Protein 2NTX (pdb70)

Solvent-accessible surface area: 30410 Å² total

Secondary structure (DSSP, 8-state):
-HHHHH---HHHHHHHTTT---S--S--HHHHHHHHHHHHHHHHHTT------HHHHHHHHHHHHHHHGGGGG-EEE------EEE-TTT--HHHHHHHH--HHHHHGGGS----EE--PPEE--TT---HHHH--HHHHHHHHHHHHH--HHHHHHH----HHHHHHS-S-HHHHH-HHHHHHHT-SS--HHHHH-----HHHHHHHHHHHHHHHHHHHH--HHHHHHHHHHHHHHHHHHHHH-TTPPPPHHHHHHHHH---HHHHHHHHHHHHHHHHHHH--HHHHHHHHHHHHHHH-/-HHHHHH---HHHHHHTTTT---S--S--HHHHHHHHHHHHHHHHHTT------HHHHHHHHHHHHHHHHGGGG-EEE-----EEE-TTT--HHHHHHHH--HHHHHT---S---HHHHHHHHHHHHH--HHHHHHH----HHHHHH--SSHHHHH-HHHHHHHT-SS--HHHHH-----HHHHHHHHHHHHHHHHHHHH--HHHHHHHHHHHHHHHHHHHHH-TTPPPPHHHHHHHHH---HHHHHHHHHHHHHHHHHHH--HHHHHHHHH-

Nearest PDB structures (foldseek):
  2ntx-assembly1_A  TM=1.000E+00  e=1.555E-39  Arabidopsis thaliana
  2nty-assembly1_B  TM=8.949E-01  e=1.667E-33  Arabidopsis thaliana
  2wbl-assembly1_B  TM=9.123E-01  e=8.519E-32  Arabidopsis thaliana
  2wbl-assembly1_A  TM=8.938E-01  e=5.883E-32  Arabidopsis thaliana
  2ntx-assembly1_B  TM=9.344E-01  e=1.434E-30  Arabidopsis thaliana

Sequence (573 aa):
SERQQADEKDRFAKLLLGEDSGGGKGVSSALALSNAITNLAASIFGEQKLQPPQDRQARWKKEIDWLLSVTDHIVEFVPSEIVTRQRGDLLNIPALRKLDALIDTLDNFRGHNEFWYVLPPVKVPPGGLSEPSRRLYFQKDSVTQVQKAAAINAQVLSEEIPESYIDSLPKNGRASLGDSIYKSITEEWFDPEQFLALDSTEHKVLDLKNRIEASVVIWKRKSLEKRELFEERAETILVLLKQKFPGLPQSSLDISKIQFNKDVGQAVLESYSRILESLAYTVSRIEDVLYTDTLALKQTRSERQQADEKDRFAKLLLGEDSGGGKGVSSALALSNAITNLAASIFGEQKLQPPQDRQARWKKEIDWLLSVTDHIVEFVPSIVTRQRGDLLNIPALRKLDALIDTLDNFEPSRRLYFQKDSVTQVQKAAAINAQVLSEEIPESYIDSLPKNGRASLGDSIYKSITEEWFDPEQFLALDSTEHKVLDLKNRIEASVVIWKRKSLEKRELFEERAETILVLLKQKFPGLPQSSLDISKIQFNKDVGQAVLESYSRILESLAYTVSRIEDVLYTDT

Structure (mmCIF, N/CA/C/O backbone):
data_2NTX
#
_entry.id   2NTX
#
_cell.length_a   114.339
_cell.length_b   114.339
_cell.length_c   318.964
_cell.angle_alpha   90.00
_cell.angle_beta   90.00
_cell.angle_gamma   120.00
#
_symmetry.space_group_name_H-M   'P 65 2 2'
#
loop_
_entity.id
_entity.type
_entity.pdbx_description
1 polymer Emb|CAB41934.1
2 water water
#
loop_
_atom_site.group_PDB
_atom_site.id
_atom_site.type_symbol
_atom_site.label_atom_id
_atom_site.label_alt_id
_atom_site.label_comp_id
_atom_site.label_asym_id
_atom_site.label_entity_id
_atom_site.label_seq_id
_atom_site.pdbx_PDB_ins_code
_atom_site.Cartn_x
_atom_site.Cartn_y
_atom_site.Cartn_z
_atom_site.occupancy
_atom_site.B_iso_or_equiv
_atom_site.auth_seq_id
_atom_site.auth_comp_id
_atom_site.auth_asym_id
_atom_site.auth_atom_id
_atom_site.pdbx_PDB_model_num
ATOM 1 N N . SER A 1 4 ? -16.058 -72.557 -21.963 1.00 20.00 4 SER A N 1
ATOM 2 C CA . SER A 1 4 ? -16.606 -71.232 -21.596 1.00 20.00 4 SER A CA 1
ATOM 3 C C . SER A 1 4 ? -15.516 -70.373 -20.975 1.00 20.00 4 SER A C 1
ATOM 4 O O . SER A 1 4 ? -15.363 -69.195 -21.350 1.00 20.00 4 SER A O 1
ATOM 6 N N . GLU A 1 5 ? -14.799 -70.918 -19.993 1.00 20.00 5 GLU A N 1
ATOM 7 C CA . GLU A 1 5 ? -13.714 -70.169 -19.319 1.00 20.00 5 GLU A CA 1
ATOM 8 C C . GLU A 1 5 ? -12.652 -69.772 -20.332 1.00 20.00 5 GLU A C 1
ATOM 9 O O . GLU A 1 5 ? -12.213 -68.606 -20.348 1.00 20.00 5 GLU A O 1
ATOM 11 N N . ARG A 1 6 ? -12.188 -70.730 -21.133 1.00 20.00 6 ARG A N 1
ATOM 12 C CA . ARG A 1 6 ? -11.153 -70.451 -22.153 1.00 20.00 6 ARG A CA 1
ATOM 13 C C . ARG A 1 6 ? -11.659 -69.406 -23.135 1.00 20.00 6 ARG A C 1
ATOM 14 O O . ARG A 1 6 ? -10.934 -68.443 -23.447 1.00 20.00 6 ARG A O 1
ATOM 16 N N . GLN A 1 7 ? -13.106 -69.336 -23.296 1.00 20.00 7 GLN A N 1
ATOM 17 C CA . GLN A 1 7 ? -14.068 -68.644 -24.145 1.00 20.00 7 GLN A CA 1
ATOM 18 C C . GLN A 1 7 ? -14.339 -67.233 -23.633 1.00 20.00 7 GLN A C 1
ATOM 19 O O . GLN A 1 7 ? -14.263 -66.268 -24.398 1.00 38.42 7 GLN A O 1
ATOM 21 N N . GLN A 1 8 ? -14.689 -67.115 -22.368 1.00 38.68 8 GLN A N 1
ATOM 22 C CA . GLN A 1 8 ? -14.726 -65.831 -21.654 1.00 39.37 8 GLN A CA 1
ATOM 23 C C . GLN A 1 8 ? -13.363 -65.120 -21.731 1.00 39.02 8 GLN A C 1
ATOM 24 O O . GLN A 1 8 ? -13.295 -63.932 -22.046 1.00 39.49 8 GLN A O 1
ATOM 30 N N . ALA A 1 9 ? -12.292 -65.862 -21.458 1.00 38.79 9 ALA A N 1
ATOM 31 C CA . ALA A 1 9 ? -10.912 -65.378 -21.594 1.00 39.11 9 ALA A CA 1
ATOM 32 C C . ALA A 1 9 ? -10.584 -64.758 -22.960 1.00 39.24 9 ALA A C 1
ATOM 33 O O . ALA A 1 9 ? -9.871 -63.747 -23.026 1.00 40.11 9 ALA A O 1
ATOM 35 N N . ASP A 1 10 ? -11.064 -65.395 -24.035 1.00 39.03 10 ASP A N 1
ATOM 36 C CA . ASP A 1 10 ? -10.931 -64.915 -25.417 1.00 38.83 10 ASP A CA 1
ATOM 37 C C . ASP A 1 10 ? -11.680 -63.593 -25.639 1.00 38.58 10 ASP A C 1
ATOM 38 O O . ASP A 1 10 ? -11.118 -62.617 -26.171 1.00 37.90 10 ASP A O 1
ATOM 51 N N . GLU A 1 12 ? -12.669 -61.509 -23.264 1.00 37.71 12 GLU A N 1
ATOM 52 C CA . GLU A 1 12 ? -11.989 -60.542 -22.390 1.00 37.34 12 GLU A CA 1
ATOM 53 C C . GLU A 1 12 ? -10.708 -59.977 -22.992 1.00 36.51 12 GLU A C 1
ATOM 54 O O . GLU A 1 12 ? -10.414 -58.801 -22.809 1.00 36.38 12 GLU A O 1
ATOM 76 N N . LYS A 1 15 ? -11.857 -57.489 -25.551 1.00 31.82 15 LYS A N 1
ATOM 77 C CA . LYS A 1 15 ? -12.350 -56.366 -24.778 1.00 31.55 15 LYS A CA 1
ATOM 78 C C . LYS A 1 15 ? -11.184 -55.552 -24.234 1.00 31.98 15 LYS A C 1
ATOM 79 O O . LYS A 1 15 ? -11.228 -54.323 -24.226 1.00 31.40 15 LYS A O 1
ATOM 85 N N . ASP A 1 16 ? -10.150 -56.255 -23.772 1.00 31.70 16 ASP A N 1
ATOM 86 C CA . ASP A 1 16 ? -8.962 -55.630 -23.235 1.00 32.09 16 ASP A CA 1
ATOM 87 C C . ASP A 1 16 ? -8.317 -54.730 -24.294 1.00 31.85 16 ASP A C 1
ATOM 88 O O . ASP A 1 16 ? -8.069 -53.543 -24.039 1.00 31.73 16 ASP A O 1
ATOM 93 N N . ARG A 1 17 ? -8.086 -55.299 -25.479 1.00 31.16 17 ARG A N 1
ATOM 94 C CA . ARG A 1 17 ? -7.450 -54.599 -26.588 1.00 30.95 17 ARG A CA 1
ATOM 95 C C . ARG A 1 17 ? -8.245 -53.372 -27.076 1.00 30.60 17 ARG A C 1
ATOM 96 O O . ARG A 1 17 ? -7.689 -52.290 -27.220 1.00 30.84 17 ARG A O 1
ATOM 104 N N . PHE A 1 18 ? -9.532 -53.547 -27.334 1.00 30.27 18 PHE A N 1
ATOM 105 C CA . PHE A 1 18 ? -10.371 -52.435 -27.760 1.00 31.05 18 PHE A CA 1
ATOM 106 C C . PHE A 1 18 ? -10.627 -51.350 -26.700 1.00 30.70 18 PHE A C 1
ATOM 107 O O . PHE A 1 18 ? -10.777 -50.195 -27.061 1.00 30.78 18 PHE A O 1
ATOM 115 N N . ALA A 1 19 ? -10.639 -51.720 -25.412 1.00 30.35 19 ALA A N 1
ATOM 116 C CA . ALA A 1 19 ? -10.720 -50.752 -24.305 1.00 30.09 19 ALA A CA 1
ATOM 117 C C . ALA A 1 19 ? -9.502 -49.819 -24.244 1.00 30.24 19 ALA A C 1
ATOM 118 O O . ALA A 1 19 ? -9.656 -48.605 -24.175 1.00 29.34 19 ALA A O 1
ATOM 120 N N . LYS A 1 20 ? -8.300 -50.389 -24.259 1.00 29.49 20 LYS A N 1
ATOM 121 C CA . LYS A 1 20 ? -7.068 -49.590 -24.286 1.00 30.11 20 LYS A CA 1
ATOM 122 C C . LYS A 1 20 ? -7.051 -48.594 -25.452 1.00 29.57 20 LYS A C 1
ATOM 123 O O . LYS A 1 20 ? -6.533 -47.487 -25.323 1.00 29.72 20 LYS A O 1
ATOM 129 N N . LEU A 1 21 ? -7.611 -49.012 -26.584 1.00 29.02 21 LEU A N 1
ATOM 130 C CA . LEU A 1 21 ? -7.711 -48.186 -27.773 1.00 28.82 21 LEU A CA 1
ATOM 131 C C . LEU A 1 21 ? -8.731 -47.059 -27.598 1.00 28.67 21 LEU A C 1
ATOM 132 O O . LEU A 1 21 ? -8.446 -45.913 -27.930 1.00 28.63 21 LEU A O 1
ATOM 137 N N . LEU A 1 22 ? -9.923 -47.403 -27.108 1.00 28.82 22 LEU A N 1
ATOM 138 C CA . LEU A 1 22 ? -10.985 -46.426 -26.871 1.00 28.89 22 LEU A CA 1
ATOM 139 C C . LEU A 1 22 ? -10.620 -45.437 -25.774 1.00 28.57 22 LEU A C 1
ATOM 140 O O . LEU A 1 22 ? -11.062 -44.296 -25.801 1.00 28.42 22 LEU A O 1
ATOM 145 N N . LEU A 1 23 ? -9.816 -45.884 -24.816 1.00 28.14 23 LEU A N 1
ATOM 146 C CA . LEU A 1 23 ? -9.274 -45.036 -23.769 1.00 28.36 23 LEU A CA 1
ATOM 147 C C . LEU A 1 23 ? -8.143 -44.111 -24.224 1.00 28.53 23 LEU A C 1
ATOM 148 O O . LEU A 1 23 ? -7.707 -43.248 -23.484 1.00 29.01 23 LEU A O 1
ATOM 153 N N . GLY A 1 24 ? -7.662 -44.309 -25.442 1.00 29.01 24 GLY A N 1
ATOM 154 C CA . GLY A 1 24 ? -6.499 -43.607 -25.932 1.00 28.89 24 GLY A CA 1
ATOM 155 C C . GLY A 1 24 ? -5.249 -43.879 -25.132 1.00 29.93 24 GLY A C 1
ATOM 156 O O . GLY A 1 24 ? -4.391 -43.031 -25.017 1.00 29.90 24 GLY A O 1
ATOM 157 N N . GLU A 1 25 ? -5.161 -45.079 -24.578 1.00 20.00 25 GLU A N 1
ATOM 158 C CA . GLU A 1 25 ? -4.056 -45.481 -23.724 1.00 20.00 25 GLU A CA 1
ATOM 159 C C . GLU A 1 25 ? -4.089 -44.894 -22.324 1.00 20.00 25 GLU A C 1
ATOM 160 O O . GLU A 1 25 ? -3.263 -45.237 -21.507 1.00 31.58 25 GLU A O 1
ATOM 166 N N . ASP A 1 26 ? -5.032 -44.002 -22.059 1.00 20.00 26 ASP A N 1
ATOM 167 C CA . ASP A 1 26 ? -5.193 -43.433 -20.733 1.00 20.00 26 ASP A CA 1
ATOM 168 C C . ASP A 1 26 ? -6.118 -44.245 -19.844 1.00 20.00 26 ASP A C 1
ATOM 169 O O . ASP A 1 26 ? -7.332 -44.135 -19.927 1.00 28.15 26 ASP A O 1
ATOM 182 N N . SER A 1 28 ? -6.546 -44.051 -16.658 1.00 20.00 28 SER A N 1
ATOM 183 C CA . SER A 1 28 ? -7.222 -43.253 -15.649 1.00 20.00 28 SER A CA 1
ATOM 184 C C . SER A 1 28 ? -8.635 -42.866 -16.035 1.00 20.00 28 SER A C 1
ATOM 185 O O . SER A 1 28 ? -9.431 -42.505 -15.194 1.00 28.70 28 SER A O 1
ATOM 188 N N . GLY A 1 29 ? -8.940 -42.952 -17.317 1.00 20.00 29 GLY A N 1
ATOM 189 C CA . GLY A 1 29 ? -10.306 -42.946 -17.780 1.00 20.00 29 GLY A CA 1
ATOM 190 C C . GLY A 1 29 ? -10.669 -41.649 -18.456 1.00 20.00 29 GLY A C 1
ATOM 191 O O . GLY A 1 29 ? -11.423 -41.639 -19.406 1.00 34.77 29 GLY A O 1
ATOM 192 N N . GLY A 1 30 ? -10.114 -40.554 -17.954 1.00 20.00 30 GLY A N 1
ATOM 193 C CA . GLY A 1 30 ? -10.544 -39.219 -18.317 1.00 20.00 30 GLY A CA 1
ATOM 194 C C . GLY A 1 30 ? -9.985 -38.686 -19.621 1.00 20.00 30 GLY A C 1
ATOM 195 O O . GLY A 1 30 ? -9.852 -37.489 -19.789 1.00 38.65 30 GLY A O 1
ATOM 196 N N . GLY A 1 31 ? -9.655 -39.566 -20.553 1.00 20.00 31 GLY A N 1
ATOM 197 C CA . GLY A 1 31 ? -9.082 -39.131 -21.806 1.00 20.00 31 GLY A CA 1
ATOM 198 C C . GLY A 1 31 ? -8.179 -37.920 -21.665 1.00 20.00 31 GLY A C 1
ATOM 199 O O . GLY A 1 31 ? -8.406 -36.891 -22.278 1.00 40.48 31 GLY A O 1
ATOM 200 N N . LYS A 1 32 ? -7.131 -38.054 -20.870 1.00 20.00 32 LYS A N 1
ATOM 201 C CA . LYS A 1 32 ? -5.856 -37.440 -21.180 1.00 20.00 32 LYS A CA 1
ATOM 202 C C . LYS A 1 32 ? -5.041 -38.264 -22.171 1.00 20.00 32 LYS A C 1
ATOM 203 O O . LYS A 1 32 ? -3.823 -38.256 -22.137 1.00 39.38 32 LYS A O 1
ATOM 205 N N . GLY A 1 33 ? -5.732 -38.977 -23.047 1.00 20.00 33 GLY A N 1
ATOM 206 C CA . GLY A 1 33 ? -5.103 -39.972 -23.881 1.00 20.00 33 GLY A CA 1
ATOM 207 C C . GLY A 1 33 ? -4.625 -39.457 -25.221 1.00 20.00 33 GLY A C 1
ATOM 208 O O . GLY A 1 33 ? -4.580 -38.260 -25.458 1.00 34.87 33 GLY A O 1
ATOM 209 N N . VAL A 1 34 ? -4.270 -40.382 -26.098 1.00 20.00 34 VAL A N 1
ATOM 210 C CA . VAL A 1 34 ? -4.074 -40.083 -27.500 1.00 20.00 34 VAL A CA 1
ATOM 211 C C . VAL A 1 34 ? -5.313 -40.317 -28.352 1.00 20.00 34 VAL A C 1
ATOM 212 O O . VAL A 1 34 ? -6.240 -40.983 -27.945 1.00 30.92 34 VAL A O 1
ATOM 216 N N . SER A 1 35 ? -5.306 -39.735 -29.539 1.00 30.62 35 SER A N 1
ATOM 217 C CA . SER A 1 35 ? -6.307 -40.004 -30.560 1.00 30.15 35 SER A CA 1
ATOM 218 C C . SER A 1 35 ? -6.415 -41.487 -30.904 1.00 30.28 35 SER A C 1
ATOM 219 O O . SER A 1 35 ? -5.471 -42.235 -30.689 1.00 30.12 35 SER A O 1
ATOM 222 N N . SER A 1 36 ? -7.560 -41.904 -31.436 1.00 28.98 36 SER A N 1
ATOM 223 C CA . SER A 1 36 ? -7.712 -43.281 -31.905 1.00 28.84 36 SER A CA 1
ATOM 224 C C . SER A 1 36 ? -6.636 -43.681 -32.936 1.00 28.64 36 SER A C 1
ATOM 225 O O . SER A 1 36 ? -6.139 -44.789 -32.896 1.00 28.69 36 SER A O 1
ATOM 228 N N . ALA A 1 37 ? -6.318 -42.772 -33.850 1.00 28.17 37 ALA A N 1
ATOM 229 C CA . ALA A 1 37 ? -5.340 -42.993 -34.889 1.00 28.51 37 ALA A CA 1
ATOM 230 C C . ALA A 1 37 ? -3.975 -43.317 -34.282 1.00 28.58 37 ALA A C 1
ATOM 231 O O . ALA A 1 37 ? -3.384 -44.305 -34.667 1.00 29.28 37 ALA A O 1
ATOM 233 N N . LEU A 1 38 ? -3.522 -42.523 -33.306 1.00 28.31 38 LEU A N 1
ATOM 234 C CA . LEU A 1 38 ? -2.239 -42.748 -32.627 1.00 28.24 38 LEU A CA 1
ATOM 235 C C . LEU A 1 38 ? -2.254 -44.018 -31.759 1.00 28.62 38 LEU A C 1
ATOM 236 O O . LEU A 1 38 ? -1.270 -44.762 -31.719 1.00 27.56 38 LEU A O 1
ATOM 241 N N . ALA A 1 39 ? -3.365 -44.247 -31.060 1.00 28.64 39 ALA A N 1
ATOM 242 C CA . ALA A 1 39 ? -3.545 -45.481 -30.291 1.00 29.41 39 ALA A CA 1
ATOM 243 C C . ALA A 1 39 ? -3.361 -46.737 -31.155 1.00 29.81 39 ALA A C 1
ATOM 244 O O . ALA A 1 39 ? -2.613 -47.640 -30.779 1.00 29.81 39 ALA A O 1
ATOM 246 N N . LEU A 1 40 ? -4.040 -46.778 -32.304 1.00 30.33 40 LEU A N 1
ATOM 247 C CA . LEU A 1 40 ? -3.877 -47.842 -33.297 1.00 30.95 40 LEU A CA 1
ATOM 248 C C . LEU A 1 40 ? -2.451 -47.925 -33.838 1.00 31.17 40 LEU A C 1
ATOM 249 O O . LEU A 1 40 ? -1.892 -48.996 -33.928 1.00 31.46 40 LEU A O 1
ATOM 254 N N . SER A 1 41 ? -1.859 -46.793 -34.190 1.00 31.85 41 SER A N 1
ATOM 255 C CA . SER A 1 41 ? -0.448 -46.790 -34.621 1.00 32.15 41 SER A CA 1
ATOM 256 C C . SER A 1 41 ? 0.451 -47.446 -33.567 1.00 31.93 41 SER A C 1
ATOM 257 O O . SER A 1 41 ? 1.245 -48.346 -33.896 1.00 32.36 41 SER A O 1
ATOM 260 N N . ASN A 1 42 ? 0.299 -47.015 -32.313 1.00 30.88 42 ASN A N 1
ATOM 261 C CA . ASN A 1 42 ? 1.052 -47.558 -31.183 1.00 31.47 42 ASN A CA 1
ATOM 262 C C . ASN A 1 42 ? 0.809 -49.037 -30.931 1.00 31.07 42 ASN A C 1
ATOM 263 O O . ASN A 1 42 ? 1.755 -49.781 -30.675 1.00 31.17 42 ASN A O 1
ATOM 268 N N . ALA A 1 43 ? -0.452 -49.451 -30.996 1.00 30.98 43 ALA A N 1
ATOM 269 C CA . ALA A 1 43 ? -0.845 -50.833 -30.738 1.00 31.00 43 ALA A CA 1
ATOM 270 C C . ALA A 1 43 ? -0.217 -51.796 -31.746 1.00 31.35 43 ALA A C 1
ATOM 271 O O . ALA A 1 43 ? 0.191 -52.882 -31.386 1.00 31.85 43 ALA A O 1
ATOM 273 N N . ILE A 1 44 ? -0.154 -51.390 -33.003 1.00 31.30 44 ILE A N 1
ATOM 274 C CA . ILE A 1 44 ? 0.440 -52.211 -34.044 1.00 31.77 44 ILE A CA 1
ATOM 275 C C . ILE A 1 44 ? 1.931 -52.392 -33.742 1.00 32.56 44 ILE A C 1
ATOM 276 O O . ILE A 1 44 ? 2.418 -53.535 -33.676 1.00 32.32 44 ILE A O 1
ATOM 281 N N . THR A 1 45 ? 2.642 -51.290 -33.506 1.00 32.80 45 THR A N 1
ATOM 282 C CA . THR A 1 45 ? 4.058 -51.390 -33.186 1.00 33.46 45 THR A CA 1
ATOM 283 C C . THR A 1 45 ? 4.338 -52.107 -31.865 1.00 33.25 45 THR A C 1
ATOM 284 O O . THR A 1 45 ? 5.343 -52.784 -31.752 1.00 32.51 45 THR A O 1
ATOM 288 N N . ASN A 1 46 ? 3.444 -52.018 -30.908 1.00 33.35 46 ASN A N 1
ATOM 289 C CA . ASN A 1 46 ? 3.591 -52.701 -29.618 1.00 33.45 46 ASN A CA 1
ATOM 290 C C . ASN A 1 46 ? 3.428 -54.214 -29.738 1.00 32.80 46 ASN A C 1
ATOM 291 O O . ASN A 1 46 ? 4.103 -54.980 -29.053 1.00 32.78 46 ASN A O 1
ATOM 296 N N . LEU A 1 47 ? 2.453 -54.598 -30.553 1.00 32.74 47 LEU A N 1
ATOM 297 C CA . LEU A 1 47 ? 2.190 -56.006 -30.832 1.00 32.89 47 LEU A CA 1
ATOM 298 C C . LEU A 1 47 ? 3.370 -56.686 -31.528 1.00 32.96 47 LEU A C 1
ATOM 299 O O . LEU A 1 47 ? 3.742 -57.805 -31.158 1.00 33.54 47 LEU A O 1
ATOM 304 N N . ALA A 1 48 ? 3.962 -56.023 -32.521 1.00 32.35 48 ALA A N 1
ATOM 305 C CA . ALA A 1 48 ? 5.157 -56.562 -33.174 1.00 32.49 48 ALA A CA 1
ATOM 306 C C . ALA A 1 48 ? 6.312 -56.773 -32.200 1.00 32.20 48 ALA A C 1
ATOM 307 O O . ALA A 1 48 ? 6.982 -57.794 -32.261 1.00 32.32 48 ALA A O 1
ATOM 309 N N . ALA A 1 49 ? 6.550 -55.797 -31.324 1.00 32.45 49 ALA A N 1
ATOM 310 C CA . ALA A 1 49 ? 7.589 -55.887 -30.305 1.00 32.79 49 ALA A CA 1
ATOM 311 C C . ALA A 1 49 ? 7.305 -57.027 -29.343 1.00 33.03 49 ALA A C 1
ATOM 312 O O . ALA A 1 49 ? 8.221 -57.675 -28.865 1.00 33.18 49 ALA A O 1
ATOM 314 N N . SER A 1 50 ? 6.028 -57.255 -29.052 1.00 33.34 50 SER A N 1
ATOM 315 C CA . SER A 1 50 ? 5.622 -58.342 -28.168 1.00 33.93 50 SER A CA 1
ATOM 316 C C . SER A 1 50 ? 5.737 -59.725 -28.831 1.00 34.06 50 SER A C 1
ATOM 317 O O . SER A 1 50 ? 6.206 -60.675 -28.215 1.00 34.07 50 SER A O 1
ATOM 320 N N . ILE A 1 51 ? 5.294 -59.846 -30.080 1.00 34.35 51 ILE A N 1
ATOM 321 C CA . ILE A 1 51 ? 5.377 -61.117 -30.806 1.00 34.71 51 ILE A CA 1
ATOM 322 C C . ILE A 1 51 ? 6.815 -61.491 -31.214 1.00 35.13 51 ILE A C 1
ATOM 323 O O . ILE A 1 51 ? 7.291 -62.591 -30.916 1.00 35.49 51 ILE A O 1
ATOM 328 N N . PHE A 1 52 ? 7.518 -60.567 -31.854 1.00 35.31 52 PHE A N 1
ATOM 329 C CA . PHE A 1 52 ? 8.824 -60.873 -32.426 1.00 35.59 52 PHE A CA 1
ATOM 330 C C . PHE A 1 52 ? 10.011 -60.461 -31.589 1.00 36.66 52 PHE A C 1
ATOM 331 O O . PHE A 1 52 ? 11.133 -60.911 -31.850 1.00 37.08 52 PHE A O 1
ATOM 339 N N . GLY A 1 53 ? 9.776 -59.625 -30.585 1.00 37.84 53 GLY A N 1
ATOM 340 C CA . GLY A 1 53 ? 10.840 -59.144 -29.715 1.00 39.62 53 GLY A CA 1
ATOM 341 C C . GLY A 1 53 ? 11.888 -58.335 -30.456 1.00 40.73 53 GLY A C 1
ATOM 342 O O . GLY A 1 53 ? 11.563 -57.657 -31.436 1.00 41.42 53 GLY A O 1
ATOM 343 N N . GLU A 1 54 ? 13.140 -58.395 -29.981 1.00 41.45 54 GLU A N 1
ATOM 344 C CA . GLU A 1 54 ? 14.274 -57.713 -30.646 1.00 41.92 54 GLU A CA 1
ATOM 345 C C . GLU A 1 54 ? 14.858 -58.490 -31.833 1.00 42.08 54 GLU A C 1
ATOM 346 O O . GLU A 1 54 ? 15.585 -57.921 -32.654 1.00 42.15 54 GLU A O 1
ATOM 348 N N . GLN A 1 55 ? 14.554 -59.783 -31.932 1.00 42.16 55 GLN A N 1
ATOM 349 C CA . GLN A 1 55 ? 15.106 -60.599 -33.017 1.00 42.05 55 GLN A CA 1
ATOM 350 C C . GLN A 1 55 ? 16.620 -60.374 -33.166 1.00 41.82 55 GLN A C 1
ATOM 351 O O . GLN A 1 55 ? 17.139 -60.146 -34.264 1.00 42.26 55 GLN A O 1
ATOM 353 N N . LYS A 1 57 ? 18.219 -62.841 -32.544 1.00 39.19 57 LYS A N 1
ATOM 354 C CA . LYS A 1 57 ? 18.463 -64.243 -32.846 1.00 38.15 57 LYS A CA 1
ATOM 355 C C . LYS A 1 57 ? 17.376 -64.782 -33.772 1.00 37.08 57 LYS A C 1
ATOM 356 O O . LYS A 1 57 ? 16.212 -64.441 -33.620 1.00 36.94 57 LYS A O 1
ATOM 362 N N . LEU A 1 58 ? 17.763 -65.620 -34.715 1.00 35.82 58 LEU A N 1
ATOM 363 C CA . LEU A 1 58 ? 16.807 -66.353 -35.507 1.00 34.02 58 LEU A CA 1
ATOM 364 C C . LEU A 1 58 ? 16.307 -67.558 -34.740 1.00 33.43 58 LEU A C 1
ATOM 365 O O . LEU A 1 58 ? 17.085 -68.373 -34.279 1.00 32.05 58 LEU A O 1
ATOM 370 N N . GLN A 1 59 ? 14.986 -67.661 -34.644 1.00 20.00 59 GLN A N 1
ATOM 371 C CA . GLN A 1 59 ? 14.335 -68.577 -33.730 1.00 20.00 59 GLN A CA 1
ATOM 372 C C . GLN A 1 59 ? 13.084 -69.130 -34.375 1.00 20.00 59 GLN A C 1
ATOM 373 O O . GLN A 1 59 ? 12.506 -68.516 -35.253 1.00 32.23 59 GLN A O 1
ATOM 379 N N . PRO A 1 60 ? 12.681 -70.285 -33.886 1.00 32.08 60 PRO A N 1
ATOM 380 C CA . PRO A 1 60 ? 11.421 -70.895 -34.288 1.00 32.25 60 PRO A CA 1
ATOM 381 C C . PRO A 1 60 ? 10.211 -70.064 -33.905 1.00 32.38 60 PRO A C 1
ATOM 382 O O . PRO A 1 60 ? 10.179 -69.482 -32.842 1.00 32.93 60 PRO A O 1
ATOM 394 N N . PRO A 1 62 ? 6.519 -70.888 -33.249 1.00 31.28 62 PRO A N 1
ATOM 395 C CA . PRO A 1 62 ? 5.564 -71.996 -33.163 1.00 30.94 62 PRO A CA 1
ATOM 396 C C . PRO A 1 62 ? 4.196 -71.552 -33.693 1.00 31.44 62 PRO A C 1
ATOM 397 O O . PRO A 1 62 ? 3.919 -70.348 -33.740 1.00 30.63 62 PRO A O 1
ATOM 401 N N . GLN A 1 63 ? 3.365 -72.517 -34.077 1.00 31.86 63 GLN A N 1
ATOM 402 C CA . GLN A 1 63 ? 2.057 -72.254 -34.687 1.00 33.13 63 GLN A CA 1
ATOM 403 C C . GLN A 1 63 ? 1.148 -71.388 -33.831 1.00 32.66 63 GLN A C 1
ATOM 404 O O . GLN A 1 63 ? 0.476 -70.503 -34.349 1.00 33.47 63 GLN A O 1
ATOM 410 N N . ASP A 1 64 ? 1.148 -71.619 -32.520 1.00 32.43 64 ASP A N 1
ATOM 411 C CA . ASP A 1 64 ? 0.336 -70.819 -31.590 1.00 32.14 64 ASP A CA 1
ATOM 412 C C . ASP A 1 64 ? 0.738 -69.347 -31.542 1.00 32.03 64 ASP A C 1
ATOM 413 O O . ASP A 1 64 ? -0.104 -68.480 -31.272 1.00 32.23 64 ASP A O 1
ATOM 418 N N . ARG A 1 65 ? 2.004 -69.071 -31.787 1.00 31.40 65 ARG A N 1
ATOM 419 C CA . ARG A 1 65 ? 2.453 -67.707 -31.850 1.00 32.04 65 ARG A CA 1
ATOM 420 C C . ARG A 1 65 ? 2.019 -67.029 -33.145 1.00 31.97 65 ARG A C 1
ATOM 421 O O . ARG A 1 65 ? 1.590 -65.887 -33.131 1.00 31.38 65 ARG A O 1
ATOM 429 N N . GLN A 1 66 ? 2.105 -67.749 -34.253 1.00 31.73 66 GLN A N 1
ATOM 430 C CA . GLN A 1 66 ? 1.516 -67.300 -35.528 1.00 32.33 66 GLN A CA 1
ATOM 431 C C . GLN A 1 66 ? 0.028 -67.011 -35.397 1.00 32.87 66 GLN A C 1
ATOM 432 O O . GLN A 1 66 ? -0.463 -66.031 -35.944 1.00 33.54 66 GLN A O 1
ATOM 438 N N . ALA A 1 67 ? -0.685 -67.848 -34.652 1.00 33.28 67 ALA A N 1
ATOM 439 C CA . ALA A 1 67 ? -2.108 -67.621 -34.410 1.00 33.27 67 ALA A CA 1
ATOM 440 C C . ALA A 1 67 ? -2.418 -66.343 -33.624 1.00 33.91 67 ALA A C 1
ATOM 441 O O . ALA A 1 67 ? -3.353 -65.648 -33.976 1.00 34.06 67 ALA A O 1
ATOM 443 N N . ARG A 1 68 ? -1.661 -66.034 -32.565 1.00 34.00 68 ARG A N 1
ATOM 444 C CA . ARG A 1 68 ? -1.879 -64.782 -31.811 1.00 34.10 68 ARG A CA 1
ATOM 445 C C . ARG A 1 68 ? -1.625 -63.558 -32.707 1.00 33.33 68 ARG A C 1
ATOM 446 O O . ARG A 1 68 ? -2.357 -62.565 -32.659 1.00 32.88 68 ARG A O 1
ATOM 454 N N . TRP A 1 69 ? -0.564 -63.651 -33.510 1.00 32.85 69 TRP A N 1
ATOM 455 C CA . TRP A 1 69 ? -0.159 -62.613 -34.441 1.00 32.04 69 TRP A CA 1
ATOM 456 C C . TRP A 1 69 ? -1.268 -62.356 -35.455 1.00 32.67 69 TRP A C 1
ATOM 457 O O . TRP A 1 69 ? -1.649 -61.201 -35.701 1.00 32.04 69 TRP A O 1
ATOM 468 N N . LYS A 1 70 ? -1.796 -63.436 -36.025 1.00 32.27 70 LYS A N 1
ATOM 469 C CA . LYS A 1 70 ? -2.809 -63.300 -37.037 1.00 33.20 70 LYS A CA 1
ATOM 470 C C . LYS A 1 70 ? -4.071 -62.643 -36.473 1.00 33.07 70 LYS A C 1
ATOM 471 O O . LYS A 1 70 ? -4.563 -61.679 -37.053 1.00 32.64 70 LYS A O 1
ATOM 477 N N . LYS A 1 71 ? -4.576 -63.146 -35.344 1.00 33.10 71 LYS A N 1
ATOM 478 C CA . LYS A 1 71 ? -5.830 -62.613 -34.795 1.00 33.52 71 LYS A CA 1
ATOM 479 C C . LYS A 1 71 ? -5.700 -61.196 -34.251 1.00 32.91 71 LYS A C 1
ATOM 480 O O . LYS A 1 71 ? -6.571 -60.372 -34.489 1.00 32.96 71 LYS A O 1
ATOM 486 N N . GLU A 1 72 ? -4.615 -60.918 -33.534 1.00 32.90 72 GLU A N 1
ATOM 487 C CA . GLU A 1 72 ? -4.386 -59.590 -32.987 1.00 33.10 72 GLU A CA 1
ATOM 488 C C . GLU A 1 72 ? -4.191 -58.538 -34.078 1.00 33.07 72 GLU A C 1
ATOM 489 O O . GLU A 1 72 ? -4.659 -57.413 -33.934 1.00 32.86 72 GLU A O 1
ATOM 495 N N . ILE A 1 73 ? -3.502 -58.893 -35.165 1.00 32.87 73 ILE A N 1
ATOM 496 C CA . ILE A 1 73 ? -3.424 -57.997 -36.338 1.00 33.04 73 ILE A CA 1
ATOM 497 C C . ILE A 1 73 ? -4.800 -57.822 -36.991 1.00 32.45 73 ILE A C 1
ATOM 498 O O . ILE A 1 73 ? -5.176 -56.708 -37.330 1.00 32.18 73 ILE A O 1
ATOM 503 N N . ASP A 1 74 ? -5.549 -58.914 -37.138 1.00 32.25 74 ASP A N 1
ATOM 504 C CA . ASP A 1 74 ? -6.941 -58.846 -37.630 1.00 32.85 74 ASP A CA 1
ATOM 505 C C . ASP A 1 74 ? -7.756 -57.789 -36.887 1.00 32.40 74 ASP A C 1
ATOM 506 O O . ASP A 1 74 ? -8.399 -56.930 -37.509 1.00 32.57 74 ASP A O 1
ATOM 511 N N . TRP A 1 75 ? -7.701 -57.840 -35.558 1.00 31.84 75 TRP A N 1
ATOM 512 C CA . TRP A 1 75 ? -8.447 -56.920 -34.707 1.00 31.73 75 TRP A CA 1
ATOM 513 C C . TRP A 1 75 ? -8.076 -55.481 -34.982 1.00 31.88 75 TRP A C 1
ATOM 514 O O . TRP A 1 75 ? -8.951 -54.636 -35.135 1.00 32.44 75 TRP A O 1
ATOM 525 N N . LEU A 1 76 ? -6.772 -55.225 -35.064 1.00 31.32 76 LEU A N 1
ATOM 526 C CA . LEU A 1 76 ? -6.233 -53.887 -35.252 1.00 31.20 76 LEU A CA 1
ATOM 527 C C . LEU A 1 76 ? -6.494 -53.308 -36.645 1.00 31.10 76 LEU A C 1
ATOM 528 O O . LEU A 1 76 ? -6.629 -52.094 -36.810 1.00 31.52 76 LEU A O 1
ATOM 533 N N . LEU A 1 77 ? -6.541 -54.170 -37.650 1.00 31.18 77 LEU A N 1
ATOM 534 C CA . LEU A 1 77 ? -6.798 -53.725 -39.021 1.00 31.39 77 LEU A CA 1
ATOM 535 C C . LEU A 1 77 ? -8.271 -53.640 -39.339 1.00 31.15 77 LEU A C 1
ATOM 536 O O . LEU A 1 77 ? -8.633 -53.026 -40.330 1.00 31.47 77 LEU A O 1
ATOM 541 N N . SER A 1 78 ? -9.123 -54.261 -38.521 1.00 31.29 78 SER A N 1
ATOM 542 C CA . SER A 1 78 ? -10.551 -54.382 -38.868 1.00 31.19 78 SER A CA 1
ATOM 543 C C . SER A 1 78 ? -11.277 -53.029 -38.964 1.00 31.16 78 SER A C 1
ATOM 544 O O . SER A 1 78 ? -12.259 -52.903 -39.699 1.00 31.91 78 SER A O 1
ATOM 547 N N . VAL A 1 79 ? -10.795 -52.021 -38.241 1.00 30.98 79 VAL A N 1
ATOM 548 C CA . VAL A 1 79 ? -11.329 -50.660 -38.384 1.00 30.99 79 VAL A CA 1
ATOM 549 C C . VAL A 1 79 ? -11.350 -50.225 -39.868 1.00 31.09 79 VAL A C 1
ATOM 550 O O . VAL A 1 79 ? -12.251 -49.511 -40.290 1.00 30.46 79 VAL A O 1
ATOM 554 N N . THR A 1 80 ? -10.384 -50.709 -40.654 1.00 31.38 80 THR A N 1
ATOM 555 C CA . THR A 1 80 ? -10.203 -50.231 -42.027 1.00 31.78 80 THR A CA 1
ATOM 556 C C . THR A 1 80 ? -11.326 -50.697 -42.951 1.00 32.60 80 THR A C 1
ATOM 557 O O . THR A 1 80 ? -11.596 -50.050 -43.962 1.00 33.08 80 THR A O 1
ATOM 561 N N . ASP A 1 81 ? -11.991 -51.800 -42.581 1.00 33.25 81 ASP A N 1
ATOM 562 C CA . ASP A 1 81 ? -13.197 -52.299 -43.268 1.00 33.51 81 ASP A CA 1
ATOM 563 C C . ASP A 1 81 ? -14.341 -51.296 -43.254 1.00 33.34 81 ASP A C 1
ATOM 564 O O . ASP A 1 81 ? -15.257 -51.398 -44.069 1.00 33.80 81 ASP A O 1
ATOM 569 N N . HIS A 1 82 ? -14.289 -50.343 -42.320 1.00 32.62 82 HIS A N 1
ATOM 570 C CA . HIS A 1 82 ? -15.388 -49.398 -42.080 1.00 31.85 82 HIS A CA 1
ATOM 571 C C . HIS A 1 82 ? -15.079 -47.997 -42.609 1.00 31.37 82 HIS A C 1
ATOM 572 O O . HIS A 1 82 ? -15.936 -47.094 -42.554 1.00 31.16 82 HIS A O 1
ATOM 579 N N . ILE A 1 83 ? -13.850 -47.822 -43.093 1.00 30.29 83 ILE A N 1
ATOM 580 C CA . ILE A 1 83 ? -13.399 -46.582 -43.702 1.00 30.58 83 ILE A CA 1
ATOM 581 C C . ILE A 1 83 ? -13.754 -46.545 -45.196 1.00 31.02 83 ILE A C 1
ATOM 582 O O . ILE A 1 83 ? -13.224 -47.299 -46.013 1.00 30.55 83 ILE A O 1
ATOM 587 N N . VAL A 1 84 ? -14.645 -45.622 -45.534 1.00 31.62 84 VAL A N 1
ATOM 588 C CA . VAL A 1 84 ? -15.448 -45.735 -46.727 1.00 32.01 84 VAL A CA 1
ATOM 589 C C . VAL A 1 84 ? -15.583 -44.398 -47.451 1.00 32.02 84 VAL A C 1
ATOM 590 O O . VAL A 1 84 ? -15.532 -43.334 -46.841 1.00 31.94 84 VAL A O 1
ATOM 594 N N . GLU A 1 85 ? -15.676 -44.461 -48.773 1.00 32.56 85 GLU A N 1
ATOM 595 C CA . GLU A 1 85 ? -16.100 -43.311 -49.562 1.00 33.49 85 GLU A CA 1
ATOM 596 C C . GLU A 1 85 ? -17.181 -43.776 -50.528 1.00 32.97 85 GLU A C 1
ATOM 597 O O . GLU A 1 85 ? -17.313 -44.977 -50.758 1.00 32.30 85 GLU A O 1
ATOM 603 N N . PHE A 1 86 ? -17.959 -42.824 -51.048 1.00 32.82 86 PHE A N 1
ATOM 604 C CA . PHE A 1 86 ? -18.997 -43.081 -52.051 1.00 33.53 86 PHE A CA 1
ATOM 605 C C . PHE A 1 86 ? -18.521 -42.807 -53.480 1.00 33.88 86 PHE A C 1
ATOM 606 O O . PHE A 1 86 ? -17.999 -41.727 -53.787 1.00 33.66 86 PHE A O 1
ATOM 614 N N . VAL A 1 87 ? -18.722 -43.784 -54.357 1.00 34.56 87 VAL A N 1
ATOM 615 C CA . VAL A 1 87 ? -18.173 -43.719 -55.706 1.00 35.36 87 VAL A CA 1
ATOM 616 C C . VAL A 1 87 ? -19.270 -43.987 -56.742 1.00 37.00 87 VAL A C 1
ATOM 617 O O . VAL A 1 87 ? -20.127 -44.850 -56.528 1.00 36.99 87 VAL A O 1
ATOM 621 N N . PRO A 1 88 ? -19.270 -43.223 -57.853 1.00 38.20 88 PRO A N 1
ATOM 622 C CA . PRO A 1 88 ? -20.311 -43.446 -58.850 1.00 39.21 88 PRO A CA 1
ATOM 623 C C . PRO A 1 88 ? -20.145 -44.790 -59.566 1.00 40.29 88 PRO A C 1
ATOM 624 O O . PRO A 1 88 ? -19.016 -45.285 -59.715 1.00 40.78 88 PRO A O 1
ATOM 628 N N . SER A 1 89 ? -21.274 -45.381 -59.949 1.00 41.30 89 SER A N 1
ATOM 629 C CA . SER A 1 89 ? -21.321 -46.558 -60.826 1.00 42.40 89 SER A CA 1
ATOM 630 C C . SER A 1 89 ? -22.735 -46.744 -61.367 1.00 42.39 89 SER A C 1
ATOM 631 O O . SER A 1 89 ? -22.951 -47.459 -62.348 1.00 43.55 89 SER A O 1
ATOM 634 N N . GLU A 1 100 ? -27.511 -45.368 -62.847 1.00 40.05 100 GLU A N 1
ATOM 635 C CA . GLU A 1 100 ? -26.502 -44.506 -62.245 1.00 39.83 100 GLU A CA 1
ATOM 636 C C . GLU A 1 100 ? -26.709 -44.319 -60.757 1.00 39.64 100 GLU A C 1
ATOM 637 O O . GLU A 1 100 ? -27.722 -43.781 -60.327 1.00 39.10 100 GLU A O 1
ATOM 639 N N . ILE A 1 101 ? -25.729 -44.757 -59.978 1.00 39.42 101 ILE A N 1
ATOM 640 C CA . ILE A 1 101 ? -25.874 -44.871 -58.534 1.00 39.43 101 ILE A CA 1
ATOM 641 C C . ILE A 1 101 ? -24.642 -44.360 -57.800 1.00 39.44 101 ILE A C 1
ATOM 642 O O . ILE A 1 101 ? -23.597 -44.140 -58.403 1.00 39.47 101 ILE A O 1
ATOM 655 N N . VAL A 1 103 ? -22.364 -45.807 -54.840 1.00 38.91 103 VAL A N 1
ATOM 656 C CA . VAL A 1 103 ? -22.075 -46.969 -53.998 1.00 38.28 103 VAL A CA 1
ATOM 657 C C . VAL A 1 103 ? -20.943 -46.715 -52.995 1.00 37.52 103 VAL A C 1
ATOM 658 O O . VAL A 1 103 ? -19.959 -46.030 -53.297 1.00 37.32 103 VAL A O 1
ATOM 662 N N . THR A 1 104 ? -21.083 -47.281 -51.805 1.00 36.28 104 THR A N 1
ATOM 663 C CA . THR A 1 104 ? -20.017 -47.219 -50.836 1.00 35.44 104 THR A CA 1
ATOM 664 C C . THR A 1 104 ? -18.954 -48.234 -51.228 1.00 34.63 104 THR A C 1
ATOM 665 O O . THR A 1 104 ? -19.252 -49.329 -51.720 1.00 34.10 104 THR A O 1
ATOM 669 N N . ARG A 1 105 ? -17.713 -47.844 -50.993 1.00 33.47 105 ARG A N 1
ATOM 670 C CA . ARG A 1 105 ? -16.558 -48.585 -51.427 1.00 33.27 105 ARG A CA 1
ATOM 671 C C . ARG A 1 105 ? -15.512 -48.274 -50.379 1.00 32.19 105 ARG A C 1
ATOM 672 O O . ARG A 1 105 ? -15.464 -47.143 -49.883 1.00 31.43 105 ARG A O 1
ATOM 680 N N . GLN A 1 106 ? -14.675 -49.252 -50.036 1.00 31.22 106 GLN A N 1
ATOM 681 C CA . GLN A 1 106 ? -13.519 -48.969 -49.182 1.00 30.78 106 GLN A CA 1
ATOM 682 C C . GLN A 1 106 ? -12.698 -47.830 -49.784 1.00 30.37 106 GLN A C 1
ATOM 683 O O . GLN A 1 106 ? -12.580 -47.730 -51.008 1.00 30.22 106 GLN A O 1
ATOM 689 N N . ARG A 1 107 ? -12.157 -46.967 -48.922 1.00 30.10 107 ARG A N 1
ATOM 690 C CA . ARG A 1 107 ? -11.377 -45.803 -49.338 1.00 29.86 107 ARG A CA 1
ATOM 691 C C . ARG A 1 107 ? -10.182 -46.204 -50.219 1.00 30.53 107 ARG A C 1
ATOM 692 O O . ARG A 1 107 ? -9.484 -47.166 -49.912 1.00 30.91 107 ARG A O 1
ATOM 700 N N . GLY A 1 108 ? -9.945 -45.432 -51.284 1.00 30.95 108 GLY A N 1
ATOM 701 C CA . GLY A 1 108 ? -9.000 -45.778 -52.351 1.00 30.81 108 GLY A CA 1
ATOM 702 C C . GLY A 1 108 ? -7.559 -46.058 -51.954 1.00 31.25 108 GLY A C 1
ATOM 703 O O . GLY A 1 108 ? -6.843 -46.777 -52.658 1.00 31.15 108 GLY A O 1
ATOM 704 N N . ASP A 1 109 ? -7.126 -45.475 -50.844 1.00 30.89 109 ASP A N 1
ATOM 705 C CA . ASP A 1 109 ? -5.764 -45.674 -50.359 1.00 31.47 109 ASP A CA 1
ATOM 706 C C . ASP A 1 109 ? -5.597 -46.944 -49.502 1.00 31.57 109 ASP A C 1
ATOM 707 O O . ASP A 1 109 ? -4.482 -47.282 -49.120 1.00 32.59 109 ASP A O 1
ATOM 712 N N . LEU A 1 110 ? -6.714 -47.624 -49.216 1.00 31.75 110 LEU A N 1
ATOM 713 C CA . LEU A 1 110 ? -6.763 -48.868 -48.435 1.00 31.61 110 LEU A CA 1
ATOM 714 C C . LEU A 1 110 ? -7.265 -50.052 -49.265 1.00 31.89 110 LEU A C 1
ATOM 715 O O . LEU A 1 110 ? -6.902 -51.206 -49.009 1.00 31.92 110 LEU A O 1
ATOM 720 N N . LEU A 1 111 ? -8.109 -49.752 -50.248 1.00 31.90 111 LEU A N 1
ATOM 721 C CA . LEU A 1 111 ? -8.728 -50.763 -51.118 1.00 33.02 111 LEU A CA 1
ATOM 722 C C . LEU A 1 111 ? -7.731 -51.845 -51.575 1.00 33.19 111 LEU A C 1
ATOM 723 O O . LEU A 1 111 ? -8.008 -53.035 -51.440 1.00 33.63 111 LEU A O 1
ATOM 736 N N . ASN A 1 113 ? -4.109 -51.452 -50.852 1.00 20.00 113 ASN A N 1
ATOM 737 C CA . ASN A 1 113 ? -2.962 -51.421 -49.971 1.00 20.00 113 ASN A CA 1
ATOM 738 C C . ASN A 1 113 ? -3.076 -52.407 -48.816 1.00 20.00 113 ASN A C 1
ATOM 739 O O . ASN A 1 113 ? -2.130 -53.102 -48.496 1.00 33.57 113 ASN A O 1
ATOM 744 N N . ILE A 1 114 ? -4.244 -52.463 -48.200 1.00 32.91 114 ILE A N 1
ATOM 745 C CA . ILE A 1 114 ? -4.463 -53.415 -47.085 1.00 32.75 114 ILE A CA 1
ATOM 746 C C . ILE A 1 114 ? -4.267 -54.882 -47.507 1.00 32.74 114 ILE A C 1
ATOM 747 O O . ILE A 1 114 ? -3.463 -55.587 -46.886 1.00 32.83 114 ILE A O 1
ATOM 752 N N . PRO A 1 115 ? -4.968 -55.345 -48.570 1.00 32.33 115 PRO A N 1
ATOM 753 C CA . PRO A 1 115 ? -4.626 -56.702 -49.014 1.00 32.43 115 PRO A CA 1
ATOM 754 C C . PRO A 1 115 ? -3.169 -56.891 -49.458 1.00 32.28 115 PRO A C 1
ATOM 755 O O . PRO A 1 115 ? -2.625 -57.963 -49.240 1.00 32.99 115 PRO A O 1
ATOM 759 N N . ALA A 1 116 ? -2.548 -55.877 -50.062 1.00 32.50 116 ALA A N 1
ATOM 760 C CA . ALA A 1 116 ? -1.142 -55.964 -50.439 1.00 32.37 116 ALA A CA 1
ATOM 761 C C . ALA A 1 116 ? -0.278 -56.174 -49.202 1.00 32.54 116 ALA A C 1
ATOM 762 O O . ALA A 1 116 ? 0.591 -57.026 -49.220 1.00 32.78 116 ALA A O 1
ATOM 764 N N . LEU A 1 117 ? -0.542 -55.421 -48.131 1.00 32.03 117 LEU A N 1
ATOM 765 C CA . LEU A 1 117 ? 0.182 -55.562 -46.855 1.00 31.36 117 LEU A CA 1
ATOM 766 C C . LEU A 1 117 ? -0.041 -56.916 -46.174 1.00 31.61 117 LEU A C 1
ATOM 767 O O . LEU A 1 117 ? 0.910 -57.561 -45.730 1.00 30.22 117 LEU A O 1
ATOM 772 N N . ARG A 1 118 ? -1.297 -57.352 -46.104 1.00 32.02 118 ARG A N 1
ATOM 773 C CA . ARG A 1 118 ? -1.602 -58.668 -45.545 1.00 33.14 118 ARG A CA 1
ATOM 774 C C . ARG A 1 118 ? -0.893 -59.813 -46.262 1.00 33.70 118 ARG A C 1
ATOM 775 O O . ARG A 1 118 ? -0.480 -60.781 -45.612 1.00 34.43 118 ARG A O 1
ATOM 783 N N . LYS A 1 119 ? -0.767 -59.709 -47.588 1.00 34.43 119 LYS A N 1
ATOM 784 C CA . LYS A 1 119 ? 0.014 -60.667 -48.406 1.00 34.90 119 LYS A CA 1
ATOM 785 C C . LYS A 1 119 ? 1.525 -60.672 -48.097 1.00 34.14 119 LYS A C 1
ATOM 786 O O . LYS A 1 119 ? 2.135 -61.731 -48.043 1.00 33.38 119 LYS A O 1
ATOM 792 N N . LEU A 1 120 ? 2.125 -59.497 -47.901 1.00 33.52 120 LEU A N 1
ATOM 793 C CA . LEU A 1 120 ? 3.507 -59.402 -47.430 1.00 33.07 120 LEU A CA 1
ATOM 794 C C . LEU A 1 120 ? 3.675 -60.000 -46.020 1.00 33.24 120 LEU A C 1
ATOM 795 O O . LEU A 1 120 ? 4.718 -60.586 -45.682 1.00 33.83 120 LEU A O 1
ATOM 800 N N . ASP A 1 121 ? 2.658 -59.820 -45.196 1.00 32.44 121 ASP A N 1
ATOM 801 C CA . ASP A 1 121 ? 2.646 -60.349 -43.847 1.00 32.56 121 ASP A CA 1
ATOM 802 C C . ASP A 1 121 ? 2.702 -61.869 -43.917 1.00 32.37 121 ASP A C 1
ATOM 803 O O . ASP A 1 121 ? 3.574 -62.476 -43.297 1.00 32.10 121 ASP A O 1
ATOM 808 N N . ALA A 1 122 ? 1.809 -62.464 -44.708 1.00 32.68 122 ALA A N 1
ATOM 809 C CA . ALA A 1 122 ? 1.773 -63.922 -44.900 1.00 33.44 122 ALA A CA 1
ATOM 810 C C . ALA A 1 122 ? 3.084 -64.484 -45.474 1.00 33.81 122 ALA A C 1
ATOM 811 O O . ALA A 1 122 ? 3.555 -65.534 -45.029 1.00 34.00 122 ALA A O 1
ATOM 826 N N . LEU A 1 124 ? 6.023 -63.220 -45.014 1.00 33.81 124 LEU A N 1
ATOM 827 C CA . LEU A 1 124 ? 6.961 -63.140 -43.893 1.00 33.69 124 LEU A CA 1
ATOM 828 C C . LEU A 1 124 ? 6.785 -64.291 -42.913 1.00 33.23 124 LEU A C 1
ATOM 829 O O . LEU A 1 124 ? 7.762 -64.908 -42.511 1.00 33.54 124 LEU A O 1
ATOM 834 N N . ILE A 1 125 ? 5.547 -64.553 -42.511 1.00 32.89 125 ILE A N 1
ATOM 835 C CA . ILE A 1 125 ? 5.263 -65.631 -41.590 1.00 33.49 125 ILE A CA 1
ATOM 836 C C . ILE A 1 125 ? 5.620 -66.991 -42.214 1.00 33.59 125 ILE A C 1
ATOM 837 O O . ILE A 1 125 ? 6.221 -67.822 -41.557 1.00 33.60 125 ILE A O 1
ATOM 842 N N . ASP A 1 126 ? 5.257 -67.200 -43.481 1.00 34.12 126 ASP A N 1
ATOM 843 C CA . ASP A 1 126 ? 5.591 -68.432 -44.194 1.00 34.12 126 ASP A CA 1
ATOM 844 C C . ASP A 1 126 ? 7.100 -68.688 -44.197 1.00 33.56 126 ASP A C 1
ATOM 845 O O . ASP A 1 126 ? 7.518 -69.823 -44.038 1.00 33.57 126 ASP A O 1
ATOM 850 N N . THR A 1 127 ? 7.890 -67.623 -44.327 1.00 33.01 127 THR A N 1
ATOM 851 C CA . THR A 1 127 ? 9.352 -67.654 -44.238 1.00 33.01 127 THR A CA 1
ATOM 852 C C . THR A 1 127 ? 9.886 -68.055 -42.860 1.00 32.95 127 THR A C 1
ATOM 853 O O . THR A 1 127 ? 10.799 -68.894 -42.743 1.00 32.94 127 THR A O 1
ATOM 857 N N . LEU A 1 128 ? 9.327 -67.427 -41.827 1.00 32.96 128 LEU A N 1
ATOM 858 C CA . LEU A 1 128 ? 9.692 -67.678 -40.429 1.00 32.64 128 LEU A CA 1
ATOM 859 C C . LEU A 1 128 ? 9.249 -69.059 -39.956 1.00 32.43 128 LEU A C 1
ATOM 860 O O . LEU A 1 128 ? 9.863 -69.643 -39.052 1.00 31.66 128 LEU A O 1
ATOM 865 N N . ASP A 1 129 ? 8.175 -69.562 -40.564 1.00 31.86 129 ASP A N 1
ATOM 866 C CA . ASP A 1 129 ? 7.711 -70.934 -40.335 1.00 31.94 129 ASP A CA 1
ATOM 867 C C . ASP A 1 129 ? 8.768 -71.988 -40.682 1.00 31.82 129 ASP A C 1
ATOM 868 O O . ASP A 1 129 ? 8.787 -73.069 -40.098 1.00 32.09 129 ASP A O 1
ATOM 873 N N . ASN A 1 130 ? 9.648 -71.681 -41.626 1.00 31.19 130 ASN A N 1
ATOM 874 C CA . ASN A 1 130 ? 10.710 -72.607 -41.984 1.00 31.05 130 ASN A CA 1
ATOM 875 C C . ASN A 1 130 ? 11.867 -72.677 -40.984 1.00 31.22 130 ASN A C 1
ATOM 876 O O . ASN A 1 130 ? 12.832 -73.416 -41.190 1.00 31.66 130 ASN A O 1
ATOM 881 N N . PHE A 1 131 ? 11.754 -71.931 -39.891 1.00 30.90 131 PHE A N 1
ATOM 882 C CA . PHE A 1 131 ? 12.692 -72.064 -38.787 1.00 31.02 131 PHE A CA 1
ATOM 883 C C . PHE A 1 131 ? 12.330 -73.192 -37.806 1.00 30.55 131 PHE A C 1
ATOM 884 O O . PHE A 1 131 ? 13.065 -73.436 -36.864 1.00 30.55 131 PHE A O 1
ATOM 892 N N . ARG A 1 132 ? 11.203 -73.867 -38.043 1.00 30.60 132 ARG A N 1
ATOM 893 C CA . ARG A 1 132 ? 10.750 -75.033 -37.239 1.00 30.73 132 ARG A CA 1
ATOM 894 C C . ARG A 1 132 ? 11.581 -76.301 -37.453 1.00 30.63 132 ARG A C 1
ATOM 895 O O . ARG A 1 132 ? 11.416 -77.304 -36.734 1.00 30.46 132 ARG A O 1
ATOM 903 N N . GLY A 1 133 ? 12.472 -76.269 -38.435 1.00 30.73 133 GLY A N 1
ATOM 904 C CA . GLY A 1 133 ? 13.276 -77.427 -38.775 1.00 31.07 133 GLY A CA 1
ATOM 905 C C . GLY A 1 133 ? 14.537 -77.520 -37.950 1.00 31.64 133 GLY A C 1
ATOM 906 O O . GLY A 1 133 ? 14.638 -76.941 -36.880 1.00 31.71 133 GLY A O 1
ATOM 907 N N . HIS A 1 134 ? 15.522 -78.235 -38.456 1.00 31.69 134 HIS A N 1
ATOM 908 C CA . HIS A 1 134 ? 16.805 -78.256 -37.789 1.00 31.84 134 HIS A CA 1
ATOM 909 C C . HIS A 1 134 ? 17.700 -77.100 -38.220 1.00 31.98 134 HIS A C 1
ATOM 910 O O . HIS A 1 134 ? 18.331 -77.148 -39.267 1.00 31.90 134 HIS A O 1
ATOM 917 N N . ASN A 1 135 ? 17.752 -76.057 -37.407 1.00 31.63 135 ASN A N 1
ATOM 918 C CA . ASN A 1 135 ? 18.706 -74.999 -37.641 1.00 31.33 135 ASN A CA 1
ATOM 919 C C . ASN A 1 135 ? 20.102 -75.348 -37.145 1.00 32.00 135 ASN A C 1
ATOM 920 O O . ASN A 1 135 ? 20.298 -75.634 -35.973 1.00 32.41 135 ASN A O 1
ATOM 925 N N . GLU A 1 136 ? 21.064 -75.334 -38.059 1.00 32.18 136 GLU A N 1
ATOM 926 C CA . GLU A 1 136 ? 22.402 -75.835 -37.785 1.00 32.50 136 GLU A CA 1
ATOM 927 C C . GLU A 1 136 ? 23.265 -74.734 -37.196 1.00 32.54 136 GLU A C 1
ATOM 928 O O . GLU A 1 136 ? 24.320 -74.999 -36.632 1.00 32.12 136 GLU A O 1
ATOM 934 N N . PHE A 1 137 ? 22.801 -73.497 -37.322 1.00 32.30 137 PHE A N 1
ATOM 935 C CA . PHE A 1 137 ? 23.449 -72.375 -36.667 1.00 32.47 137 PHE A CA 1
ATOM 936 C C . PHE A 1 137 ? 23.016 -72.256 -35.199 1.00 33.32 137 PHE A C 1
ATOM 937 O O . PHE A 1 137 ? 21.970 -72.791 -34.787 1.00 33.46 137 PHE A O 1
ATOM 945 N N . TRP A 1 138 ? 23.839 -71.573 -34.410 1.00 33.90 138 TRP A N 1
ATOM 946 C CA . TRP A 1 138 ? 23.519 -71.296 -33.014 1.00 34.85 138 TRP A CA 1
ATOM 947 C C . TRP A 1 138 ? 24.165 -69.988 -32.558 1.00 35.39 138 TRP A C 1
ATOM 948 O O . TRP A 1 138 ? 24.984 -69.421 -33.271 1.00 35.07 138 TRP A O 1
ATOM 959 N N . TYR A 1 139 ? 23.776 -69.505 -31.383 1.00 36.47 139 TYR A N 1
ATOM 960 C CA . TYR A 1 139 ? 24.300 -68.248 -30.848 1.00 37.34 139 TYR A CA 1
ATOM 961 C C . TYR A 1 139 ? 25.049 -68.504 -29.534 1.00 38.30 139 TYR A C 1
ATOM 962 O O . TYR A 1 139 ? 24.728 -69.449 -28.797 1.00 38.95 139 TYR A O 1
ATOM 971 N N . VAL A 1 140 ? 26.063 -67.680 -29.255 1.00 38.95 140 VAL A N 1
ATOM 972 C CA . VAL A 1 140 ? 26.885 -67.833 -28.042 1.00 39.37 140 VAL A CA 1
ATOM 973 C C . VAL A 1 140 ? 26.905 -66.600 -27.130 1.00 39.62 140 VAL A C 1
ATOM 974 O O . VAL A 1 140 ? 26.410 -65.532 -27.494 1.00 40.14 140 VAL A O 1
ATOM 978 N N . LEU A 1 161 ? 25.146 -57.643 -30.595 1.00 40.47 161 LEU A N 1
ATOM 979 C CA . LEU A 1 161 ? 24.528 -58.837 -31.180 1.00 40.60 161 LEU A CA 1
ATOM 980 C C . LEU A 1 161 ? 25.341 -60.075 -30.816 1.00 40.44 161 LEU A C 1
ATOM 981 O O . LEU A 1 161 ? 26.573 -60.069 -30.971 1.00 40.32 161 LEU A O 1
ATOM 986 N N . PRO A 1 162 ? 24.659 -61.128 -30.314 1.00 40.00 162 PRO A N 1
ATOM 987 C CA . PRO A 1 162 ? 25.326 -62.400 -29.995 1.00 39.68 162 PRO A CA 1
ATOM 988 C C . PRO A 1 162 ? 25.945 -62.996 -31.262 1.00 39.34 162 PRO A C 1
ATOM 989 O O . PRO A 1 162 ? 25.297 -63.006 -32.318 1.00 39.70 162 PRO A O 1
ATOM 993 N N . PRO A 1 163 ? 27.203 -63.454 -31.182 1.00 38.94 163 PRO A N 1
ATOM 994 C CA . PRO A 1 163 ? 27.810 -63.984 -32.399 1.00 38.65 163 PRO A CA 1
ATOM 995 C C . PRO A 1 163 ? 27.097 -65.262 -32.834 1.00 38.08 163 PRO A C 1
ATOM 996 O O . PRO A 1 163 ? 26.721 -66.072 -31.985 1.00 38.33 163 PRO A O 1
ATOM 1000 N N . VAL A 1 164 ? 26.888 -65.414 -34.141 1.00 37.31 164 VAL A N 1
ATOM 1001 C CA . VAL A 1 164 ? 26.315 -66.640 -34.689 1.00 36.14 164 VAL A CA 1
ATOM 1002 C C . VAL A 1 164 ? 27.455 -67.560 -35.105 1.00 35.72 164 VAL A C 1
ATOM 1003 O O . VAL A 1 164 ? 28.523 -67.092 -35.521 1.00 35.93 164 VAL A O 1
ATOM 1007 N N . LYS A 1 165 ? 27.247 -68.860 -34.940 1.00 34.92 165 LYS A N 1
ATOM 1008 C CA . LYS A 1 165 ? 28.227 -69.848 -35.386 1.00 34.45 165 LYS A CA 1
ATOM 1009 C C . LYS A 1 165 ? 27.531 -70.900 -36.252 1.00 33.99 165 LYS A C 1
ATOM 1010 O O . LYS A 1 165 ? 26.316 -71.076 -36.164 1.00 33.80 165 LYS A O 1
ATOM 1012 N N . VAL A 1 166 ? 28.302 -71.554 -37.113 1.00 33.75 166 VAL A N 1
ATOM 1013 C CA . VAL A 1 166 ? 27.837 -72.678 -37.933 1.00 33.49 166 VAL A CA 1
ATOM 1014 C C . VAL A 1 166 ? 28.786 -73.881 -37.696 1.00 34.03 166 VAL A C 1
ATOM 1015 O O . VAL A 1 166 ? 29.875 -73.695 -37.143 1.00 34.10 166 VAL A O 1
ATOM 1019 N N . PRO A 1 167 ? 28.385 -75.115 -38.097 1.00 34.29 167 PRO A N 1
ATOM 1020 C CA . PRO A 1 167 ? 29.305 -76.261 -37.921 1.00 34.48 167 PRO A CA 1
ATOM 1021 C C . PRO A 1 167 ? 30.667 -76.028 -38.579 1.00 34.83 167 PRO A C 1
ATOM 1022 O O . PRO A 1 167 ? 30.737 -75.269 -39.544 1.00 35.12 167 PRO A O 1
ATOM 1026 N N . PRO A 1 168 ? 31.747 -76.668 -38.058 1.00 34.98 168 PRO A N 1
ATOM 1027 C CA . PRO A 1 168 ? 33.102 -76.452 -38.587 1.00 35.04 168 PRO A CA 1
ATOM 1028 C C . PRO A 1 168 ? 33.226 -76.623 -40.106 1.00 35.02 168 PRO A C 1
ATOM 1029 O O . PRO A 1 168 ? 34.008 -75.905 -40.742 1.00 35.22 168 PRO A O 1
ATOM 1033 N N . GLY A 1 169 ? 32.467 -77.556 -40.682 1.00 34.73 169 GLY A N 1
ATOM 1034 C CA . GLY A 1 169 ? 32.498 -77.765 -42.133 1.00 34.45 169 GLY A CA 1
ATOM 1035 C C . GLY A 1 169 ? 31.670 -76.746 -42.891 1.00 34.12 169 GLY A C 1
ATOM 1036 O O . GLY A 1 169 ? 31.718 -76.679 -44.121 1.00 34.47 169 GLY A O 1
ATOM 1037 N N . GLY A 1 170 ? 30.923 -75.937 -42.144 1.00 33.60 170 GLY A N 1
ATOM 1038 C CA . GLY A 1 170 ? 29.931 -75.040 -42.709 1.00 32.65 170 GLY A CA 1
ATOM 1039 C C . GLY A 1 170 ? 28.586 -75.734 -42.660 1.00 32.06 170 GLY A C 1
ATOM 1040 O O . GLY A 1 170 ? 28.489 -76.864 -42.163 1.00 32.29 170 GLY A O 1
ATOM 1041 N N . LEU A 1 171 ? 27.557 -75.058 -43.175 1.00 30.93 171 LEU A N 1
ATOM 1042 C CA . LEU A 1 171 ? 26.193 -75.596 -43.239 1.00 29.69 171 LEU A CA 1
ATOM 1043 C C . LEU A 1 171 ? 26.093 -76.717 -44.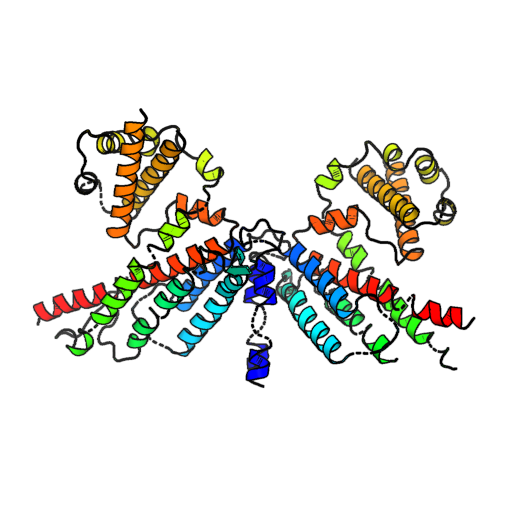260 1.00 29.51 171 LEU A C 1
ATOM 1044 O O . LEU A 1 171 ? 26.892 -76.780 -45.205 1.00 28.96 171 LEU A O 1
ATOM 1049 N N . SER A 1 172 ? 25.093 -77.583 -44.082 1.00 29.04 172 SER A N 1
ATOM 1050 C CA . SER A 1 172 ? 24.771 -78.584 -45.088 1.00 28.86 172 SER A CA 1
ATOM 1051 C C . SER A 1 172 ? 24.149 -77.830 -46.250 1.00 28.94 172 SER A C 1
ATOM 1052 O O . SER A 1 172 ? 23.633 -76.729 -46.062 1.00 28.89 172 SER A O 1
ATOM 1055 N N . GLU A 1 173 ? 24.194 -78.414 -47.440 1.00 28.98 173 GLU A N 1
ATOM 1056 C CA . GLU A 1 173 ? 23.663 -77.758 -48.634 1.00 29.73 173 GLU A CA 1
ATOM 1057 C C . GLU A 1 173 ? 22.133 -77.464 -48.550 1.00 29.20 173 GLU A C 1
ATOM 1058 O O . GLU A 1 173 ? 21.711 -76.336 -48.842 1.00 29.12 173 GLU A O 1
ATOM 1064 N N . PRO A 1 174 ? 21.310 -78.443 -48.099 1.00 28.83 174 PRO A N 1
ATOM 1065 C CA . PRO A 1 174 ? 19.876 -78.149 -47.902 1.00 28.78 174 PRO A CA 1
ATOM 1066 C C . PRO A 1 174 ? 19.563 -76.962 -46.955 1.00 28.99 174 PRO A C 1
ATOM 1067 O O . PRO A 1 174 ? 18.604 -76.228 -47.200 1.00 28.99 174 PRO A O 1
ATOM 1071 N N . SER A 1 175 ? 20.357 -76.783 -45.897 1.00 28.56 175 SER A N 1
ATOM 1072 C CA . SER A 1 175 ? 20.216 -75.642 -44.997 1.00 28.95 175 SER A CA 1
ATOM 1073 C C . SER A 1 175 ? 20.623 -74.340 -45.671 1.00 28.67 175 SER A C 1
ATOM 1074 O O . SER A 1 175 ? 19.959 -73.327 -45.520 1.00 28.41 175 SER A O 1
ATOM 1077 N N . ARG A 1 176 ? 21.751 -74.375 -46.373 1.00 28.97 176 ARG A N 1
ATOM 1078 C CA . ARG A 1 176 ? 22.256 -73.225 -47.102 1.00 28.60 176 ARG A CA 1
ATOM 1079 C C . ARG A 1 176 ? 21.218 -72.744 -48.124 1.00 28.68 176 ARG A C 1
ATOM 1080 O O . ARG A 1 176 ? 20.976 -71.544 -48.239 1.00 29.20 176 ARG A O 1
ATOM 1088 N N . ARG A 1 177 ? 20.587 -73.681 -48.831 1.00 28.82 177 ARG A N 1
ATOM 1089 C CA . ARG A 1 177 ? 19.578 -73.367 -49.848 1.00 28.68 177 ARG A CA 1
ATOM 1090 C C . ARG A 1 177 ? 18.260 -72.865 -49.251 1.00 28.85 177 ARG A C 1
ATOM 1091 O O . ARG A 1 177 ? 17.610 -71.972 -49.809 1.00 29.00 177 ARG A O 1
ATOM 1107 N N . LEU A 1 179 ? 18.148 -71.172 -46.376 1.00 29.04 179 LEU A N 1
ATOM 1108 C CA . LEU A 1 179 ? 18.433 -69.819 -45.889 1.00 29.41 179 LEU A CA 1
ATOM 1109 C C . LEU A 1 179 ? 18.496 -68.776 -47.005 1.00 29.99 179 LEU A C 1
ATOM 1110 O O . LEU A 1 179 ? 18.042 -67.646 -46.821 1.00 30.23 179 LEU A O 1
ATOM 1115 N N . TYR A 1 180 ? 19.039 -69.159 -48.160 1.00 30.66 180 TYR A N 1
ATOM 1116 C CA . TYR A 1 180 ? 19.069 -68.277 -49.325 1.00 31.47 180 TYR A CA 1
ATOM 1117 C C . TYR A 1 180 ? 17.660 -67.945 -49.807 1.00 31.71 180 TYR A C 1
ATOM 1118 O O . TYR A 1 180 ? 17.353 -66.791 -50.109 1.00 31.37 180 TYR A O 1
ATOM 1127 N N . PHE A 1 181 ? 16.803 -68.959 -49.869 1.00 32.26 181 PHE A N 1
ATOM 1128 C CA . PHE A 1 181 ? 15.411 -68.756 -50.273 1.00 32.34 181 PHE A CA 1
ATOM 1129 C C . PHE A 1 181 ? 14.657 -67.877 -49.282 1.00 32.27 181 PHE A C 1
ATOM 1130 O O . PHE A 1 181 ? 13.846 -67.015 -49.666 1.00 32.39 181 PHE A O 1
ATOM 1138 N N . GLN A 1 182 ? 14.917 -68.112 -48.000 1.00 31.86 182 GLN A N 1
ATOM 1139 C CA . GLN A 1 182 ? 14.299 -67.350 -46.936 1.00 30.99 182 GLN A CA 1
ATOM 1140 C C . GLN A 1 182 ? 14.725 -65.892 -47.044 1.00 31.18 182 GLN A C 1
ATOM 1141 O O . GLN A 1 182 ? 13.907 -64.998 -46.894 1.00 30.62 182 GLN A O 1
ATOM 1147 N N . LYS A 1 183 ? 16.013 -65.677 -47.314 1.00 31.52 183 LYS A N 1
ATOM 1148 C CA . LYS A 1 183 ? 16.582 -64.343 -47.479 1.00 31.90 183 LYS A CA 1
ATOM 1149 C C . LYS A 1 183 ? 15.982 -63.621 -48.685 1.00 32.38 183 LYS A C 1
ATOM 1150 O O . LYS A 1 183 ? 15.691 -62.423 -48.598 1.00 32.38 183 LYS A O 1
ATOM 1156 N N . ASP A 1 184 ? 15.781 -64.349 -49.783 1.00 32.24 184 ASP A N 1
ATOM 1157 C CA . ASP A 1 184 ? 15.163 -63.791 -50.988 1.00 33.39 184 ASP A CA 1
ATOM 1158 C C . ASP A 1 184 ? 13.731 -63.328 -50.666 1.00 33.37 184 ASP A C 1
ATOM 1159 O O . ASP A 1 184 ? 13.337 -62.191 -51.003 1.00 33.47 184 ASP A O 1
ATOM 1164 N N . SER A 1 185 ? 12.985 -64.179 -49.960 1.00 32.47 185 SER A N 1
ATOM 1165 C CA . SER A 1 185 ? 11.616 -63.872 -49.551 1.00 32.77 185 SER A CA 1
ATOM 1166 C C . SER A 1 185 ? 11.491 -62.625 -48.685 1.00 32.73 185 SER A C 1
ATOM 1167 O O . SER A 1 185 ? 10.682 -61.763 -48.997 1.00 33.20 185 SER A O 1
ATOM 1170 N N . VAL A 1 186 ? 12.274 -62.522 -47.606 1.00 32.38 186 VAL A N 1
ATOM 1171 C CA . VAL A 1 186 ? 12.240 -61.313 -46.766 1.00 32.11 186 VAL A CA 1
ATOM 1172 C C . VAL A 1 186 ? 12.840 -60.063 -47.454 1.00 32.18 186 VAL A C 1
ATOM 1173 O O . VAL A 1 186 ? 12.427 -58.933 -47.159 1.00 32.10 186 VAL A O 1
ATOM 1177 N N . THR A 1 187 ? 13.807 -60.255 -48.353 1.00 31.76 187 THR A N 1
ATOM 1178 C CA . THR A 1 187 ? 14.294 -59.146 -49.190 1.00 32.21 187 THR A CA 1
ATOM 1179 C C . THR A 1 187 ? 13.142 -58.508 -50.001 1.00 32.62 187 THR A C 1
ATOM 1180 O O . THR A 1 187 ? 13.023 -57.294 -50.047 1.00 33.22 187 THR A O 1
ATOM 1184 N N . GLN A 1 188 ? 12.297 -59.346 -50.599 1.00 33.00 188 GLN A N 1
ATOM 1185 C CA . GLN A 1 188 ? 11.097 -58.929 -51.324 1.00 34.00 188 GLN A CA 1
ATOM 1186 C C . GLN A 1 188 ? 10.105 -58.165 -50.453 1.00 33.66 188 GLN A C 1
ATOM 1187 O O . GLN A 1 188 ? 9.609 -57.107 -50.859 1.00 34.40 188 GLN A O 1
ATOM 1193 N N . VAL A 1 189 ? 9.785 -58.730 -49.285 1.00 32.69 189 VAL A N 1
ATOM 1194 C CA . VAL A 1 189 ? 8.904 -58.084 -48.302 1.00 31.56 189 VAL A CA 1
ATOM 1195 C C . VAL A 1 189 ? 9.428 -56.716 -47.825 1.00 31.63 189 VAL A C 1
ATOM 1196 O O . VAL A 1 189 ? 8.673 -55.747 -47.772 1.00 31.96 189 VAL A O 1
ATOM 1200 N N . GLN A 1 190 ? 10.702 -56.649 -47.444 1.00 31.21 190 GLN A N 1
ATOM 1201 C CA . GLN A 1 190 ? 11.322 -55.402 -47.012 1.00 31.77 190 GLN A CA 1
ATOM 1202 C C . GLN A 1 190 ? 11.106 -54.287 -48.048 1.00 32.11 190 GLN A C 1
ATOM 1203 O O . GLN A 1 190 ? 10.689 -53.187 -47.697 1.00 32.19 190 GLN A O 1
ATOM 1209 N N . LYS A 1 191 ? 11.376 -54.596 -49.317 1.00 32.83 191 LYS A N 1
ATOM 1210 C CA . LYS A 1 191 ? 11.310 -53.613 -50.391 1.00 33.35 191 LYS A CA 1
ATOM 1211 C C . LYS A 1 191 ? 9.887 -53.146 -50.703 1.00 33.47 191 LYS A C 1
ATOM 1212 O O . LYS A 1 191 ? 9.669 -51.950 -50.881 1.00 33.63 191 LYS A O 1
ATOM 1218 N N . ALA A 1 192 ? 8.933 -54.077 -50.773 1.00 32.85 192 ALA A N 1
ATOM 1219 C CA . ALA A 1 192 ? 7.537 -53.721 -51.030 1.00 32.69 192 ALA A CA 1
ATOM 1220 C C . ALA A 1 192 ? 6.878 -52.955 -49.876 1.00 32.95 192 ALA A C 1
ATOM 1221 O O . ALA A 1 192 ? 6.040 -52.079 -50.110 1.00 33.05 192 ALA A O 1
ATOM 1223 N N . ALA A 1 193 ? 7.240 -53.303 -48.641 1.00 32.74 193 ALA A N 1
ATOM 1224 C CA . ALA A 1 193 ? 6.710 -52.636 -47.466 1.00 31.92 193 ALA A CA 1
ATOM 1225 C C . ALA A 1 193 ? 7.357 -51.263 -47.248 1.00 32.33 193 ALA A C 1
ATOM 1226 O O . ALA A 1 193 ? 6.699 -50.350 -46.770 1.00 32.45 193 ALA A O 1
ATOM 1244 N N . ALA A 1 195 ? 8.259 -49.332 -49.732 1.00 32.92 195 ALA A N 1
ATOM 1245 C CA . ALA A 1 195 ? 7.587 -48.512 -50.734 1.00 33.01 195 ALA A CA 1
ATOM 1246 C C . ALA A 1 195 ? 6.184 -48.079 -50.279 1.00 33.08 195 ALA A C 1
ATOM 1247 O O . ALA A 1 195 ? 5.815 -46.904 -50.437 1.00 33.62 195 ALA A O 1
ATOM 1249 N N . ILE A 1 196 ? 5.411 -49.008 -49.716 1.00 32.67 196 ILE A N 1
ATOM 1250 C CA . ILE A 1 196 ? 4.098 -48.662 -49.137 1.00 31.53 196 ILE A CA 1
ATOM 1251 C C . ILE A 1 196 ? 4.237 -47.648 -47.991 1.00 31.87 196 ILE A C 1
ATOM 1252 O O . ILE A 1 196 ? 3.546 -46.621 -47.988 1.00 32.46 196 ILE A O 1
ATOM 1257 N N . ASN A 1 197 ? 5.140 -47.912 -47.043 1.00 31.39 197 ASN A N 1
ATOM 1258 C CA . ASN A 1 197 ? 5.447 -46.970 -45.961 1.00 31.42 197 ASN A CA 1
ATOM 1259 C C . ASN A 1 197 ? 5.792 -45.543 -46.435 1.00 31.52 197 ASN A C 1
ATOM 1260 O O . ASN A 1 197 ? 5.203 -44.568 -45.962 1.00 31.69 197 ASN A O 1
ATOM 1265 N N . ALA A 1 198 ? 6.754 -45.433 -47.348 1.00 31.12 198 ALA A N 1
ATOM 1266 C CA . ALA A 1 198 ? 7.178 -44.133 -47.887 1.00 31.97 198 ALA A CA 1
ATOM 1267 C C . ALA A 1 198 ? 6.008 -43.425 -48.563 1.00 32.06 198 ALA A C 1
ATOM 1268 O O . ALA A 1 198 ? 5.868 -42.214 -48.459 1.00 32.10 198 ALA A O 1
ATOM 1270 N N . GLN A 1 199 ? 5.183 -44.195 -49.267 1.00 32.26 199 GLN A N 1
ATOM 1271 C CA . GLN A 1 199 ? 4.077 -43.624 -49.997 1.00 32.62 199 GLN A CA 1
ATOM 1272 C C . GLN A 1 199 ? 3.055 -43.017 -49.040 1.00 32.51 199 GLN A C 1
ATOM 1273 O O . GLN A 1 199 ? 2.634 -41.876 -49.236 1.00 33.25 199 GLN A O 1
ATOM 1279 N N . VAL A 1 200 ? 2.684 -43.757 -47.998 1.00 31.86 200 VAL A N 1
ATOM 1280 C CA . VAL A 1 200 ? 1.717 -43.252 -47.028 1.00 31.96 200 VAL A CA 1
ATOM 1281 C C . VAL A 1 200 ? 2.231 -42.036 -46.274 1.00 30.96 200 VAL A C 1
ATOM 1282 O O . VAL A 1 200 ? 1.485 -41.089 -46.106 1.00 31.51 200 VAL A O 1
ATOM 1286 N N . LEU A 1 201 ? 3.497 -42.043 -45.867 1.00 30.43 201 LEU A N 1
ATOM 1287 C CA . LEU A 1 201 ? 4.085 -40.880 -45.202 1.00 30.89 201 LEU A CA 1
ATOM 1288 C C . LEU A 1 201 ? 4.062 -39.639 -46.092 1.00 30.61 201 LEU A C 1
ATOM 1289 O O . LEU A 1 201 ? 3.863 -38.538 -45.596 1.00 30.13 201 LEU A O 1
ATOM 1294 N N . SER A 1 202 ? 4.276 -39.828 -47.400 1.00 30.46 202 SER A N 1
ATOM 1295 C CA . SER A 1 202 ? 4.204 -38.726 -48.367 1.00 30.50 202 SER A CA 1
ATOM 1296 C C . SER A 1 202 ? 2.779 -38.154 -48.451 1.00 30.53 202 SER A C 1
ATOM 1297 O O . SER A 1 202 ? 2.599 -37.034 -48.864 1.00 30.63 202 SER A O 1
ATOM 1300 N N . GLU A 1 203 ? 1.776 -38.933 -48.063 1.00 31.29 203 GLU A N 1
ATOM 1301 C CA . GLU A 1 203 ? 0.367 -38.485 -48.113 1.00 31.84 203 GLU A CA 1
ATOM 1302 C C . GLU A 1 203 ? -0.138 -37.901 -46.786 1.00 32.11 203 GLU A C 1
ATOM 1303 O O . GLU A 1 203 ? -1.267 -37.438 -46.700 1.00 32.45 203 GLU A O 1
ATOM 1317 N N . GLU A 1 205 ? -0.091 -35.285 -43.442 1.00 34.31 205 GLU A N 1
ATOM 1318 C CA . GLU A 1 205 ? 0.033 -33.828 -43.298 1.00 35.07 205 GLU A CA 1
ATOM 1319 C C . GLU A 1 205 ? 1.202 -33.441 -42.396 1.00 34.73 205 GLU A C 1
ATOM 1320 O O . GLU A 1 205 ? 1.451 -34.069 -41.353 1.00 34.39 205 GLU A O 1
ATOM 1326 N N . ILE A 1 206 ? 1.900 -32.388 -42.800 1.00 34.97 206 ILE A N 1
ATOM 1327 C CA . ILE A 1 206 ? 2.989 -31.830 -42.009 1.00 35.06 206 ILE A CA 1
ATOM 1328 C C . ILE A 1 206 ? 2.401 -30.901 -40.955 1.00 35.04 206 ILE A C 1
ATOM 1329 O O . ILE A 1 206 ? 1.751 -29.925 -41.296 1.00 35.52 206 ILE A O 1
ATOM 1334 N N . PRO A 1 207 ? 2.636 -31.212 -39.667 1.00 35.10 207 PRO A N 1
ATOM 1335 C CA . PRO A 1 207 ? 2.207 -30.437 -38.515 1.00 34.86 207 PRO A CA 1
ATOM 1336 C C . PRO A 1 207 ? 2.851 -29.063 -38.474 1.00 35.75 207 PRO A C 1
ATOM 1337 O O . PRO A 1 207 ? 4.065 -28.927 -38.718 1.00 35.70 207 PRO A O 1
ATOM 1341 N N . GLU A 1 208 ? 2.044 -28.059 -38.136 1.00 35.79 208 GLU A N 1
ATOM 1342 C CA . GLU A 1 208 ? 2.508 -26.690 -37.918 1.00 36.09 208 GLU A CA 1
ATOM 1343 C C . GLU A 1 208 ? 3.638 -26.611 -36.899 1.00 36.34 208 GLU A C 1
ATOM 1344 O O . GLU A 1 208 ? 4.510 -25.756 -37.006 1.00 36.54 208 GLU A O 1
ATOM 1346 N N . SER A 1 209 ? 3.625 -27.518 -35.933 1.00 36.82 209 SER A N 1
ATOM 1347 C CA . SER A 1 209 ? 4.713 -27.635 -34.979 1.00 36.87 209 SER A CA 1
ATOM 1348 C C . SER A 1 209 ? 6.055 -27.953 -35.620 1.00 36.64 209 SER A C 1
ATOM 1349 O O . SER A 1 209 ? 7.071 -27.433 -35.202 1.00 37.19 209 SER A O 1
ATOM 1352 N N . TYR A 1 210 ? 6.050 -28.812 -36.631 1.00 36.31 210 TYR A N 1
ATOM 1353 C CA . TYR A 1 210 ? 7.260 -29.074 -37.451 1.00 35.73 210 TYR A CA 1
ATOM 1354 C C . TYR A 1 210 ? 7.669 -27.823 -38.226 1.00 35.98 210 TYR A C 1
ATOM 1355 O O . TYR A 1 210 ? 8.850 -27.473 -38.283 1.00 36.14 210 TYR A O 1
ATOM 1364 N N . ILE A 1 211 ? 6.680 -27.168 -38.824 1.00 35.81 211 ILE A N 1
ATOM 1365 C CA . ILE A 1 211 ? 6.910 -26.020 -39.680 1.00 36.24 211 ILE A CA 1
ATOM 1366 C C . ILE A 1 211 ? 7.530 -24.853 -38.903 1.00 36.59 211 ILE A C 1
ATOM 1367 O O . ILE A 1 211 ? 8.484 -24.232 -39.372 1.00 36.40 211 ILE A O 1
ATOM 1372 N N . ASP A 1 212 ? 7.020 -24.595 -37.700 1.00 37.21 212 ASP A N 1
ATOM 1373 C CA . ASP A 1 212 ? 7.526 -23.500 -36.869 1.00 38.23 212 ASP A CA 1
ATOM 1374 C C . ASP A 1 212 ? 8.946 -23.763 -36.341 1.00 37.91 212 ASP A C 1
ATOM 1375 O O . ASP A 1 212 ? 9.643 -22.825 -35.946 1.00 37.69 212 ASP A O 1
ATOM 1380 N N . SER A 1 213 ? 9.360 -25.033 -36.341 1.00 37.50 213 SER A N 1
ATOM 1381 C CA . SER A 1 213 ? 10.704 -25.430 -35.905 1.00 37.72 213 SER A CA 1
ATOM 1382 C C . SER A 1 213 ? 11.782 -25.237 -36.993 1.00 37.23 213 SER A C 1
ATOM 1383 O O . SER A 1 213 ? 12.986 -25.228 -36.697 1.00 37.50 213 SER A O 1
ATOM 1386 N N . LEU A 1 214 ? 11.342 -25.070 -38.237 1.00 36.50 214 LEU A N 1
ATOM 1387 C CA . LEU A 1 214 ? 12.229 -25.049 -39.411 1.00 36.13 214 LEU A CA 1
ATOM 1388 C C . LEU A 1 214 ? 13.182 -23.853 -39.419 1.00 35.96 214 LEU A C 1
ATOM 1389 O O . LEU A 1 214 ? 12.771 -22.732 -39.091 1.00 35.93 214 LEU A O 1
ATOM 1394 N N . PRO A 1 215 ? 14.457 -24.081 -39.810 1.00 35.43 215 PRO A N 1
ATOM 1395 C CA . PRO A 1 215 ? 15.359 -22.950 -40.022 1.00 34.99 215 PRO A CA 1
ATOM 1396 C C . PRO A 1 215 ? 14.793 -21.997 -41.079 1.00 35.13 215 PRO A C 1
ATOM 1397 O O . PRO A 1 215 ? 13.843 -22.351 -41.794 1.00 34.48 215 PRO A O 1
ATOM 1401 N N . LYS A 1 216 ? 15.371 -20.799 -41.182 1.00 35.17 216 LYS A N 1
ATOM 1402 C CA . LYS A 1 216 ? 14.885 -19.804 -42.134 1.00 35.50 216 LYS A CA 1
ATOM 1403 C C . LYS A 1 216 ? 15.143 -20.230 -43.577 1.00 35.74 216 LYS A C 1
ATOM 1404 O O . LYS A 1 216 ? 14.397 -19.866 -44.489 1.00 36.12 216 LYS A O 1
ATOM 1406 N N . ASN A 1 217 ? 16.180 -21.042 -43.762 1.00 35.76 217 ASN A N 1
ATOM 1407 C CA . ASN A 1 217 ? 16.764 -21.270 -45.069 1.00 35.83 217 ASN A CA 1
ATOM 1408 C C . ASN A 1 217 ? 17.139 -22.698 -45.318 1.00 35.44 217 ASN A C 1
ATOM 1409 O O . ASN A 1 217 ? 17.542 -23.402 -44.387 1.00 35.47 217 ASN A O 1
ATOM 1414 N N . GLY A 1 218 ? 17.045 -23.103 -46.589 1.00 35.35 218 GLY A N 1
ATOM 1415 C CA . GLY A 1 218 ? 17.599 -24.378 -47.042 1.00 34.64 218 GLY A CA 1
ATOM 1416 C C . GLY A 1 218 ? 19.078 -24.413 -46.712 1.00 34.07 218 GLY A C 1
ATOM 1417 O O . GLY A 1 218 ? 19.582 -25.415 -46.216 1.00 34.06 218 GLY A O 1
ATOM 1418 N N . ARG A 1 219 ? 19.765 -23.301 -46.967 1.00 33.97 219 ARG A N 1
ATOM 1419 C CA . ARG A 1 219 ? 21.187 -23.156 -46.607 1.00 33.99 219 ARG A CA 1
ATOM 1420 C C . ARG A 1 219 ? 21.443 -23.318 -45.103 1.00 33.59 219 ARG A C 1
ATOM 1421 O O . ARG A 1 219 ? 22.398 -23.992 -44.705 1.00 33.58 219 ARG A O 1
ATOM 1429 N N . ALA A 1 220 ? 20.577 -22.719 -44.284 1.00 33.46 220 ALA A N 1
ATOM 1430 C CA . ALA A 1 220 ? 20.645 -22.852 -42.832 1.00 33.36 220 ALA A CA 1
ATOM 1431 C C . ALA A 1 220 ? 20.415 -24.268 -42.320 1.00 33.34 220 ALA A C 1
ATOM 1432 O O . ALA A 1 220 ? 21.054 -24.668 -41.352 1.00 33.32 220 ALA A O 1
ATOM 1434 N N . SER A 1 221 ? 19.514 -25.030 -42.952 1.00 33.15 221 SER A N 1
ATOM 1435 C CA . SER A 1 221 ? 19.257 -26.408 -42.508 1.00 33.19 221 SER A CA 1
ATOM 1436 C C . SER A 1 221 ? 20.330 -27.386 -42.974 1.00 33.08 221 SER A C 1
ATOM 1437 O O . SER A 1 221 ? 20.673 -28.328 -42.250 1.00 33.19 221 SER A O 1
ATOM 1440 N N . LEU A 1 222 ? 20.864 -27.165 -44.173 1.00 32.70 222 LEU A N 1
ATOM 1441 C CA . LEU A 1 222 ? 21.907 -28.036 -44.701 1.00 32.48 222 LEU A CA 1
ATOM 1442 C C . LEU A 1 222 ? 23.283 -27.779 -44.088 1.00 32.56 222 LEU A C 1
ATOM 1443 O O . LEU A 1 222 ? 24.033 -28.723 -43.821 1.00 32.13 222 LEU A O 1
ATOM 1448 N N . GLY A 1 223 ? 23.584 -26.502 -43.842 1.00 32.55 223 GLY A N 1
ATOM 1449 C CA . GLY A 1 223 ? 24.945 -26.053 -43.547 1.00 32.81 223 GLY A CA 1
ATOM 1450 C C . GLY A 1 223 ? 25.620 -25.643 -44.846 1.00 33.16 223 GLY A C 1
ATOM 1451 O O . GLY A 1 223 ? 25.233 -26.100 -45.924 1.00 32.74 223 GLY A O 1
ATOM 1452 N N . ASP A 1 224 ? 26.640 -24.796 -44.745 1.00 33.37 224 ASP A N 1
ATOM 1453 C CA . ASP A 1 224 ? 27.263 -24.173 -45.918 1.00 33.88 224 ASP A CA 1
ATOM 1454 C C . ASP A 1 224 ? 27.969 -25.144 -46.877 1.00 33.92 224 ASP A C 1
ATOM 1455 O O . ASP A 1 224 ? 27.885 -24.985 -48.088 1.00 33.89 224 ASP A O 1
ATOM 1460 N N . SER A 1 225 ? 28.645 -26.151 -46.332 1.00 34.25 225 SER A N 1
ATOM 1461 C CA . SER A 1 225 ? 29.358 -27.138 -47.145 1.00 34.30 225 SER A CA 1
ATOM 1462 C C . SER A 1 225 ? 28.410 -28.068 -47.927 1.00 33.87 225 SER A C 1
ATOM 1463 O O . SER A 1 225 ? 28.611 -28.311 -49.126 1.00 34.21 225 SER A O 1
ATOM 1466 N N . ILE A 1 226 ? 27.392 -28.588 -47.251 1.00 33.26 226 ILE A N 1
ATOM 1467 C CA . ILE A 1 226 ? 26.403 -29.463 -47.892 1.00 32.55 226 ILE A CA 1
ATOM 1468 C C . ILE A 1 226 ? 25.563 -28.689 -48.917 1.00 32.15 226 ILE A C 1
ATOM 1469 O O . ILE A 1 226 ? 25.348 -29.159 -50.032 1.00 31.87 226 ILE A O 1
ATOM 1474 N N . TYR A 1 227 ? 25.129 -27.490 -48.544 1.00 31.68 227 TYR A N 1
ATOM 1475 C CA . TYR A 1 227 ? 24.390 -26.617 -49.452 1.00 31.76 227 TYR A CA 1
ATOM 1476 C C . TYR A 1 227 ? 25.107 -26.351 -50.780 1.00 31.91 227 TYR A C 1
ATOM 1477 O O . TYR A 1 227 ? 24.507 -26.430 -51.848 1.00 31.94 227 TYR A O 1
ATOM 1486 N N . LYS A 1 228 ? 26.383 -25.985 -50.692 1.00 32.22 228 LYS A N 1
ATOM 1487 C CA . LYS A 1 228 ? 27.217 -25.720 -51.856 1.00 31.71 228 LYS A CA 1
ATOM 1488 C C . LYS A 1 228 ? 27.277 -26.961 -52.765 1.00 31.00 228 LYS A C 1
ATOM 1489 O O . LYS A 1 228 ? 27.123 -26.845 -53.975 1.00 31.10 228 LYS A O 1
ATOM 1495 N N . SER A 1 229 ? 27.477 -28.127 -52.167 1.00 30.35 229 SER A N 1
ATOM 1496 C CA . SER A 1 229 ? 27.535 -29.380 -52.898 1.00 29.71 229 SER A CA 1
ATOM 1497 C C . SER A 1 229 ? 26.269 -29.725 -53.659 1.00 29.18 229 SER A C 1
ATOM 1498 O O . SER A 1 229 ? 26.334 -30.169 -54.792 1.00 28.87 229 SER A O 1
ATOM 1501 N N . ILE A 1 230 ? 25.119 -29.496 -53.034 1.00 28.33 230 ILE A N 1
ATOM 1502 C CA . ILE A 1 230 ? 23.832 -29.857 -53.605 1.00 27.93 230 ILE A CA 1
ATOM 1503 C C . ILE A 1 230 ? 23.349 -28.860 -54.639 1.00 27.83 230 ILE A C 1
ATOM 1504 O O . ILE A 1 230 ? 22.477 -29.167 -55.429 1.00 27.33 230 ILE A O 1
ATOM 1509 N N . THR A 1 231 ? 23.920 -27.664 -54.625 1.00 27.93 231 THR A N 1
ATOM 1510 C CA . THR A 1 231 ? 23.637 -26.654 -55.640 1.00 28.33 231 THR A CA 1
ATOM 1511 C C . THR A 1 231 ? 24.712 -26.542 -56.715 1.00 28.62 231 THR A C 1
ATOM 1512 O O . THR A 1 231 ? 24.687 -25.622 -57.513 1.00 28.96 231 THR A O 1
ATOM 1516 N N . GLU A 1 232 ? 25.659 -27.468 -56.722 1.00 28.95 232 GLU A N 1
ATOM 1517 C CA . GLU A 1 232 ? 26.692 -27.490 -57.743 1.00 29.15 232 GLU A CA 1
ATOM 1518 C C . GLU A 1 232 ? 26.037 -27.540 -59.106 1.00 28.45 232 GLU A C 1
ATOM 1519 O O . GLU A 1 232 ? 24.968 -28.100 -59.259 1.00 28.37 232 GLU A O 1
ATOM 1525 N N . GLU A 1 233 ? 26.692 -26.962 -60.100 1.00 27.77 233 GLU A N 1
ATOM 1526 C CA . GLU A 1 233 ? 26.231 -27.068 -61.473 1.00 27.22 233 GLU A CA 1
ATOM 1527 C C . GLU A 1 233 ? 26.048 -28.502 -61.964 1.00 26.56 233 GLU A C 1
ATOM 1528 O O . GLU A 1 233 ? 25.044 -28.821 -62.574 1.00 26.04 233 GLU A O 1
ATOM 1534 N N . TRP A 1 234 ? 27.028 -29.353 -61.703 1.00 26.30 234 TRP A N 1
ATOM 1535 C CA . TRP A 1 234 ? 26.921 -30.768 -62.013 1.00 26.29 234 TRP A CA 1
ATOM 1536 C C . TRP A 1 234 ? 26.917 -31.633 -60.765 1.00 26.79 234 TRP A C 1
ATOM 1537 O O . TRP A 1 234 ? 27.665 -31.395 -59.831 1.00 26.97 234 TRP A O 1
ATOM 1548 N N . PHE A 1 235 ? 26.053 -32.632 -60.761 1.00 27.28 235 PHE A N 1
ATOM 1549 C CA . PHE A 1 235 ? 25.687 -33.329 -59.532 1.00 27.89 235 PHE A CA 1
ATOM 1550 C C . PHE A 1 235 ? 25.433 -34.810 -59.773 1.00 28.42 235 PHE A C 1
ATOM 1551 O O . PHE A 1 235 ? 24.760 -35.187 -60.729 1.00 29.03 235 PHE A O 1
ATOM 1559 N N . ASP A 1 236 ? 26.012 -35.633 -58.904 1.00 28.63 236 ASP A N 1
ATOM 1560 C CA . ASP A 1 236 ? 25.784 -37.068 -58.845 1.00 28.85 236 ASP A CA 1
ATOM 1561 C C . ASP A 1 236 ? 25.549 -37.348 -57.365 1.00 28.84 236 ASP A C 1
ATOM 1562 O O . ASP A 1 236 ? 26.415 -37.072 -56.542 1.00 29.40 236 ASP A O 1
ATOM 1567 N N . PRO A 1 237 ? 24.364 -37.860 -57.016 1.00 28.56 237 PRO A N 1
ATOM 1568 C CA . PRO A 1 237 ? 24.042 -38.118 -55.604 1.00 28.92 237 PRO A CA 1
ATOM 1569 C C . PRO A 1 237 ? 24.939 -39.192 -54.940 1.00 29.07 237 PRO A C 1
ATOM 1570 O O . PRO A 1 237 ? 25.100 -39.205 -53.715 1.00 28.83 237 PRO A O 1
ATOM 1574 N N . GLU A 1 238 ? 25.518 -40.066 -55.750 1.00 29.23 238 GLU A N 1
ATOM 1575 C CA . GLU A 1 238 ? 26.451 -41.066 -55.269 1.00 29.96 238 GLU A CA 1
ATOM 1576 C C . GLU A 1 238 ? 27.752 -40.366 -54.870 1.00 30.29 238 GLU A C 1
ATOM 1577 O O . GLU A 1 238 ? 28.272 -40.589 -53.778 1.00 30.34 238 GLU A O 1
ATOM 1583 N N . GLN A 1 239 ? 28.248 -39.499 -55.754 1.00 30.58 239 GLN A N 1
ATOM 1584 C CA . GLN A 1 239 ? 29.433 -38.666 -55.502 1.00 31.02 239 GLN A CA 1
ATOM 1585 C C . GLN A 1 239 ? 29.215 -37.690 -54.330 1.00 31.00 239 GLN A C 1
ATOM 1586 O O . GLN A 1 239 ? 30.130 -37.437 -53.548 1.00 30.88 239 GLN A O 1
ATOM 1592 N N . PHE A 1 240 ? 27.998 -37.164 -54.213 1.00 31.17 240 PHE A N 1
ATOM 1593 C CA . PHE A 1 240 ? 27.609 -36.310 -53.093 1.00 31.15 240 PHE A CA 1
ATOM 1594 C C . PHE A 1 240 ? 27.791 -37.018 -51.742 1.00 31.42 240 PHE A C 1
ATOM 1595 O O . PHE A 1 240 ? 28.284 -36.421 -50.794 1.00 31.58 240 PHE A O 1
ATOM 1603 N N . LEU A 1 241 ? 27.410 -38.289 -51.671 1.00 31.47 241 LEU A N 1
ATOM 1604 C CA . LEU A 1 241 ? 27.426 -39.030 -50.407 1.00 32.13 241 LEU A CA 1
ATOM 1605 C C . LEU A 1 241 ? 28.786 -39.621 -50.035 1.00 32.73 241 LEU A C 1
ATOM 1606 O O . LEU A 1 241 ? 29.076 -39.807 -48.851 1.00 32.95 241 LEU A O 1
ATOM 1611 N N . ALA A 1 242 ? 29.602 -39.921 -51.046 1.00 33.51 242 ALA A N 1
ATOM 1612 C CA . ALA A 1 242 ? 30.952 -40.455 -50.851 1.00 34.04 242 ALA A CA 1
ATOM 1613 C C . ALA A 1 242 ? 31.873 -39.444 -50.184 1.00 34.47 242 ALA A C 1
ATOM 1614 O O . ALA A 1 242 ? 32.899 -39.816 -49.619 1.00 34.96 242 ALA A O 1
ATOM 1629 N N . LEU A 1 244 ? 31.080 -37.478 -47.851 1.00 35.30 244 LEU A N 1
ATOM 1630 C CA . LEU A 1 244 ? 30.554 -37.314 -46.502 1.00 35.47 244 LEU A CA 1
ATOM 1631 C C . LEU A 1 244 ? 30.922 -38.449 -45.565 1.00 35.95 244 LEU A C 1
ATOM 1632 O O . LEU A 1 244 ? 31.038 -39.599 -45.968 1.00 35.46 244 LEU A O 1
ATOM 1637 N N . ASP A 1 245 ? 31.092 -38.089 -44.300 1.00 37.11 245 ASP A N 1
ATOM 1638 C CA . ASP A 1 245 ? 31.123 -39.029 -43.186 1.00 37.55 245 ASP A CA 1
ATOM 1639 C C . ASP A 1 245 ? 29.768 -39.679 -42.925 1.00 37.80 245 ASP A C 1
ATOM 1640 O O . ASP A 1 245 ? 28.893 -39.079 -42.319 1.00 37.34 245 ASP A O 1
ATOM 1653 N N . SER A 1 247 ? 29.485 -42.757 -41.387 1.00 41.09 247 SER A N 1
ATOM 1654 C CA . SER A 1 247 ? 30.092 -43.913 -40.749 1.00 41.80 247 SER A CA 1
ATOM 1655 C C . SER A 1 247 ? 29.189 -44.430 -39.649 1.00 42.47 247 SER A C 1
ATOM 1656 O O . SER A 1 247 ? 29.161 -45.617 -39.358 1.00 42.87 247 SER A O 1
ATOM 1659 N N . THR A 1 248 ? 28.450 -43.524 -39.036 1.00 42.57 248 THR A N 1
ATOM 1660 C CA . THR A 1 248 ? 27.492 -43.917 -38.000 1.00 42.83 248 THR A CA 1
ATOM 1661 C C . THR A 1 248 ? 26.043 -43.679 -38.390 1.00 42.70 248 THR A C 1
ATOM 1662 O O . THR A 1 248 ? 25.733 -42.766 -39.169 1.00 42.75 248 THR A O 1
ATOM 1666 N N . GLU A 1 249 ? 25.165 -44.506 -37.820 1.00 42.43 249 GLU A N 1
ATOM 1667 C CA . GLU A 1 249 ? 23.718 -44.375 -37.952 1.00 42.00 249 GLU A CA 1
ATOM 1668 C C . GLU A 1 249 ? 23.236 -42.955 -37.597 1.00 41.81 249 GLU A C 1
ATOM 1669 O O . GLU A 1 249 ? 22.249 -42.458 -38.184 1.00 42.15 249 GLU A O 1
ATOM 1675 N N . HIS A 1 250 ? 23.920 -42.305 -36.652 1.00 40.65 250 HIS A N 1
ATOM 1676 C CA . HIS A 1 250 ? 23.540 -40.947 -36.209 1.00 40.10 250 HIS A CA 1
ATOM 1677 C C . HIS A 1 250 ? 23.960 -39.829 -37.177 1.00 38.95 250 HIS A C 1
ATOM 1678 O O . HIS A 1 250 ? 23.289 -38.788 -37.278 1.00 38.13 250 HIS A O 1
ATOM 1685 N N . LYS A 1 251 ? 25.088 -40.029 -37.857 1.00 37.46 251 LYS A N 1
ATOM 1686 C CA . LYS A 1 251 ? 25.509 -39.117 -38.922 1.00 36.19 251 LYS A CA 1
ATOM 1687 C C . LYS A 1 251 ? 24.563 -39.160 -40.149 1.00 35.67 251 LYS A C 1
ATOM 1688 O O . LYS A 1 251 ? 24.242 -38.114 -40.721 1.00 35.60 251 LYS A O 1
ATOM 1694 N N . VAL A 1 252 ? 24.117 -40.357 -40.530 1.00 34.82 252 VAL A N 1
ATOM 1695 C CA . VAL A 1 252 ? 23.171 -40.535 -41.645 1.00 34.48 252 VAL A CA 1
ATOM 1696 C C . VAL A 1 252 ? 21.796 -39.949 -41.326 1.00 34.54 252 VAL A C 1
ATOM 1697 O O . VAL A 1 252 ? 21.196 -39.261 -42.164 1.00 34.55 252 VAL A O 1
ATOM 1701 N N . LEU A 1 253 ? 21.294 -40.226 -40.121 1.00 34.30 253 LEU A N 1
ATOM 1702 C CA . LEU A 1 253 ? 19.998 -39.707 -39.691 1.00 34.05 253 LEU A CA 1
ATOM 1703 C C . LEU A 1 253 ? 20.041 -38.184 -39.614 1.00 33.45 253 LEU A C 1
ATOM 1704 O O . LEU A 1 253 ? 19.079 -37.523 -39.961 1.00 33.10 253 LEU A O 1
ATOM 1709 N N . ASP A 1 254 ? 21.171 -37.635 -39.186 1.00 32.81 254 ASP A N 1
ATOM 1710 C CA . ASP A 1 254 ? 21.330 -36.187 -39.143 1.00 32.99 254 ASP A CA 1
ATOM 1711 C C . ASP A 1 254 ? 21.188 -35.597 -40.538 1.00 32.42 254 ASP A C 1
ATOM 1712 O O . ASP A 1 254 ? 20.476 -34.608 -40.731 1.00 31.99 254 ASP A O 1
ATOM 1717 N N . LEU A 1 255 ? 21.875 -36.219 -41.497 1.00 31.85 255 LEU A N 1
ATOM 1718 C CA . LEU A 1 255 ? 21.832 -35.799 -42.893 1.00 31.60 255 LEU A CA 1
ATOM 1719 C C . LEU A 1 255 ? 20.412 -35.871 -43.443 1.00 31.37 255 LEU A C 1
ATOM 1720 O O . LEU A 1 255 ? 19.921 -34.908 -44.012 1.00 31.85 255 LEU A O 1
ATOM 1725 N N . LYS A 1 256 ? 19.751 -36.982 -43.220 1.00 31.59 256 LYS A N 1
ATOM 1726 C CA . LYS A 1 256 ? 18.387 -37.159 -43.615 1.00 31.52 256 LYS A CA 1
ATOM 1727 C C . LYS A 1 256 ? 17.478 -36.083 -43.069 1.00 31.51 256 LYS A C 1
ATOM 1728 O O . LYS A 1 256 ? 16.736 -35.487 -43.788 1.00 31.98 256 LYS A O 1
ATOM 1734 N N . ASN A 1 257 ? 17.610 -35.784 -41.802 1.00 30.81 257 ASN A N 1
ATOM 1735 C CA . ASN A 1 257 ? 16.807 -34.744 -41.163 1.00 30.33 257 ASN A CA 1
ATOM 1736 C C . ASN A 1 257 ? 17.002 -33.351 -41.762 1.00 30.02 257 ASN A C 1
ATOM 1737 O O . ASN A 1 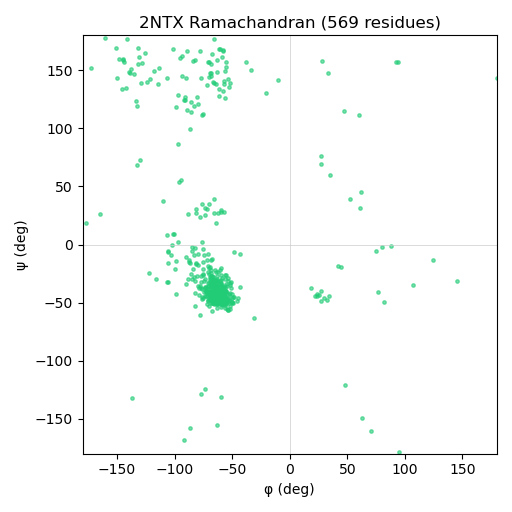257 ? 16.025 -32.645 -42.014 1.00 30.03 257 ASN A O 1
ATOM 1742 N N . ARG A 1 258 ? 18.254 -32.957 -41.994 1.00 29.79 258 ARG A N 1
ATOM 1743 C CA . ARG A 1 258 ? 18.545 -31.698 -42.695 1.00 30.25 258 ARG A CA 1
ATOM 1744 C C . ARG A 1 258 ? 18.001 -31.668 -44.120 1.00 29.50 258 ARG A C 1
ATOM 1745 O O . ARG A 1 258 ? 17.465 -30.654 -44.563 1.00 29.27 258 ARG A O 1
ATOM 1753 N N . ILE A 1 259 ? 18.160 -32.764 -44.849 1.00 29.66 259 ILE A N 1
ATOM 1754 C CA . ILE A 1 259 ? 17.631 -32.821 -46.226 1.00 29.71 259 ILE A CA 1
ATOM 1755 C C . ILE A 1 259 ? 16.110 -32.689 -46.243 1.00 29.91 259 ILE A C 1
ATOM 1756 O O . ILE A 1 259 ? 15.568 -31.869 -46.992 1.00 29.50 259 ILE A O 1
ATOM 1761 N N . GLU A 1 260 ? 15.422 -33.460 -45.398 1.00 29.92 260 GLU A N 1
ATOM 1762 C CA . GLU A 1 260 ? 13.956 -33.377 -45.347 1.00 30.35 260 GLU A CA 1
ATOM 1763 C C . GLU A 1 260 ? 13.453 -31.986 -44.955 1.00 30.61 260 GLU A C 1
ATOM 1764 O O . GLU A 1 260 ? 12.468 -31.494 -45.519 1.00 30.19 260 GLU A O 1
ATOM 1770 N N . ALA A 1 261 ? 14.150 -31.341 -44.018 1.00 30.53 261 ALA A N 1
ATOM 1771 C CA . ALA A 1 261 ? 13.811 -29.972 -43.631 1.00 30.89 261 ALA A CA 1
ATOM 1772 C C . ALA A 1 261 ? 13.941 -29.022 -44.813 1.00 31.00 261 ALA A C 1
ATOM 1773 O O . ALA A 1 261 ? 13.013 -28.271 -45.099 1.00 31.28 261 ALA A O 1
ATOM 1775 N N . SER A 1 262 ? 15.061 -29.095 -45.531 1.00 31.33 262 SER A N 1
ATOM 1776 C CA . SER A 1 262 ? 15.308 -28.228 -46.695 1.00 32.15 262 SER A CA 1
ATOM 1777 C C . SER A 1 262 ? 14.251 -28.368 -47.787 1.00 32.34 262 SER A C 1
ATOM 1778 O O . SER A 1 262 ? 13.857 -27.386 -48.412 1.00 32.62 262 SER A O 1
ATOM 1781 N N . VAL A 1 263 ? 13.800 -29.593 -48.018 1.00 32.80 263 VAL A N 1
ATOM 1782 C CA . VAL A 1 263 ? 12.723 -29.846 -48.970 1.00 33.13 263 VAL A CA 1
ATOM 1783 C C . VAL A 1 263 ? 11.412 -29.173 -48.534 1.00 33.46 263 VAL A C 1
ATOM 1784 O O . VAL A 1 263 ? 10.752 -28.521 -49.345 1.00 33.39 263 VAL A O 1
ATOM 1788 N N . VAL A 1 264 ? 11.041 -29.316 -47.259 1.00 33.75 264 VAL A N 1
ATOM 1789 C CA . VAL A 1 264 ? 9.856 -28.608 -46.743 1.00 33.92 264 VAL A CA 1
ATOM 1790 C C . VAL A 1 264 ? 10.007 -27.088 -46.919 1.00 34.57 264 VAL A C 1
ATOM 1791 O O . VAL A 1 264 ? 9.097 -26.424 -47.446 1.00 34.35 264 VAL A O 1
ATOM 1795 N N . ILE A 1 265 ? 11.167 -26.553 -46.518 1.00 35.19 265 ILE A N 1
ATOM 1796 C CA . ILE A 1 265 ? 11.487 -25.123 -46.679 1.00 35.26 265 ILE A CA 1
ATOM 1797 C C . ILE A 1 265 ? 11.362 -24.675 -48.132 1.00 35.61 265 ILE A C 1
ATOM 1798 O O . ILE A 1 265 ? 10.737 -23.655 -48.418 1.00 36.19 265 ILE A O 1
ATOM 1803 N N . TRP A 1 266 ? 11.950 -25.439 -49.049 1.00 35.75 266 TRP A N 1
ATOM 1804 C CA . TRP A 1 266 ? 11.885 -25.101 -50.471 1.00 35.79 266 TRP A CA 1
ATOM 1805 C C . TRP A 1 266 ? 10.499 -25.253 -51.075 1.00 35.92 266 TRP A C 1
ATOM 1806 O O . TRP A 1 266 ? 10.118 -24.484 -51.940 1.00 35.76 266 TRP A O 1
ATOM 1817 N N . LYS A 1 267 ? 9.765 -26.277 -50.669 1.00 36.59 267 LYS A N 1
ATOM 1818 C CA . LYS A 1 267 ? 8.441 -26.482 -51.237 1.00 37.69 267 LYS A CA 1
ATOM 1819 C C . LYS A 1 267 ? 7.440 -25.391 -50.826 1.00 39.01 267 LYS A C 1
ATOM 1820 O O . LYS A 1 267 ? 6.481 -25.129 -51.547 1.00 39.44 267 LYS A O 1
ATOM 1826 N N . ARG A 1 268 ? 7.680 -24.745 -49.697 1.00 20.00 268 ARG A N 1
ATOM 1827 C CA . ARG A 1 268 ? 6.795 -23.693 -49.217 1.00 20.00 268 ARG A CA 1
ATOM 1828 C C . ARG A 1 268 ? 7.192 -22.303 -49.716 1.00 20.00 268 ARG A C 1
ATOM 1829 O O . ARG A 1 268 ? 6.445 -21.350 -49.574 1.00 43.60 268 ARG A O 1
ATOM 1837 N N . LYS A 1 269 ? 8.370 -22.202 -50.310 1.00 44.06 269 LYS A N 1
ATOM 1838 C CA . LYS A 1 269 ? 8.936 -20.910 -50.681 1.00 45.17 269 LYS A CA 1
ATOM 1839 C C . LYS A 1 269 ? 8.264 -20.385 -51.941 1.00 46.03 269 LYS A C 1
ATOM 1840 O O . LYS A 1 269 ? 7.045 -20.181 -51.947 1.00 47.06 269 LYS A O 1
ATOM 1842 N N . SER A 1 284 ? 15.474 -18.294 -57.346 1.00 46.65 284 SER A N 1
ATOM 1843 C CA . SER A 1 284 ? 14.949 -18.710 -58.647 1.00 46.69 284 SER A CA 1
ATOM 1844 C C . SER A 1 284 ? 14.027 -19.928 -58.513 1.00 46.54 284 SER A C 1
ATOM 1845 O O . SER A 1 284 ? 14.222 -20.774 -57.624 1.00 46.42 284 SER A O 1
ATOM 1848 N N . LEU A 1 285 ? 13.051 -20.018 -59.413 1.00 46.18 285 LEU A N 1
ATOM 1849 C CA . LEU A 1 285 ? 12.126 -21.140 -59.458 1.00 45.57 285 LEU A CA 1
ATOM 1850 C C . LEU A 1 285 ? 12.723 -22.382 -60.098 1.00 44.87 285 LEU A C 1
ATOM 1851 O O . LEU A 1 285 ? 12.817 -23.418 -59.463 1.00 45.07 285 LEU A O 1
ATOM 1853 N N . GLU A 1 286 ? 13.124 -22.282 -61.354 1.00 20.00 286 GLU A N 1
ATOM 1854 C CA . GLU A 1 286 ? 13.741 -23.409 -62.026 1.00 20.00 286 GLU A CA 1
ATOM 1855 C C . GLU A 1 286 ? 14.730 -24.093 -61.102 1.00 20.00 286 GLU A C 1
ATOM 1856 O O . GLU A 1 286 ? 14.869 -25.311 -61.111 1.00 42.05 286 GLU A O 1
ATOM 1862 N N . LYS A 1 287 ? 15.421 -23.294 -60.303 1.00 40.94 287 LYS A N 1
ATOM 1863 C CA . LYS A 1 287 ? 16.588 -23.767 -59.587 1.00 39.60 287 LYS A CA 1
ATOM 1864 C C . LYS A 1 287 ? 16.242 -24.327 -58.220 1.00 38.49 287 LYS A C 1
ATOM 1865 O O . LYS A 1 287 ? 16.869 -25.261 -57.759 1.00 37.90 287 LYS A O 1
ATOM 1867 N N . ARG A 1 288 ? 15.240 -23.745 -57.577 1.00 20.00 288 ARG A N 1
ATOM 1868 C CA . ARG A 1 288 ? 14.657 -24.333 -56.382 1.00 20.00 288 ARG A CA 1
ATOM 1869 C C . ARG A 1 288 ? 14.122 -25.716 -56.704 1.00 20.00 288 ARG A C 1
ATOM 1870 O O . ARG A 1 288 ? 14.255 -26.650 -55.922 1.00 35.33 288 ARG A O 1
ATOM 1878 N N . GLU A 1 289 ? 13.495 -25.827 -57.861 1.00 33.52 289 GLU A N 1
ATOM 1879 C CA . GLU A 1 289 ? 12.859 -27.072 -58.265 1.00 32.32 289 GLU A CA 1
ATOM 1880 C C . GLU A 1 289 ? 13.937 -28.129 -58.480 1.00 31.09 289 GLU A C 1
ATOM 1881 O O . GLU A 1 289 ? 13.735 -29.294 -58.152 1.00 30.40 289 GLU A O 1
ATOM 1887 N N . LEU A 1 290 ? 15.087 -27.704 -59.009 1.00 29.96 290 LEU A N 1
ATOM 1888 C CA . LEU A 1 290 ? 16.225 -28.585 -59.187 1.00 29.41 290 LEU A CA 1
ATOM 1889 C C . LEU A 1 290 ? 16.796 -29.091 -57.865 1.00 29.54 290 LEU A C 1
ATOM 1890 O O . LEU A 1 290 ? 17.057 -30.289 -57.721 1.00 29.41 290 LEU A O 1
ATOM 1895 N N . PHE A 1 291 ? 16.991 -28.194 -56.902 1.00 29.62 291 PHE A N 1
ATOM 1896 C CA . PHE A 1 291 ? 17.593 -28.593 -55.623 1.00 29.85 291 PHE A CA 1
ATOM 1897 C C . PHE A 1 291 ? 16.663 -29.533 -54.869 1.00 30.04 291 PHE A C 1
ATOM 1898 O O . PHE A 1 291 ? 17.115 -30.498 -54.236 1.00 30.19 291 PHE A O 1
ATOM 1906 N N . GLU A 1 292 ? 15.363 -29.243 -54.938 1.00 30.20 292 GLU A N 1
ATOM 1907 C CA . GLU A 1 292 ? 14.337 -30.091 -54.351 1.00 30.79 292 GLU A CA 1
ATOM 1908 C C . GLU A 1 292 ? 14.446 -31.494 -54.900 1.00 30.46 292 GLU A C 1
ATOM 1909 O O . GLU A 1 292 ? 14.512 -32.456 -54.151 1.00 31.05 292 GLU A O 1
ATOM 1915 N N . GLU A 1 293 ? 14.469 -31.593 -56.221 1.00 30.20 293 GLU A N 1
ATOM 1916 C CA . GLU A 1 293 ? 14.564 -32.877 -56.914 1.00 30.22 293 GLU A CA 1
ATOM 1917 C C . GLU A 1 293 ? 15.847 -33.650 -56.572 1.00 29.61 293 GLU A C 1
ATOM 1918 O O . GLU A 1 293 ? 15.803 -34.863 -56.369 1.00 29.89 293 GLU A O 1
ATOM 1924 N N . ARG A 1 294 ? 16.982 -32.954 -56.507 1.00 29.20 294 ARG A N 1
ATOM 1925 C CA . ARG A 1 294 ? 18.254 -33.572 -56.103 1.00 28.40 294 ARG A CA 1
ATOM 1926 C C . ARG A 1 294 ? 18.169 -34.112 -54.669 1.00 28.68 294 ARG A C 1
ATOM 1927 O O . ARG A 1 294 ? 18.606 -35.234 -54.385 1.00 28.45 294 ARG A O 1
ATOM 1935 N N . ALA A 1 295 ? 17.611 -33.310 -53.775 1.00 28.75 295 ALA A N 1
ATOM 1936 C CA . ALA A 1 295 ? 17.334 -33.723 -52.407 1.00 29.30 295 ALA A CA 1
ATOM 1937 C C . ALA A 1 295 ? 16.470 -34.968 -52.301 1.00 29.70 295 ALA A C 1
ATOM 1938 O O . ALA A 1 295 ? 16.753 -35.849 -51.518 1.00 29.68 295 ALA A O 1
ATOM 1940 N N . GLU A 1 296 ? 15.415 -35.033 -53.095 1.00 20.00 296 GLU A N 1
ATOM 1941 C CA . GLU A 1 296 ? 14.553 -36.195 -53.095 1.00 20.00 296 GLU A CA 1
ATOM 1942 C C . GLU A 1 296 ? 15.258 -37.425 -53.635 1.00 20.00 296 GLU A C 1
ATOM 1943 O O . GLU A 1 296 ? 15.020 -38.532 -53.189 1.00 31.76 296 GLU A O 1
ATOM 1949 N N . THR A 1 297 ? 16.141 -37.212 -54.593 1.00 31.35 297 THR A N 1
ATOM 1950 C CA . THR A 1 297 ? 17.025 -38.255 -55.070 1.00 31.26 297 THR A CA 1
ATOM 1951 C C . THR A 1 297 ? 17.963 -38.795 -53.992 1.00 31.13 297 THR A C 1
ATOM 1952 O O . THR A 1 297 ? 18.166 -39.986 -53.897 1.00 30.57 297 THR A O 1
ATOM 1956 N N . ILE A 1 298 ? 18.518 -37.918 -53.171 1.00 31.43 298 ILE A N 1
ATOM 1957 C CA . ILE A 1 298 ? 19.390 -38.362 -52.075 1.00 31.54 298 ILE A CA 1
ATOM 1958 C C . ILE A 1 298 ? 18.581 -39.128 -51.020 1.00 31.56 298 ILE A C 1
ATOM 1959 O O . ILE A 1 298 ? 19.022 -40.152 -50.516 1.00 31.64 298 ILE A O 1
ATOM 1964 N N . LEU A 1 299 ? 17.390 -38.634 -50.711 1.00 31.73 299 LEU A N 1
ATOM 1965 C CA . LEU A 1 299 ? 16.484 -39.312 -49.778 1.00 32.08 299 LEU A CA 1
ATOM 1966 C C . LEU A 1 299 ? 16.155 -40.731 -50.226 1.00 32.87 299 LEU A C 1
ATOM 1967 O O . LEU A 1 299 ? 16.134 -41.657 -49.416 1.00 33.99 299 LEU A O 1
ATOM 1972 N N . VAL A 1 300 ? 15.949 -40.913 -51.525 1.00 33.56 300 VAL A N 1
ATOM 1973 C CA . VAL A 1 300 ? 15.742 -42.256 -52.093 1.00 33.56 300 VAL A CA 1
ATOM 1974 C C . VAL A 1 300 ? 16.995 -43.145 -52.012 1.00 33.13 300 VAL A C 1
ATOM 1975 O O . VAL A 1 300 ? 16.878 -44.334 -51.777 1.00 33.58 300 VAL A O 1
ATOM 1979 N N . LEU A 1 301 ? 18.190 -42.581 -52.188 1.00 33.22 301 LEU A N 1
ATOM 1980 C CA . LEU A 1 301 ? 19.423 -43.370 -52.052 1.00 32.90 301 LEU A CA 1
ATOM 1981 C C . LEU A 1 301 ? 19.650 -43.816 -50.614 1.00 33.27 301 LEU A C 1
ATOM 1982 O O . LEU A 1 301 ? 20.101 -44.940 -50.361 1.00 33.29 301 LEU A O 1
ATOM 1987 N N . LEU A 1 302 ? 19.302 -42.954 -49.669 1.00 33.80 302 LEU A N 1
ATOM 1988 C CA . LEU A 1 302 ? 19.429 -43.273 -48.256 1.00 34.34 302 LEU A CA 1
ATOM 1989 C C . LEU A 1 302 ? 18.567 -44.454 -47.817 1.00 34.83 302 LEU A C 1
ATOM 1990 O O . LEU A 1 302 ? 19.005 -45.271 -47.032 1.00 35.21 302 LEU A O 1
ATOM 1995 N N . LYS A 1 303 ? 17.351 -44.534 -48.339 1.00 35.41 303 LYS A N 1
ATOM 1996 C CA . LYS A 1 303 ? 16.458 -45.641 -48.041 1.00 36.46 303 LYS A CA 1
ATOM 1997 C C . LYS A 1 303 ? 17.023 -46.955 -48.522 1.00 36.13 303 LYS A C 1
ATOM 1998 O O . LYS A 1 303 ? 16.829 -47.973 -47.889 1.00 36.89 303 LYS A O 1
ATOM 2004 N N . GLN A 1 304 ? 17.716 -46.927 -49.651 1.00 20.00 304 GLN A N 1
ATOM 2005 C CA . GLN A 1 304 ? 18.277 -48.130 -50.238 1.00 20.00 304 GLN A CA 1
ATOM 2006 C C . GLN A 1 304 ? 19.551 -48.550 -49.541 1.00 20.00 304 GLN A C 1
ATOM 2007 O O . GLN A 1 304 ? 19.767 -49.721 -49.277 1.00 35.86 304 GLN A O 1
ATOM 2013 N N . LYS A 1 305 ? 20.404 -47.580 -49.263 1.00 35.61 305 LYS A N 1
ATOM 2014 C CA . LYS A 1 305 ? 21.684 -47.861 -48.658 1.00 35.55 305 LYS A CA 1
ATOM 2015 C C . LYS A 1 305 ? 21.517 -48.192 -47.185 1.00 35.94 305 LYS A C 1
ATOM 2016 O O . LYS A 1 305 ? 22.278 -48.963 -46.633 1.00 36.44 305 LYS A O 1
ATOM 2022 N N . PHE A 1 306 ? 20.517 -47.596 -46.552 1.00 35.72 306 PHE A N 1
ATOM 2023 C CA . PHE A 1 306 ? 20.361 -47.726 -45.110 1.00 35.52 306 PHE A CA 1
ATOM 2024 C C . PHE A 1 306 ? 18.922 -48.078 -44.699 1.00 35.81 306 PHE A C 1
ATOM 2025 O O . PHE A 1 306 ? 18.244 -47.269 -44.048 1.00 35.85 306 PHE A O 1
ATOM 2033 N N . PRO A 1 307 ? 18.459 -49.309 -45.037 1.00 35.45 307 PRO A N 1
ATOM 2034 C CA . PRO A 1 307 ? 17.061 -49.681 -44.822 1.00 35.70 307 PRO A CA 1
ATOM 2035 C C . PRO A 1 307 ? 16.645 -49.789 -43.354 1.00 36.04 307 PRO A C 1
ATOM 2036 O O . PRO A 1 307 ? 15.455 -49.863 -43.050 1.00 36.71 307 PRO A O 1
ATOM 2040 N N . GLY A 1 308 ? 17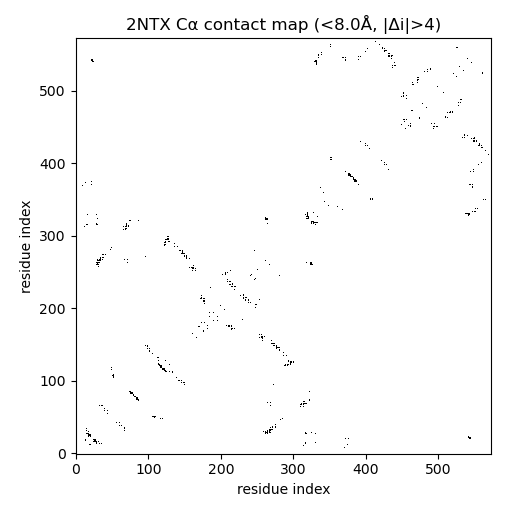.610 -49.800 -42.453 1.00 36.21 308 GLY A N 1
ATOM 2041 C CA . GLY A 1 308 ? 17.314 -49.978 -41.038 1.00 36.46 308 GLY A CA 1
ATOM 2042 C C . GLY A 1 308 ? 17.471 -48.711 -40.234 1.00 35.98 308 GLY A C 1
ATOM 2043 O O . GLY A 1 308 ? 17.402 -48.742 -39.009 1.00 36.38 308 GLY A O 1
ATOM 2044 N N . LEU A 1 309 ? 17.675 -47.593 -40.927 1.00 35.64 309 LEU A N 1
ATOM 2045 C CA . LEU A 1 309 ? 17.761 -46.282 -40.298 1.00 35.03 309 LEU A CA 1
ATOM 2046 C C . LEU A 1 309 ? 16.485 -46.055 -39.524 1.00 34.84 309 LEU A C 1
ATOM 2047 O O . LEU A 1 309 ? 15.415 -46.431 -40.002 1.00 33.89 309 LEU A O 1
ATOM 2052 N N . PRO A 1 310 ? 16.588 -45.452 -38.320 1.00 35.24 310 PRO A N 1
ATOM 2053 C CA . PRO A 1 310 ? 15.402 -45.059 -37.557 1.00 35.32 310 PRO A CA 1
ATOM 2054 C C . PRO A 1 310 ? 14.541 -44.042 -38.319 1.00 35.61 310 PRO A C 1
ATOM 2055 O O . PRO A 1 310 ? 14.976 -43.500 -39.342 1.00 36.23 310 PRO A O 1
ATOM 2059 N N . GLN A 1 311 ? 13.331 -43.807 -37.824 1.00 35.20 311 GLN A N 1
ATOM 2060 C CA . GLN A 1 311 ? 12.399 -42.888 -38.433 1.00 34.90 311 GLN A CA 1
ATOM 2061 C C . GLN A 1 311 ? 12.834 -41.427 -38.236 1.00 34.57 311 GLN A C 1
ATOM 2062 O O . GLN A 1 311 ? 13.261 -41.031 -37.151 1.00 34.67 311 GLN A O 1
ATOM 2068 N N . SER A 1 312 ? 12.721 -40.631 -39.291 1.00 33.89 312 SER A N 1
ATOM 2069 C CA . SER A 1 312 ? 13.182 -39.250 -39.265 1.00 33.34 312 SER A CA 1
ATOM 2070 C C . SER A 1 312 ? 12.337 -38.384 -38.324 1.00 32.91 312 SER A C 1
ATOM 2071 O O . SER A 1 312 ? 11.250 -38.782 -37.931 1.00 32.33 312 SER A O 1
ATOM 2074 N N . SER A 1 313 ? 12.84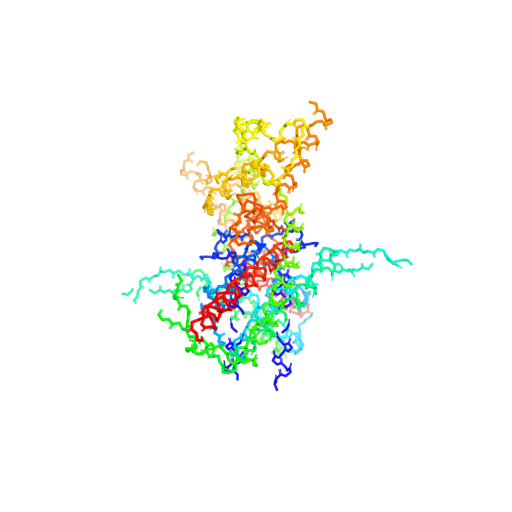8 -37.202 -37.963 1.00 32.87 313 SER A N 1
ATOM 2075 C CA . SER A 1 313 ? 12.073 -36.235 -37.181 1.00 32.76 313 SER A CA 1
ATOM 2076 C C . SER A 1 313 ? 10.736 -35.884 -37.857 1.00 32.44 313 SER A C 1
ATOM 2077 O O . SER A 1 313 ? 9.746 -35.629 -37.191 1.00 32.66 313 SER A O 1
ATOM 2080 N N . LEU A 1 314 ? 10.718 -35.857 -39.186 1.00 32.67 314 LEU A N 1
ATOM 2081 C CA . LEU A 1 314 ? 9.502 -35.528 -39.926 1.00 32.16 314 LEU A CA 1
ATOM 2082 C C . LEU A 1 314 ? 8.517 -36.679 -39.849 1.00 32.22 314 LEU A C 1
ATOM 2083 O O . LEU A 1 314 ? 7.316 -36.462 -39.709 1.00 31.72 314 LEU A O 1
ATOM 2088 N N . ASP A 1 315 ? 9.028 -37.899 -39.961 1.00 32.42 315 ASP A N 1
ATOM 2089 C CA . ASP A 1 315 ? 8.183 -39.080 -39.881 1.00 32.92 315 ASP A CA 1
ATOM 2090 C C . ASP A 1 315 ? 7.453 -39.095 -38.563 1.00 32.86 315 ASP A C 1
ATOM 2091 O O . ASP A 1 315 ? 6.253 -39.296 -38.526 1.00 32.99 315 ASP A O 1
ATOM 2096 N N . ILE A 1 316 ? 8.199 -38.889 -37.484 1.00 33.32 316 ILE A N 1
ATOM 2097 C CA . ILE A 1 316 ? 7.679 -38.981 -36.124 1.00 33.23 316 ILE A CA 1
ATOM 2098 C C . ILE A 1 316 ? 6.650 -37.888 -35.845 1.00 33.73 316 ILE A C 1
ATOM 2099 O O . ILE A 1 316 ? 5.594 -38.154 -35.248 1.00 33.99 316 ILE A O 1
ATOM 2104 N N . SER A 1 317 ? 6.946 -36.677 -36.312 1.00 33.36 317 SER A N 1
ATOM 2105 C CA . SER A 1 317 ? 6.006 -35.553 -36.271 1.00 33.45 317 SER A CA 1
ATOM 2106 C C . SER A 1 317 ? 4.675 -35.828 -36.989 1.00 33.47 317 SER A C 1
ATOM 2107 O O . SER A 1 317 ? 3.600 -35.545 -36.446 1.00 33.41 317 SER A O 1
ATOM 2110 N N . LYS A 1 318 ? 4.754 -36.355 -38.217 1.00 32.77 318 LYS A N 1
ATOM 2111 C CA . LYS A 1 318 ? 3.572 -36.743 -38.985 1.00 32.48 318 LYS A CA 1
ATOM 2112 C C . LYS A 1 318 ? 2.740 -37.773 -38.236 1.00 32.85 318 LYS A C 1
ATOM 2113 O O . LYS A 1 318 ? 1.502 -37.701 -38.215 1.00 33.06 318 LYS A O 1
ATOM 2119 N N . ILE A 1 319 ? 3.419 -38.742 -37.633 1.00 33.16 319 ILE A N 1
ATOM 2120 C CA . ILE A 1 319 ? 2.734 -39.832 -36.915 1.00 33.48 319 ILE A CA 1
ATOM 2121 C C . ILE A 1 319 ? 2.018 -39.333 -35.656 1.00 33.66 319 ILE A C 1
ATOM 2122 O O . ILE A 1 319 ? 0.841 -39.643 -35.444 1.00 34.28 319 ILE A O 1
ATOM 2127 N N . GLN A 1 320 ? 2.724 -38.560 -34.838 1.00 33.66 320 GLN A N 1
ATOM 2128 C CA . GLN A 1 320 ? 2.190 -37.986 -33.602 1.00 34.39 320 GLN A CA 1
ATOM 2129 C C . GLN A 1 320 ? 0.966 -37.070 -33.805 1.00 34.22 320 GLN A C 1
ATOM 2130 O O . GLN A 1 320 ? 0.110 -36.986 -32.940 1.00 34.49 320 GLN A O 1
ATOM 2136 N N . PHE A 1 321 ? 0.946 -36.349 -34.924 1.00 33.92 321 PHE A N 1
ATOM 2137 C CA . PHE A 1 321 ? -0.113 -35.398 -35.287 1.00 34.13 321 PHE A CA 1
ATOM 2138 C C . PHE A 1 321 ? -1.273 -36.040 -36.062 1.00 33.33 321 PHE A C 1
ATOM 2139 O O . PHE A 1 321 ? -2.411 -35.588 -35.954 1.00 33.73 321 PHE A O 1
ATOM 2147 N N . ASN A 1 322 ? -0.995 -37.093 -36.830 1.00 32.46 322 ASN A N 1
ATOM 2148 C CA . ASN A 1 322 ? -2.004 -37.683 -37.726 1.00 32.28 322 ASN A CA 1
ATOM 2149 C C . ASN A 1 322 ? -3.288 -38.122 -36.997 1.00 31.75 322 ASN A C 1
ATOM 2150 O O . ASN A 1 322 ? -3.223 -38.865 -36.034 1.00 31.79 322 ASN A O 1
ATOM 2155 N N . LYS A 1 323 ? -4.441 -37.640 -37.456 1.00 32.09 323 LYS A N 1
ATOM 2156 C CA . LYS A 1 323 ? -5.745 -38.053 -36.916 1.00 31.75 323 LYS A CA 1
ATOM 2157 C C . LYS A 1 323 ? -6.459 -39.043 -37.838 1.00 31.67 323 LYS A C 1
ATOM 2158 O O . LYS A 1 323 ? -7.460 -39.647 -37.462 1.00 31.42 323 LYS A O 1
ATOM 2160 N N . ASP A 1 324 ? -5.904 -39.235 -39.032 1.00 31.85 324 ASP A N 1
ATOM 2161 C CA . ASP A 1 324 ? -6.466 -40.154 -40.018 1.00 31.93 324 ASP A CA 1
ATOM 2162 C C . ASP A 1 324 ? -6.170 -41.616 -39.638 1.00 31.30 324 ASP A C 1
ATOM 2163 O O . ASP A 1 324 ? -5.017 -42.050 -39.637 1.00 31.18 324 ASP A O 1
ATOM 2168 N N . VAL A 1 325 ? -7.230 -42.343 -39.293 1.00 30.80 325 VAL A N 1
ATOM 2169 C CA . VAL A 1 325 ? -7.139 -43.730 -38.803 1.00 31.42 325 VAL A CA 1
ATOM 2170 C C . VAL A 1 325 ? -6.643 -44.716 -39.884 1.00 31.04 325 VAL A C 1
ATOM 2171 O O . VAL A 1 325 ? -5.858 -45.604 -39.588 1.00 31.77 325 VAL A O 1
ATOM 2175 N N . GLY A 1 326 ? -7.080 -44.535 -41.128 1.00 30.38 326 GLY A N 1
ATOM 2176 C CA . GLY A 1 326 ? -6.591 -45.344 -42.253 1.00 30.24 326 GLY A CA 1
ATOM 2177 C C . GLY A 1 326 ? -5.098 -45.197 -42.489 1.00 30.05 326 GLY A C 1
ATOM 2178 O O . GLY A 1 326 ? -4.388 -46.179 -42.610 1.00 30.20 326 GLY A O 1
ATOM 2179 N N . GLN A 1 327 ? -4.617 -44.004 -42.543 1.00 30.46 327 GLN A N 1
ATOM 2180 C CA . GLN A 1 327 ? -3.180 -43.755 -42.689 1.00 30.82 327 GLN A CA 1
ATOM 2181 C C . GLN A 1 327 ? -2.333 -44.248 -41.513 1.00 30.94 327 GLN A C 1
ATOM 2182 O O . GLN A 1 327 ? -1.218 -44.734 -41.713 1.00 31.50 327 GLN A O 1
ATOM 2188 N N . ALA A 1 328 ? -2.867 -44.099 -40.297 1.00 31.12 328 ALA A N 1
ATOM 2189 C CA . ALA A 1 328 ? -2.185 -44.609 -39.102 1.00 30.94 328 ALA A CA 1
ATOM 2190 C C . ALA A 1 328 ? -1.963 -46.115 -39.154 1.00 30.67 328 ALA A C 1
ATOM 2191 O O . ALA A 1 328 ? -0.921 -46.598 -38.747 1.00 31.08 328 ALA A O 1
ATOM 2193 N N . VAL A 1 329 ? -2.954 -46.841 -39.654 1.00 31.23 329 VAL A N 1
ATOM 2194 C CA . VAL A 1 329 ? -2.908 -48.301 -39.754 1.00 31.33 329 VAL A CA 1
ATOM 2195 C C . VAL A 1 329 ? -2.004 -48.654 -40.923 1.00 31.49 329 VAL A C 1
ATOM 2196 O O . VAL A 1 329 ? -1.147 -49.510 -40.795 1.00 31.66 329 VAL A O 1
ATOM 2200 N N . LEU A 1 330 ? -2.175 -47.958 -42.046 1.00 31.62 330 LEU A N 1
ATOM 2201 C CA . LEU A 1 330 ? -1.267 -48.109 -43.186 1.00 32.01 330 LEU A CA 1
ATOM 2202 C C . LEU A 1 330 ? 0.197 -47.868 -42.840 1.00 31.98 330 LEU A C 1
ATOM 2203 O O . LEU A 1 330 ? 1.058 -48.668 -43.188 1.00 32.88 330 LEU A O 1
ATOM 2208 N N . GLU A 1 331 ? 0.482 -46.760 -42.173 1.00 31.87 331 GLU A N 1
ATOM 2209 C CA . GLU A 1 331 ? 1.859 -46.381 -41.903 1.00 31.60 331 GLU A CA 1
ATOM 2210 C C . GLU A 1 331 ? 2.504 -47.363 -40.920 1.00 31.56 331 GLU A C 1
ATOM 2211 O O . GLU A 1 331 ? 3.614 -47.834 -41.137 1.00 32.06 331 GLU A O 1
ATOM 2217 N N . SER A 1 332 ? 1.802 -47.650 -39.833 1.00 31.26 332 SER A N 1
ATOM 2218 C CA . SER A 1 332 ? 2.328 -48.493 -38.770 1.00 31.09 332 SER A CA 1
ATOM 2219 C C . SER A 1 332 ? 2.506 -49.934 -39.217 1.00 30.99 332 SER A C 1
ATOM 2220 O O . SER A 1 332 ? 3.537 -50.538 -38.933 1.00 30.45 332 SER A O 1
ATOM 2223 N N . TYR A 1 333 ? 1.508 -50.481 -39.923 1.00 31.11 333 TYR A N 1
ATOM 2224 C CA . TYR A 1 333 ? 1.571 -51.872 -40.409 1.00 31.76 333 TYR A CA 1
ATOM 2225 C C . TYR A 1 333 ? 2.680 -52.076 -41.474 1.00 31.93 333 TYR A C 1
ATOM 2226 O O . TYR A 1 333 ? 3.400 -53.077 -41.437 1.00 32.21 333 TYR A O 1
ATOM 2235 N N . SER A 1 334 ? 2.836 -51.126 -42.402 1.00 31.91 334 SER A N 1
ATOM 2236 C CA . SER A 1 334 ? 3.917 -51.219 -43.404 1.00 32.20 334 SER A CA 1
ATOM 2237 C C . SER A 1 334 ? 5.304 -51.106 -42.768 1.00 32.38 334 SER A C 1
ATOM 2238 O O . SER A 1 334 ? 6.213 -51.865 -43.119 1.00 32.71 334 SER A O 1
ATOM 2241 N N . ARG A 1 335 ? 5.458 -50.169 -41.829 1.00 32.91 335 ARG A N 1
ATOM 2242 C CA . ARG A 1 335 ? 6.721 -49.971 -41.097 1.00 32.77 335 ARG A CA 1
ATOM 2243 C C . ARG A 1 335 ? 7.144 -51.207 -40.294 1.00 32.48 335 ARG A C 1
ATOM 2244 O O . ARG A 1 335 ? 8.320 -51.626 -40.308 1.00 32.42 335 ARG A O 1
ATOM 2252 N N . ILE A 1 336 ? 6.183 -51.771 -39.585 1.00 31.93 336 ILE A N 1
ATOM 2253 C CA . ILE A 1 336 ? 6.387 -53.005 -38.821 1.00 32.40 336 ILE A CA 1
ATOM 2254 C C . ILE A 1 336 ? 6.864 -54.177 -39.701 1.00 31.94 336 ILE A C 1
ATOM 2255 O O . ILE A 1 336 ? 7.808 -54.871 -39.347 1.00 32.36 336 ILE A O 1
ATOM 2260 N N . LEU A 1 337 ? 6.238 -54.361 -40.858 1.00 32.16 337 LEU A N 1
ATOM 2261 C CA . LEU A 1 337 ? 6.573 -55.450 -41.783 1.00 31.76 337 LEU A CA 1
ATOM 2262 C C . LEU A 1 337 ? 7.910 -55.235 -42.507 1.00 32.06 337 LEU A C 1
ATOM 2263 O O . LEU A 1 337 ? 8.665 -56.168 -42.684 1.00 32.17 337 LEU A O 1
ATOM 2268 N N . GLU A 1 338 ? 8.190 -53.995 -42.916 1.00 32.85 338 GLU A N 1
ATOM 2269 C CA . GLU A 1 338 ? 9.492 -53.592 -43.455 1.00 33.09 338 GLU A CA 1
ATOM 2270 C C . GLU A 1 338 ? 10.625 -53.848 -42.459 1.00 33.36 338 GLU A C 1
ATOM 2271 O O . GLU A 1 338 ? 11.692 -54.340 -42.807 1.00 33.70 338 GLU A O 1
ATOM 2277 N N . SER A 1 339 ? 10.382 -53.477 -41.216 1.00 33.91 339 SER A N 1
ATOM 2278 C CA . SER A 1 339 ? 11.392 -53.525 -40.173 1.00 34.62 339 SER A CA 1
ATOM 2279 C C . SER A 1 339 ? 11.741 -54.959 -39.765 1.00 34.25 339 SER A C 1
ATOM 2280 O O . SER A 1 339 ? 12.917 -55.290 -39.572 1.00 34.44 339 SER A O 1
ATOM 2283 N N . LEU A 1 340 ? 10.718 -55.797 -39.630 1.00 33.91 340 LEU A N 1
ATOM 2284 C CA . LEU A 1 340 ? 10.907 -57.225 -39.331 1.00 33.69 340 LEU A CA 1
ATOM 2285 C C . LEU A 1 340 ? 11.581 -57.945 -40.478 1.00 32.93 340 LEU A C 1
ATOM 2286 O O . LEU A 1 340 ? 12.480 -58.736 -40.256 1.00 33.54 340 LEU A O 1
ATOM 2291 N N . ALA A 1 341 ? 11.132 -57.695 -41.706 1.00 32.88 341 ALA A N 1
ATOM 2292 C CA . ALA A 1 341 ? 11.779 -58.277 -42.885 1.00 32.12 341 ALA A CA 1
ATOM 2293 C C . ALA A 1 341 ? 13.247 -57.840 -43.011 1.00 32.25 341 ALA A C 1
ATOM 2294 O O . ALA A 1 341 ? 14.107 -58.633 -43.372 1.00 31.70 341 ALA A O 1
ATOM 2296 N N . TYR A 1 342 ? 13.527 -56.575 -42.718 1.00 32.99 342 TYR A N 1
ATOM 2297 C CA . TYR A 1 342 ? 14.909 -56.090 -42.702 1.00 33.64 342 TYR A CA 1
ATOM 2298 C C . TYR A 1 342 ? 15.768 -56.830 -41.667 1.00 33.29 342 TYR A C 1
ATOM 2299 O O . TYR A 1 342 ? 16.847 -57.311 -41.984 1.00 33.32 342 TYR A O 1
ATOM 2308 N N . THR A 1 343 ? 15.262 -56.952 -40.447 1.00 33.50 343 THR A N 1
ATOM 2309 C CA . THR A 1 343 ? 15.997 -57.612 -39.343 1.00 33.76 343 THR A CA 1
ATOM 2310 C C . THR A 1 343 ? 16.254 -59.084 -39.661 1.00 33.25 343 THR A C 1
ATOM 2311 O O . THR A 1 343 ? 17.363 -59.575 -39.491 1.00 33.71 343 THR A O 1
ATOM 2315 N N . VAL A 1 344 ? 15.243 -59.770 -40.186 1.00 32.68 344 VAL A N 1
ATOM 2316 C CA . VAL A 1 344 ? 15.392 -61.182 -40.544 1.00 32.31 344 VAL A CA 1
ATOM 2317 C C . VAL A 1 344 ? 16.402 -61.344 -41.686 1.00 32.46 344 VAL A C 1
ATOM 2318 O O . VAL A 1 344 ? 17.284 -62.180 -41.602 1.00 31.73 344 VAL A O 1
ATOM 2330 N N . SER A 1 346 ? 18.932 -59.359 -42.411 1.00 32.72 346 SER A N 1
ATOM 2331 C CA . SER A 1 346 ? 20.255 -59.086 -41.871 1.00 32.67 346 SER A CA 1
ATOM 2332 C C . SER A 1 346 ? 20.833 -60.245 -41.060 1.00 32.84 346 SER A C 1
ATOM 2333 O O . SER A 1 346 ? 22.034 -60.559 -41.167 1.00 32.92 346 SER A O 1
ATOM 2336 N N . ARG A 1 347 ? 19.977 -60.854 -40.235 1.00 32.65 347 ARG A N 1
ATOM 2337 C CA . ARG A 1 347 ? 20.318 -62.025 -39.415 1.00 32.58 347 ARG A CA 1
ATOM 2338 C C . ARG A 1 347 ? 20.658 -63.248 -40.266 1.00 32.01 347 ARG A C 1
ATOM 2339 O O . ARG A 1 347 ? 21.589 -63.978 -39.943 1.00 32.13 347 ARG A O 1
ATOM 2347 N N . ILE A 1 348 ? 19.904 -63.475 -41.340 1.00 31.35 348 ILE A N 1
ATOM 2348 C CA . ILE A 1 348 ? 20.226 -64.541 -42.283 1.00 31.10 348 ILE A CA 1
ATOM 2349 C C . ILE A 1 348 ? 21.551 -64.219 -42.987 1.00 31.70 348 ILE A C 1
ATOM 2350 O O . ILE A 1 348 ? 22.423 -65.089 -43.085 1.00 31.74 348 ILE A O 1
ATOM 2355 N N . GLU A 1 349 ? 21.706 -62.978 -43.457 1.00 31.87 349 GLU A N 1
ATOM 2356 C CA . GLU A 1 349 ? 23.000 -62.479 -43.942 1.00 33.16 349 GLU A CA 1
ATOM 2357 C C . GLU A 1 349 ? 24.134 -62.782 -42.955 1.00 33.16 349 GLU A C 1
ATOM 2358 O O . GLU A 1 349 ? 25.205 -63.234 -43.362 1.00 33.67 349 GLU A O 1
ATOM 2364 N N . ASP A 1 350 ? 23.903 -62.550 -41.662 1.00 33.49 350 ASP A N 1
ATOM 2365 C CA . ASP A 1 350 ? 24.910 -62.894 -40.648 1.00 33.55 350 ASP A CA 1
ATOM 2366 C C . ASP A 1 350 ? 25.281 -64.371 -40.667 1.00 33.53 350 ASP A C 1
ATOM 2367 O O . ASP A 1 350 ? 26.458 -64.702 -40.549 1.00 33.72 350 ASP A O 1
ATOM 2372 N N . VAL A 1 351 ? 24.297 -65.262 -40.798 1.00 33.13 351 VAL A N 1
ATOM 2373 C CA . VAL A 1 351 ? 24.615 -66.691 -40.834 1.00 32.96 351 VAL A CA 1
ATOM 2374 C C . VAL A 1 351 ? 25.308 -67.137 -42.130 1.00 32.94 351 VAL A C 1
ATOM 2375 O O . VAL A 1 351 ? 26.262 -67.907 -42.076 1.00 32.76 351 VAL A O 1
ATOM 2379 N N . LEU A 1 352 ? 24.856 -66.635 -43.275 1.00 32.65 352 LEU A N 1
ATOM 2380 C CA . LEU A 1 352 ? 25.446 -67.021 -44.553 1.00 33.01 352 LEU A CA 1
ATOM 2381 C C . LEU A 1 352 ? 26.897 -66.529 -44.700 1.00 33.57 352 LEU A C 1
ATOM 2382 O O . LEU A 1 352 ? 27.720 -67.190 -45.337 1.00 33.27 352 LEU A O 1
ATOM 2387 N N . TYR A 1 353 ? 27.190 -65.369 -44.104 1.00 34.48 353 TYR A N 1
ATOM 2388 C CA . TYR A 1 353 ? 28.538 -64.802 -44.094 1.00 34.74 353 TYR A CA 1
ATOM 2389 C C . TYR A 1 353 ? 29.470 -65.686 -43.272 1.00 34.49 353 TYR A C 1
ATOM 2390 O O . TYR A 1 353 ? 30.526 -66.068 -43.741 1.00 34.27 353 TYR A O 1
ATOM 2399 N N . THR A 1 354 ? 29.064 -66.030 -42.057 1.00 34.48 354 THR A N 1
ATOM 2400 C CA . THR A 1 354 ? 29.896 -66.875 -41.220 1.00 34.72 354 THR A CA 1
ATOM 2401 C C . THR A 1 354 ? 29.989 -68.301 -41.768 1.00 34.61 354 THR A C 1
ATOM 2402 O O . THR A 1 354 ? 30.952 -69.011 -41.473 1.00 34.68 354 THR A O 1
ATOM 2406 N N . ASP A 1 355 ? 29.012 -68.703 -42.582 1.00 34.34 355 ASP A N 1
ATOM 2407 C CA . ASP A 1 355 ? 29.117 -69.947 -43.354 1.00 34.47 355 ASP A CA 1
ATOM 2408 C C . ASP A 1 355 ? 30.209 -69.858 -44.437 1.00 34.65 355 ASP A C 1
ATOM 2409 O O . ASP A 1 355 ? 30.892 -70.840 -44.711 1.00 34.71 355 ASP A O 1
ATOM 2414 N N . THR A 1 356 ? 30.349 -68.678 -45.041 1.00 35.06 356 THR A N 1
ATOM 2415 C CA . THR A 1 356 ? 31.369 -68.392 -46.063 1.00 35.47 356 THR A CA 1
ATOM 2416 C C . THR A 1 356 ? 32.787 -68.421 -45.462 1.00 35.87 356 THR A C 1
ATOM 2417 O O . THR A 1 356 ? 33.742 -68.838 -46.129 1.00 35.88 356 THR A O 1
ATOM 2421 N N . LEU A 1 357 ? 32.915 -67.989 -44.206 1.00 36.47 357 LEU A N 1
ATOM 2422 C CA . LEU A 1 357 ? 34.186 -68.082 -43.468 1.00 37.47 357 LEU A CA 1
ATOM 2423 C C . LEU A 1 357 ? 34.556 -69.528 -43.149 1.00 37.88 357 LEU A C 1
ATOM 2424 O O . LEU A 1 357 ? 35.737 -69.877 -43.104 1.00 38.16 357 LEU A O 1
ATOM 2429 N N . ALA A 1 358 ? 33.544 -70.363 -42.918 1.00 38.45 358 ALA A N 1
ATOM 2430 C CA . ALA A 1 358 ? 33.762 -71.757 -42.519 1.00 38.86 358 ALA A CA 1
ATOM 2431 C C . ALA A 1 358 ? 34.189 -72.666 -43.682 1.00 39.16 358 ALA A C 1
ATOM 2432 O O . ALA A 1 358 ? 35.028 -73.556 -43.494 1.00 39.13 358 ALA A O 1
ATOM 2434 N N . LEU A 1 359 ? 33.612 -72.440 -44.868 1.00 39.68 359 LEU A N 1
ATOM 2435 C CA . LEU A 1 359 ? 33.972 -73.185 -46.088 1.00 39.90 359 LEU A CA 1
ATOM 2436 C C . LEU A 1 359 ? 35.369 -72.817 -46.599 1.00 40.53 359 LEU A C 1
ATOM 2437 O O . LEU A 1 359 ? 36.019 -73.608 -47.300 1.00 40.67 359 LEU A O 1
ATOM 2442 N N . LYS A 1 360 ? 35.811 -71.608 -46.251 1.00 41.17 360 LYS A N 1
ATOM 2443 C CA . LYS A 1 360 ? 37.172 -71.143 -46.502 1.00 41.51 360 LYS A CA 1
ATOM 2444 C C . LYS A 1 360 ? 38.129 -71.726 -45.456 1.00 41.88 360 LYS A C 1
ATOM 2445 O O . LYS A 1 360 ? 39.270 -72.086 -45.772 1.00 41.86 360 LYS A O 1
ATOM 2447 N N . GLN A 1 361 ? 37.650 -71.833 -44.216 1.00 42.25 361 GLN A N 1
ATOM 2448 C CA . GLN A 1 361 ? 38.415 -72.435 -43.120 1.00 42.76 361 GLN A CA 1
ATOM 2449 C C . GLN A 1 361 ? 38.571 -73.954 -43.269 1.00 43.04 361 GLN A C 1
ATOM 2450 O O . GLN A 1 361 ? 39.613 -74.508 -42.915 1.00 43.24 361 GLN A O 1
ATOM 2452 N N . THR A 1 362 ? 37.536 -74.617 -43.786 1.00 43.39 362 THR A N 1
ATOM 2453 C CA . THR A 1 362 ? 37.573 -76.062 -44.028 1.00 43.54 362 THR A CA 1
ATOM 2454 C C . THR A 1 362 ? 37.982 -76.370 -45.468 1.00 43.81 362 THR A C 1
ATOM 2455 O O . THR A 1 362 ? 38.943 -75.796 -45.992 1.00 43.94 362 THR A O 1
ATOM 2457 N N . ARG B 1 3 ? -21.164 -74.802 -30.135 1.00 42.36 3 ARG B N 1
ATOM 2458 C CA . ARG B 1 3 ? -20.853 -73.429 -29.626 1.00 42.15 3 ARG B CA 1
ATOM 2459 C C . ARG B 1 3 ? -19.785 -72.701 -30.440 1.00 41.98 3 ARG B C 1
ATOM 2460 O O . ARG B 1 3 ? -19.795 -71.475 -30.502 1.00 41.87 3 ARG B O 1
ATOM 2462 N N . SER B 1 4 ? -18.877 -73.455 -31.059 1.00 41.90 4 SER B N 1
ATOM 2463 C CA . SER B 1 4 ? -17.726 -72.883 -31.774 1.00 41.94 4 SER B CA 1
ATOM 2464 C C . SER B 1 4 ? -18.092 -71.775 -32.773 1.00 41.90 4 SER B C 1
ATOM 2465 O O . SER B 1 4 ? -17.487 -70.692 -32.757 1.00 41.72 4 SER B O 1
ATOM 2467 N N . GLU B 1 5 ? -19.077 -72.056 -33.632 1.00 42.04 5 GLU B N 1
ATOM 2468 C CA . GLU B 1 5 ? -19.560 -71.095 -34.629 1.00 42.16 5 GLU B CA 1
ATOM 2469 C C . GLU B 1 5 ? -20.326 -69.950 -33.968 1.00 42.37 5 GLU B C 1
ATOM 2470 O O . GLU B 1 5 ? -20.235 -68.791 -34.412 1.00 42.35 5 GLU B O 1
ATOM 2472 N N . ARG B 1 6 ? -21.067 -70.277 -32.906 1.00 42.24 6 ARG B N 1
ATOM 2473 C CA . ARG B 1 6 ? -21.788 -69.272 -32.114 1.00 41.92 6 ARG B CA 1
ATOM 2474 C C . ARG B 1 6 ? -20.835 -68.342 -31.338 1.00 41.72 6 ARG B C 1
ATOM 2475 O O . ARG B 1 6 ? -21.115 -67.145 -31.171 1.00 41.61 6 ARG B O 1
ATOM 2477 N N . GLN B 1 7 ? -19.711 -68.888 -30.868 1.00 41.58 7 GLN B N 1
ATOM 2478 C CA . GLN B 1 7 ? -18.666 -68.080 -30.206 1.00 41.53 7 GLN B CA 1
ATOM 2479 C C . GLN B 1 7 ? -17.942 -67.192 -31.231 1.00 41.34 7 GLN B C 1
ATOM 2480 O O . GLN B 1 7 ? -17.631 -66.042 -30.946 1.00 41.15 7 GLN B O 1
ATOM 2486 N N . GLN B 1 8 ? -17.678 -67.744 -32.420 1.00 41.56 8 GLN B N 1
ATOM 2487 C CA . GLN B 1 8 ? -17.093 -66.988 -33.539 1.00 41.45 8 GLN B CA 1
ATOM 2488 C C . GLN B 1 8 ? -17.961 -65.800 -33.972 1.00 40.76 8 GLN B C 1
ATOM 2489 O O . GLN B 1 8 ? -17.438 -64.705 -34.196 1.00 40.60 8 GLN B O 1
ATOM 2495 N N . ALA B 1 9 ? -19.277 -66.016 -34.065 1.00 40.07 9 ALA B N 1
ATOM 2496 C CA . ALA B 1 9 ? -20.221 -64.975 -34.501 1.00 39.15 9 ALA B CA 1
ATOM 2497 C C . ALA B 1 9 ? -20.252 -63.773 -33.570 1.00 38.71 9 ALA B C 1
ATOM 2498 O O . ALA B 1 9 ? -20.273 -62.626 -34.031 1.00 38.57 9 ALA B O 1
ATOM 2500 N N . ASP B 1 10 ? -20.225 -64.029 -32.278 1.00 20.00 10 ASP B N 1
ATOM 2501 C CA . ASP B 1 10 ? -20.264 -62.968 -31.279 1.00 20.00 10 ASP B CA 1
ATOM 2502 C C . ASP B 1 10 ? -18.936 -62.222 -31.217 1.00 20.00 10 ASP B C 1
ATOM 2503 O O . ASP B 1 10 ? -18.941 -61.016 -31.007 1.00 37.59 10 ASP B O 1
ATOM 2513 N N . GLU B 1 12 ? -16.957 -61.734 -33.666 1.00 37.08 12 GLU B N 1
ATOM 2514 C CA . GLU B 1 12 ? -16.977 -60.934 -34.896 1.00 37.14 12 GLU B CA 1
ATOM 2515 C C . GLU B 1 12 ? -17.857 -59.681 -34.815 1.00 37.18 12 GLU B C 1
ATOM 2516 O O . GLU B 1 12 ? -17.400 -58.600 -35.196 1.00 37.33 12 GLU B O 1
ATOM 2541 N N . LYS B 1 15 ? -16.142 -57.173 -32.338 1.00 34.54 15 LYS B N 1
ATOM 2542 C CA . LYS B 1 15 ? -15.055 -56.548 -33.094 1.00 33.91 15 LYS B CA 1
ATOM 2543 C C . LYS B 1 15 ? -15.599 -55.408 -33.945 1.00 33.98 15 LYS B C 1
ATOM 2544 O O . LYS B 1 15 ? -15.076 -54.298 -33.869 1.00 34.56 15 LYS B O 1
ATOM 2550 N N . ASP B 1 16 ? -16.663 -55.640 -34.709 1.00 20.00 16 ASP B N 1
ATOM 2551 C CA . ASP B 1 16 ? -17.273 -54.685 -35.627 1.00 20.00 16 ASP B CA 1
ATOM 2552 C C . ASP B 1 16 ? -17.701 -53.416 -34.896 1.00 20.00 16 ASP B C 1
ATOM 2553 O O . ASP B 1 16 ? -17.427 -52.304 -35.401 1.00 35.62 16 ASP B O 1
ATOM 2558 N N . ARG B 1 17 ? -18.420 -53.565 -33.820 1.00 35.08 17 ARG B N 1
ATOM 2559 C CA . ARG B 1 17 ? -18.917 -52.424 -33.059 1.00 35.26 17 ARG B CA 1
ATOM 2560 C C . ARG B 1 17 ? -17.787 -51.592 -32.472 1.00 34.15 17 ARG B C 1
ATOM 2561 O O . ARG B 1 17 ? -17.840 -50.376 -32.488 1.00 33.89 17 ARG B O 1
ATOM 2569 N N . PHE B 1 18 ? -16.770 -52.274 -31.965 1.00 34.31 18 PHE B N 1
ATOM 2570 C CA . PHE B 1 18 ? -15.591 -51.645 -31.373 1.00 34.24 18 PHE B CA 1
ATOM 2571 C C . PHE B 1 18 ? -14.789 -50.916 -32.432 1.00 34.24 18 PHE B C 1
ATOM 2572 O O . PHE B 1 18 ? -14.547 -49.699 -32.313 1.00 34.05 18 PHE B O 1
ATOM 2580 N N . ALA B 1 19 ? -14.380 -51.666 -33.461 1.00 34.03 19 ALA B N 1
ATOM 2581 C CA . ALA B 1 19 ? -13.748 -51.100 -34.664 1.00 34.48 19 ALA B CA 1
ATOM 2582 C C . ALA B 1 19 ? -14.480 -49.840 -35.199 1.00 35.02 19 ALA B C 1
ATOM 2583 O O . ALA B 1 19 ? -13.843 -48.825 -35.486 1.00 35.88 19 ALA B O 1
ATOM 2585 N N . LYS B 1 20 ? -15.807 -49.883 -35.301 1.00 35.13 20 LYS B N 1
ATOM 2586 C CA . LYS B 1 20 ? -16.574 -48.713 -35.759 1.00 35.18 20 LYS B CA 1
ATOM 2587 C C . LYS B 1 20 ? -16.389 -47.499 -34.856 1.00 34.49 20 LYS B C 1
ATOM 2588 O O . LYS B 1 20 ? -16.271 -46.380 -35.354 1.00 34.83 20 LYS B O 1
ATOM 2594 N N . LEU B 1 21 ? -16.354 -47.718 -33.532 1.00 33.19 21 LEU B N 1
ATOM 2595 C CA . LEU B 1 21 ? -16.266 -46.628 -32.540 1.00 31.78 21 LEU B CA 1
ATOM 2596 C C . LEU B 1 21 ? -14.935 -45.868 -32.561 1.00 31.27 21 LEU B C 1
ATOM 2597 O O . LEU B 1 21 ? -14.870 -44.683 -32.165 1.00 31.31 21 LEU B O 1
ATOM 2602 N N . LEU B 1 22 ? -13.880 -46.556 -32.997 1.00 30.16 22 LEU B N 1
ATOM 2603 C CA . LEU B 1 22 ? -12.549 -45.963 -33.147 1.00 29.77 22 LEU B CA 1
ATOM 2604 C C . LEU B 1 22 ? -12.516 -44.798 -34.135 1.00 29.33 22 LEU B C 1
ATOM 2605 O O . LEU B 1 22 ? -11.632 -43.960 -34.060 1.00 29.70 22 LEU B O 1
ATOM 2610 N N . LEU B 1 23 ? -13.494 -44.751 -35.036 1.00 29.04 23 LEU B N 1
ATOM 2611 C CA . LEU B 1 23 ? -13.629 -43.687 -36.046 1.00 28.66 23 LEU B CA 1
ATOM 2612 C C . LEU B 1 23 ? -14.325 -42.422 -35.535 1.00 28.77 23 LEU B C 1
ATOM 2613 O O . LEU B 1 23 ? -14.349 -41.398 -36.223 1.00 28.88 23 LEU B O 1
ATOM 2618 N N . GLY B 1 24 ? -14.889 -42.500 -34.332 1.00 28.87 24 GLY B N 1
ATOM 2619 C CA . GLY B 1 24 ? -15.628 -41.393 -33.741 1.00 29.32 24 GLY B CA 1
ATOM 2620 C C . GLY B 1 24 ? -16.700 -40.847 -34.668 1.00 29.74 24 GLY B C 1
ATOM 2621 O O . GLY B 1 24 ? -16.894 -39.642 -34.743 1.00 29.77 24 GLY B O 1
ATOM 2622 N N . GLU B 1 25 ? -17.376 -41.746 -35.389 1.00 30.42 25 GLU B N 1
ATOM 2623 C CA . GLU B 1 25 ? -18.548 -41.415 -36.221 1.00 30.92 25 GLU B CA 1
ATOM 2624 C C . GLU B 1 25 ? -18.168 -40.803 -37.568 1.00 30.35 25 GLU B C 1
ATOM 2625 O O . GLU B 1 25 ? -19.040 -40.504 -38.392 1.00 30.48 25 GLU B O 1
ATOM 2631 N N . ASP B 1 26 ? -16.868 -40.617 -37.786 1.00 30.11 26 ASP B N 1
ATOM 2632 C CA . ASP B 1 26 ? -16.347 -40.169 -39.079 1.00 29.65 26 ASP B CA 1
ATOM 2633 C C . ASP B 1 26 ? -15.904 -41.377 -39.908 1.00 29.37 26 ASP B C 1
ATOM 2634 O O . ASP B 1 26 ? -14.743 -41.810 -39.857 1.00 29.12 26 ASP B O 1
ATOM 2647 N N . SER B 1 28 ? -15.422 -41.629 -43.066 1.00 31.22 28 SER B N 1
ATOM 2648 C CA . SER B 1 28 ? -14.446 -41.318 -44.120 1.00 32.25 28 SER B CA 1
ATOM 2649 C C . SER B 1 28 ? -13.035 -41.681 -43.687 1.00 32.83 28 SER B C 1
ATOM 2650 O O . SER B 1 28 ? -12.137 -41.811 -44.522 1.00 33.08 28 SER B O 1
ATOM 2653 N N . GLY B 1 29 ? -12.848 -41.823 -42.376 1.00 33.34 29 GLY B N 1
ATOM 2654 C CA . GLY B 1 29 ? -11.588 -42.248 -41.793 1.00 34.31 29 GLY B CA 1
ATOM 2655 C C . GLY B 1 29 ? -10.582 -41.155 -41.488 1.00 35.31 29 GLY B C 1
ATOM 2656 O O . GLY B 1 29 ? -9.501 -41.453 -40.975 1.00 35.60 29 GLY B O 1
ATOM 2657 N N . GLY B 1 30 ? -10.931 -39.896 -41.799 1.00 35.76 30 GLY B N 1
ATOM 2658 C CA . GLY B 1 30 ? -10.039 -38.748 -41.623 1.00 35.55 30 GLY B CA 1
ATOM 2659 C C . GLY B 1 30 ? -9.890 -38.293 -40.179 1.00 36.53 30 GLY B C 1
ATOM 2660 O O . GLY B 1 30 ? -9.104 -37.396 -39.893 1.00 37.09 30 GLY B O 1
ATOM 2661 N N . GLY B 1 31 ? -10.627 -38.908 -39.256 1.00 36.56 31 GLY B N 1
ATOM 2662 C CA . GLY B 1 31 ? -10.614 -38.463 -37.872 1.00 36.83 31 GLY B CA 1
ATOM 2663 C C . GLY B 1 31 ? -11.139 -37.034 -37.771 1.00 37.37 31 GLY B C 1
ATOM 2664 O O . GLY B 1 31 ? -10.573 -36.193 -37.068 1.00 37.16 31 GLY B O 1
ATOM 2665 N N . LYS B 1 32 ? -12.241 -36.764 -38.462 1.00 37.68 32 LYS B N 1
ATOM 2666 C CA . LYS B 1 32 ? -12.862 -35.451 -38.387 1.00 38.39 32 LYS B CA 1
ATOM 2667 C C . LYS B 1 32 ? -13.900 -35.143 -37.299 1.00 38.27 32 LYS B C 1
ATOM 2668 O O . LYS B 1 32 ? -14.775 -34.307 -37.516 1.00 38.95 32 LYS B O 1
ATOM 2674 N N . GLY B 1 33 ? -13.897 -35.805 -36.148 1.00 38.39 33 GLY B N 1
ATOM 2675 C CA . GLY B 1 33 ? -14.517 -37.113 -35.834 1.00 37.12 33 GLY B CA 1
ATOM 2676 C C . GLY B 1 33 ? -14.947 -36.644 -34.410 1.00 36.22 33 GLY B C 1
ATOM 2677 O O . GLY B 1 33 ? -14.624 -35.505 -34.038 1.00 36.37 33 GLY B O 1
ATOM 2678 N N . VAL B 1 34 ? -15.652 -37.430 -33.597 1.00 34.61 34 VAL B N 1
ATOM 2679 C CA . VAL B 1 34 ? -15.818 -37.036 -32.178 1.00 32.88 34 VAL B CA 1
ATOM 2680 C C . VAL B 1 34 ? -14.859 -37.826 -31.272 1.00 32.54 34 VAL B C 1
ATOM 2681 O O . VAL B 1 34 ? -14.254 -38.797 -31.722 1.00 31.52 34 VAL B O 1
ATOM 2685 N N . SER B 1 35 ? -14.719 -37.416 -30.012 1.00 31.84 35 SER B N 1
ATOM 2686 C CA . SER B 1 35 ? -13.908 -38.174 -29.032 1.00 32.00 35 SER B CA 1
ATOM 2687 C C . SER B 1 35 ? -14.509 -39.568 -28.788 1.00 31.21 35 SER B C 1
ATOM 2688 O O . SER B 1 35 ? -15.696 -39.788 -29.050 1.00 30.72 35 SER B O 1
ATOM 2691 N N . SER B 1 36 ? -13.692 -40.502 -28.299 1.00 30.74 36 SER B N 1
ATOM 2692 C CA . SER B 1 36 ? -14.196 -41.828 -27.914 1.00 30.48 36 SER B CA 1
ATOM 2693 C C . SER B 1 36 ? -15.291 -41.757 -26.862 1.00 30.88 36 SER B C 1
ATOM 2694 O O . SER B 1 36 ? -16.219 -42.557 -26.905 1.00 31.31 36 SER B O 1
ATOM 2697 N N . ALA B 1 37 ? -15.174 -40.815 -25.920 1.00 30.37 37 ALA B N 1
ATOM 2698 C CA . ALA B 1 37 ? -16.186 -40.595 -24.900 1.00 30.83 37 ALA B CA 1
ATOM 2699 C C . ALA B 1 37 ? -17.552 -40.257 -25.505 1.00 31.02 37 ALA B C 1
ATOM 2700 O O . ALA B 1 37 ? -18.545 -40.861 -25.149 1.00 31.55 37 ALA B O 1
ATOM 2702 N N . LEU B 1 38 ? -17.597 -39.288 -26.418 1.00 31.19 38 LEU B N 1
ATOM 2703 C CA . LEU B 1 38 ? -18.851 -38.896 -27.046 1.00 30.68 38 LEU B CA 1
ATOM 2704 C C . LEU B 1 38 ? -19.417 -39.989 -27.953 1.00 31.16 38 LEU B C 1
ATOM 2705 O O . LEU B 1 38 ? -20.617 -40.231 -27.927 1.00 30.73 38 LEU B O 1
ATOM 2710 N N . ALA B 1 39 ? -18.549 -40.641 -28.737 1.00 30.78 39 ALA B N 1
ATOM 2711 C CA . ALA B 1 39 ? -18.922 -41.806 -29.541 1.00 31.18 39 ALA B CA 1
ATOM 2712 C C . ALA B 1 39 ? -19.596 -42.875 -28.686 1.00 31.18 39 ALA B C 1
ATOM 2713 O O . ALA B 1 39 ? -20.636 -43.398 -29.069 1.00 31.05 39 ALA B O 1
ATOM 2715 N N . LEU B 1 40 ? -19.001 -43.190 -27.533 1.00 31.44 40 LEU B N 1
ATOM 2716 C CA . LEU B 1 40 ? -19.571 -44.183 -26.608 1.00 31.49 40 LEU B CA 1
ATOM 2717 C C . LEU B 1 40 ? -20.892 -43.724 -25.989 1.00 32.07 40 LEU B C 1
ATOM 2718 O O . LEU B 1 40 ? -21.829 -44.511 -25.886 1.00 32.45 40 LEU B O 1
ATOM 2723 N N . SER B 1 41 ? -20.953 -42.457 -25.566 1.00 32.09 41 SER B N 1
ATOM 2724 C CA . SER B 1 41 ? -22.202 -41.818 -25.103 1.00 32.38 41 SER B CA 1
ATOM 2725 C C . SER B 1 41 ? -23.343 -41.974 -26.120 1.00 32.25 41 SER B C 1
ATOM 2726 O O . SER B 1 41 ? -24.434 -42.485 -25.802 1.00 32.40 41 SER B O 1
ATOM 2729 N N . ASN B 1 42 ? -23.118 -41.551 -27.310 1.00 31.75 42 ASN B N 1
ATOM 2730 C CA . ASN B 1 42 ? -24.072 -41.653 -28.420 1.00 31.25 42 ASN B CA 1
ATOM 2731 C C . ASN B 1 42 ? -24.502 -43.079 -28.759 1.00 31.00 42 ASN B C 1
ATOM 2732 O O . ASN B 1 42 ? -25.664 -43.305 -29.091 1.00 31.18 42 ASN B O 1
ATOM 2737 N N . ALA B 1 43 ? -23.524 -43.996 -28.748 1.00 30.52 43 ALA B N 1
ATOM 2738 C CA . ALA B 1 43 ? -23.812 -45.396 -29.081 1.00 30.39 43 ALA B CA 1
ATOM 2739 C C . ALA B 1 43 ? -24.773 -46.030 -28.061 1.00 30.22 43 ALA B C 1
ATOM 2740 O O . ALA B 1 43 ? -25.599 -46.848 -28.442 1.00 30.77 43 ALA B O 1
ATOM 2742 N N . ILE B 1 44 ? -24.641 -45.667 -26.786 1.00 29.67 44 ILE B N 1
ATOM 2743 C CA . ILE B 1 44 ? -25.582 -46.100 -25.729 1.00 29.88 44 ILE B CA 1
ATOM 2744 C C . ILE B 1 44 ? -26.968 -45.505 -25.969 1.00 29.93 44 ILE B C 1
ATOM 2745 O O . ILE B 1 44 ? -27.972 -46.204 -25.888 1.00 30.47 44 ILE B O 1
ATOM 2750 N N . THR B 1 45 ? -27.001 -44.212 -26.276 1.00 30.32 45 THR B N 1
ATOM 2751 C CA . THR B 1 45 ? -28.229 -43.508 -26.617 1.00 30.58 45 THR B CA 1
ATOM 2752 C C . THR B 1 45 ? -28.931 -44.162 -27.820 1.00 30.69 45 THR B C 1
ATOM 2753 O O . THR B 1 45 ? -30.116 -44.460 -27.760 1.00 31.18 45 THR B O 1
ATOM 2757 N N . ASN B 1 46 ? -28.189 -44.396 -28.896 1.00 30.71 46 ASN B N 1
ATOM 2758 C CA . ASN B 1 46 ? -28.768 -44.923 -30.121 1.00 30.97 46 ASN B CA 1
ATOM 2759 C C . ASN B 1 46 ? -29.144 -46.402 -30.022 1.00 30.86 46 ASN B C 1
ATOM 2760 O O . ASN B 1 46 ? -30.067 -46.846 -30.692 1.00 31.08 46 ASN B O 1
ATOM 2765 N N . LEU B 1 47 ? -28.421 -47.164 -29.202 1.00 31.19 47 LEU B N 1
ATOM 2766 C CA . LEU B 1 47 ? -28.783 -48.563 -28.938 1.00 31.83 47 LEU B CA 1
ATOM 2767 C C . LEU B 1 47 ? -30.159 -48.630 -28.259 1.00 32.06 47 LEU B C 1
ATOM 2768 O O . LEU B 1 47 ? -31.016 -49.403 -28.671 1.00 32.90 47 LEU B O 1
ATOM 2773 N N . ALA B 1 48 ? -30.351 -47.828 -27.212 1.00 32.26 48 ALA B N 1
ATOM 2774 C CA . ALA B 1 48 ? -31.623 -47.780 -26.474 1.00 32.34 48 ALA B CA 1
ATOM 2775 C C . ALA B 1 48 ? -32.822 -47.411 -27.355 1.00 32.63 48 ALA B C 1
ATOM 2776 O O . ALA B 1 48 ? -33.880 -48.051 -27.271 1.00 32.78 48 ALA B O 1
ATOM 2778 N N . ALA B 1 49 ? -32.658 -46.377 -28.180 1.00 32.65 49 ALA B N 1
ATOM 2779 C CA . ALA B 1 49 ? -33.692 -45.952 -29.116 1.00 32.44 49 ALA B CA 1
ATOM 2780 C C . ALA B 1 49 ? -34.028 -47.077 -30.095 1.00 32.72 49 ALA B C 1
ATOM 2781 O O . ALA B 1 49 ? -35.201 -47.333 -30.408 1.00 32.25 49 ALA B O 1
ATOM 2783 N N . SER B 1 50 ? -33.015 -47.780 -30.569 1.00 32.60 50 SER B N 1
ATOM 2784 C CA . SER B 1 50 ? -33.247 -48.902 -31.463 1.00 32.97 50 SER B CA 1
ATOM 2785 C C . SER B 1 50 ? -33.956 -50.075 -30.790 1.00 32.88 50 SER B C 1
ATOM 2786 O O . SER B 1 50 ? -34.818 -50.701 -31.380 1.00 32.51 50 SER B O 1
ATOM 2789 N N . ILE B 1 51 ? -33.585 -50.364 -29.553 1.00 32.64 51 ILE B N 1
ATOM 2790 C CA . ILE B 1 51 ? -34.153 -51.479 -28.819 1.00 32.28 51 ILE B CA 1
ATOM 2791 C C . ILE B 1 51 ? -35.581 -51.200 -28.377 1.00 33.08 51 ILE B C 1
ATOM 2792 O O . ILE B 1 51 ? -36.451 -52.049 -28.508 1.00 32.12 51 ILE B O 1
ATOM 2797 N N . PHE B 1 52 ? -35.810 -50.001 -27.858 1.00 33.35 52 PHE B N 1
ATOM 2798 C CA . PHE B 1 52 ? -37.039 -49.675 -27.157 1.00 34.79 52 PHE B CA 1
ATOM 2799 C C . PHE B 1 52 ? -37.961 -48.796 -27.990 1.00 36.10 52 PHE B C 1
ATOM 2800 O O . PHE B 1 52 ? -39.169 -48.873 -27.867 1.00 35.92 52 PHE B O 1
ATOM 2808 N N . GLY B 1 53 ? -37.381 -47.947 -28.823 1.00 37.55 53 GLY B N 1
ATOM 2809 C CA . GLY B 1 53 ? -38.117 -46.864 -29.438 1.00 39.95 53 GLY B CA 1
ATOM 2810 C C . GLY B 1 53 ? -38.967 -46.059 -28.475 1.00 41.33 53 GLY B C 1
ATOM 2811 O O . GLY B 1 53 ? -38.465 -45.472 -27.524 1.00 41.41 53 GLY B O 1
ATOM 2812 N N . GLU B 1 54 ? -40.269 -46.033 -28.738 1.00 43.20 54 GLU B N 1
ATOM 2813 C CA . GLU B 1 54 ? -41.186 -45.115 -28.075 1.00 44.50 54 GLU B CA 1
ATOM 2814 C C . GLU B 1 54 ? -42.052 -45.826 -27.042 1.00 44.93 54 GLU B C 1
ATOM 2815 O O . GLU B 1 54 ? -42.662 -45.192 -26.189 1.00 44.99 54 GLU B O 1
ATOM 2821 N N . GLN B 1 55 ? -42.101 -47.147 -27.125 1.00 20.00 55 GLN B N 1
ATOM 2822 C CA . GLN B 1 55 ? -42.597 -47.967 -26.030 1.00 20.00 55 GLN B CA 1
ATOM 2823 C C . GLN B 1 55 ? -44.042 -47.636 -25.674 1.00 20.00 55 GLN B C 1
ATOM 2824 O O . GLN B 1 55 ? -44.408 -47.568 -24.505 1.00 45.51 55 GLN B O 1
ATOM 2826 N N . LYS B 1 57 ? -46.279 -49.673 -26.256 1.00 20.00 57 LYS B N 1
ATOM 2827 C CA . LYS B 1 57 ? -47.195 -50.237 -25.283 1.00 20.00 57 LYS B CA 1
ATOM 2828 C C . LYS B 1 57 ? -46.497 -51.118 -24.270 1.00 20.00 57 LYS B C 1
ATOM 2829 O O . LYS B 1 57 ? -45.332 -51.343 -24.367 1.00 20.00 57 LYS B O 1
ATOM 2831 N N . LEU B 1 58 ? -47.248 -51.629 -23.312 1.00 40.50 58 LEU B N 1
ATOM 2832 C CA . LEU B 1 58 ? -46.713 -52.293 -22.156 1.00 38.76 58 LEU B CA 1
ATOM 2833 C C . LEU B 1 58 ? -46.721 -53.773 -22.366 1.00 38.18 58 LEU B C 1
ATOM 2834 O O . LEU B 1 58 ? -47.632 -54.425 -21.962 1.00 37.57 58 LEU B O 1
ATOM 2839 N N . GLN B 1 59 ? -45.691 -54.310 -22.977 1.00 37.35 59 GLN B N 1
ATOM 2840 C CA . GLN B 1 59 ? -45.602 -55.736 -23.233 1.00 36.79 59 GLN B CA 1
ATOM 2841 C C . GLN B 1 59 ? -44.240 -56.207 -22.793 1.00 36.18 59 GLN B C 1
ATOM 2842 O O . GLN B 1 59 ? -43.374 -55.395 -22.522 1.00 35.89 59 GLN B O 1
ATOM 2844 N N . PRO B 1 60 ? -44.038 -57.514 -22.732 1.00 35.76 60 PRO B N 1
ATOM 2845 C CA . PRO B 1 60 ? -42.675 -58.036 -22.659 1.00 35.56 60 PRO B CA 1
ATOM 2846 C C . PRO B 1 60 ? -41.864 -57.604 -23.866 1.00 35.57 60 PRO B C 1
ATOM 2847 O O . PRO B 1 60 ? -42.400 -57.431 -24.950 1.00 35.44 60 PRO B O 1
ATOM 2867 N N . PRO B 1 62 ? -39.468 -58.586 -26.778 1.00 35.46 62 PRO B N 1
ATOM 2868 C CA . PRO B 1 62 ? -39.203 -59.848 -27.494 1.00 35.19 62 PRO B CA 1
ATOM 2869 C C . PRO B 1 62 ? -37.842 -60.442 -27.094 1.00 35.14 62 PRO B C 1
ATOM 2870 O O . PRO B 1 62 ? -36.884 -59.689 -26.828 1.00 35.18 62 PRO B O 1
ATOM 2874 N N . GLN B 1 63 ? -37.790 -61.769 -27.004 1.00 34.69 63 GLN B N 1
ATOM 2875 C CA . GLN B 1 63 ? -36.588 -62.512 -26.620 1.00 34.76 63 GLN B CA 1
ATOM 2876 C C . GLN B 1 63 ? -35.362 -62.106 -27.441 1.00 34.62 63 GLN B C 1
ATOM 2877 O O . GLN B 1 63 ? -34.256 -62.031 -26.917 1.00 35.08 63 GLN B O 1
ATOM 2879 N N . ASP B 1 64 ? -35.581 -61.831 -28.722 1.00 34.47 64 ASP B N 1
ATOM 2880 C CA . ASP B 1 64 ? -34.522 -61.456 -29.644 1.00 34.47 64 ASP B CA 1
ATOM 2881 C C . ASP B 1 64 ? -33.945 -60.080 -29.316 1.00 34.21 64 ASP B C 1
ATOM 2882 O O . ASP B 1 64 ? -32.747 -59.857 -29.471 1.00 34.32 64 ASP B O 1
ATOM 2887 N N . ARG B 1 65 ? -34.799 -59.169 -28.860 1.00 33.97 65 ARG B N 1
ATOM 2888 C CA . ARG B 1 65 ? -34.362 -57.822 -28.506 1.00 34.03 65 ARG B CA 1
ATOM 2889 C C . ARG B 1 65 ? -33.718 -57.786 -27.127 1.00 33.36 65 ARG B C 1
ATOM 2890 O O . ARG B 1 65 ? -32.767 -57.049 -26.916 1.00 33.02 65 ARG B O 1
ATOM 2898 N N . GLN B 1 66 ? -34.232 -58.598 -26.205 1.00 33.15 66 GLN B N 1
ATOM 2899 C CA . GLN B 1 66 ? -33.634 -58.757 -24.880 1.00 32.97 66 GLN B CA 1
ATOM 2900 C C . GLN B 1 66 ? -32.183 -59.190 -24.991 1.00 32.70 66 GLN B C 1
ATOM 2901 O O . GLN B 1 66 ? -31.317 -58.644 -24.312 1.00 33.11 66 GLN B O 1
ATOM 2907 N N . ALA B 1 67 ? -31.936 -60.169 -25.860 1.00 32.48 67 ALA B N 1
ATOM 2908 C CA . ALA B 1 67 ? -30.608 -60.743 -26.068 1.00 32.33 67 ALA B CA 1
ATOM 2909 C C . ALA B 1 67 ? -29.636 -59.750 -26.693 1.00 32.02 67 ALA B C 1
ATOM 2910 O O . ALA B 1 67 ? -28.465 -59.741 -26.330 1.00 32.46 67 ALA B O 1
ATOM 2912 N N . ARG B 1 68 ? -30.126 -58.925 -27.620 1.00 31.53 68 ARG B N 1
ATOM 2913 C CA . ARG B 1 68 ? -29.311 -57.906 -28.301 1.00 31.63 68 ARG B CA 1
ATOM 2914 C C . ARG B 1 68 ? -28.948 -56.799 -27.313 1.00 31.24 68 ARG B C 1
ATOM 2915 O O . ARG B 1 68 ? -27.786 -56.449 -27.162 1.00 31.32 68 ARG B O 1
ATOM 2923 N N . TRP B 1 69 ? -29.967 -56.255 -26.657 1.00 30.95 69 TRP B N 1
ATOM 2924 C CA . TRP B 1 69 ? -29.824 -55.310 -25.552 1.00 30.69 69 TRP B CA 1
ATOM 2925 C C . TRP B 1 69 ? -28.778 -55.751 -24.530 1.00 30.88 69 TRP B C 1
ATOM 2926 O O . TRP B 1 69 ? -27.914 -54.963 -24.150 1.00 31.42 69 TRP B O 1
ATOM 2937 N N . LYS B 1 70 ? -28.860 -57.004 -24.095 1.00 31.11 70 LYS B N 1
ATOM 2938 C CA . LYS B 1 70 ? -27.971 -57.543 -23.068 1.00 31.54 70 LYS B CA 1
ATOM 2939 C C . LYS B 1 70 ? -26.524 -57.549 -23.556 1.00 31.58 70 LYS B C 1
ATOM 2940 O O . LYS B 1 70 ? -25.636 -57.017 -22.901 1.00 31.22 70 LYS B O 1
ATOM 2946 N N . LYS B 1 71 ? -26.335 -58.178 -24.711 1.00 31.98 71 LYS B N 1
ATOM 2947 C CA . LYS B 1 71 ? -25.073 -58.303 -25.431 1.00 32.29 71 LYS B CA 1
ATOM 2948 C C . LYS B 1 71 ? -24.405 -56.952 -25.689 1.00 31.97 71 LYS B C 1
ATOM 2949 O O . LYS B 1 71 ? -23.247 -56.735 -25.317 1.00 32.40 71 LYS B O 1
ATOM 2955 N N . GLU B 1 72 ? -25.124 -56.051 -26.350 1.00 30.84 72 GLU B N 1
ATOM 2956 C CA . GLU B 1 72 ? -24.535 -54.773 -26.754 1.00 30.70 72 GLU B CA 1
ATOM 2957 C C . GLU B 1 72 ? -24.265 -53.802 -25.611 1.00 30.34 72 GLU B C 1
ATOM 2958 O O . GLU B 1 72 ? -23.297 -53.040 -25.666 1.00 30.58 72 GLU B O 1
ATOM 2964 N N . ILE B 1 73 ? -25.102 -53.823 -24.576 1.00 30.12 73 ILE B N 1
ATOM 2965 C CA . ILE B 1 73 ? -24.793 -53.070 -23.357 1.00 29.86 73 ILE B CA 1
ATOM 2966 C C . ILE B 1 73 ? -23.592 -53.698 -22.637 1.00 30.22 73 ILE B C 1
ATOM 2967 O O . ILE B 1 73 ? -22.712 -52.989 -22.189 1.00 30.44 73 ILE B O 1
ATOM 2972 N N . ASP B 1 74 ? -23.515 -55.031 -22.584 1.00 30.79 74 ASP B N 1
ATOM 2973 C CA . ASP B 1 74 ? -22.305 -55.672 -22.054 1.00 30.85 74 ASP B CA 1
ATOM 2974 C C . ASP B 1 74 ? -21.023 -55.118 -22.713 1.00 30.74 74 ASP B C 1
ATOM 2975 O O . ASP B 1 74 ? -20.086 -54.701 -22.026 1.00 30.89 74 ASP B O 1
ATOM 2980 N N . TRP B 1 75 ? -21.006 -55.073 -24.040 1.00 30.08 75 TRP B N 1
ATOM 2981 C CA . TRP B 1 75 ? -19.854 -54.557 -24.782 1.00 30.05 75 TRP B CA 1
ATOM 2982 C C . TRP B 1 75 ? -19.573 -53.043 -24.614 1.00 30.33 75 TRP B C 1
ATOM 2983 O O . TRP B 1 75 ? -18.415 -52.639 -24.470 1.00 30.38 75 TRP B O 1
ATOM 2994 N N . LEU B 1 76 ? -20.622 -52.212 -24.651 1.00 30.57 76 LEU B N 1
ATOM 2995 C CA . LEU B 1 76 ? -20.462 -50.763 -24.426 1.00 30.82 76 LEU B CA 1
ATOM 2996 C C . LEU B 1 76 ? -19.950 -50.404 -23.018 1.00 30.71 76 LEU B C 1
ATOM 2997 O O . LEU B 1 76 ? -19.215 -49.431 -22.842 1.00 30.99 76 LEU B O 1
ATOM 3002 N N . LEU B 1 77 ? -20.311 -51.211 -22.028 1.00 30.69 77 LEU B N 1
ATOM 3003 C CA . LEU B 1 77 ? -19.907 -50.953 -20.650 1.00 30.46 77 LEU B CA 1
ATOM 3004 C C . LEU B 1 77 ? -18.528 -51.491 -20.334 1.00 30.87 77 LEU B C 1
ATOM 3005 O O . LEU B 1 77 ? -17.904 -51.059 -19.372 1.00 31.04 77 LEU B O 1
ATOM 3010 N N . SER B 1 78 ? -18.062 -52.453 -21.126 1.00 30.96 78 SER B N 1
ATOM 3011 C CA . SER B 1 78 ? -16.882 -53.224 -20.767 1.00 31.68 78 SER B CA 1
ATOM 3012 C C . SER B 1 78 ? -15.649 -52.358 -20.648 1.00 31.11 78 SER B C 1
ATOM 3013 O O . SER B 1 78 ? -14.764 -52.670 -19.861 1.00 30.93 78 SER B O 1
ATOM 3016 N N . VAL B 1 79 ? -15.583 -51.285 -21.436 1.00 31.50 79 VAL B N 1
ATOM 3017 C CA . VAL B 1 79 ? -14.454 -50.337 -21.358 1.00 32.04 79 VAL B CA 1
ATOM 3018 C C . VAL B 1 79 ? -14.232 -49.826 -19.917 1.00 31.54 79 VAL B C 1
ATOM 3019 O O . VAL B 1 79 ? -13.116 -49.518 -19.529 1.00 31.14 79 VAL B O 1
ATOM 3023 N N . THR B 1 80 ? -15.302 -49.772 -19.127 1.00 31.35 80 THR B N 1
ATOM 3024 C CA . THR B 1 80 ? -15.225 -49.176 -17.801 1.00 31.34 80 THR B CA 1
ATOM 3025 C C . THR B 1 80 ? -14.520 -50.085 -16.787 1.00 31.62 80 THR B C 1
ATOM 3026 O O . THR B 1 80 ? -14.004 -49.591 -15.783 1.00 31.36 80 THR B O 1
ATOM 3030 N N . ASP B 1 81 ? -14.477 -51.397 -17.079 1.00 31.72 81 ASP B N 1
ATOM 3031 C CA . ASP B 1 81 ? -13.680 -52.379 -16.332 1.00 31.89 81 ASP B CA 1
ATOM 3032 C C . ASP B 1 81 ? -12.202 -52.002 -16.252 1.00 31.72 81 ASP B C 1
ATOM 3033 O O . ASP B 1 81 ? -11.501 -52.422 -15.344 1.00 31.45 81 ASP B O 1
ATOM 3038 N N . HIS B 1 82 ? -11.730 -51.243 -17.228 1.00 31.54 82 HIS B N 1
ATOM 3039 C CA . HIS B 1 82 ? -10.312 -50.970 -17.386 1.00 31.78 82 HIS B CA 1
ATOM 3040 C C . HIS B 1 82 ? -9.962 -49.585 -16.876 1.00 31.72 82 HIS B C 1
ATOM 3041 O O . HIS B 1 82 ? -8.821 -49.172 -16.902 1.00 32.06 82 HIS B O 1
ATOM 3048 N N . ILE B 1 83 ? -10.972 -48.880 -16.402 1.00 30.81 83 ILE B N 1
ATOM 3049 C CA . ILE B 1 83 ? -10.774 -47.573 -15.775 1.00 30.52 83 ILE B CA 1
ATOM 3050 C C . ILE B 1 83 ? -10.536 -47.729 -14.278 1.00 30.59 83 ILE B C 1
ATOM 3051 O O . ILE B 1 83 ? -11.419 -48.118 -13.504 1.00 30.19 83 ILE B O 1
ATOM 3056 N N . VAL B 1 84 ? -9.333 -47.349 -13.877 1.00 30.76 84 VAL B N 1
ATOM 3057 C CA . VAL B 1 84 ? -8.726 -47.911 -12.687 1.00 31.10 84 VAL B CA 1
ATOM 3058 C C . VAL B 1 84 ? -7.894 -46.847 -11.953 1.00 31.15 84 VAL B C 1
ATOM 3059 O O . VAL B 1 84 ? -7.508 -45.833 -12.558 1.00 30.30 84 VAL B O 1
ATOM 3063 N N . GLU B 1 85 ? -7.644 -47.060 -10.653 1.00 31.70 85 GLU B N 1
ATOM 3064 C CA . GLU B 1 85 ? -6.821 -46.139 -9.854 1.00 32.21 85 GLU B CA 1
ATOM 3065 C C . GLU B 1 85 ? -6.048 -46.882 -8.765 1.00 32.24 85 GLU B C 1
ATOM 3066 O O . GLU B 1 85 ? -6.395 -48.012 -8.417 1.00 32.28 85 GLU B O 1
ATOM 3072 N N . PHE B 1 86 ? -4.980 -46.265 -8.258 1.00 32.22 86 PHE B N 1
ATOM 3073 C CA . PHE B 1 86 ? -4.197 -46.836 -7.156 1.00 32.02 86 PHE B CA 1
ATOM 3074 C C . PHE B 1 86 ? -4.711 -46.368 -5.787 1.00 32.47 86 PHE B C 1
ATOM 3075 O O . PHE B 1 86 ? -4.832 -45.167 -5.539 1.00 32.06 86 PHE B O 1
ATOM 3083 N N . VAL B 1 87 ? -4.986 -47.336 -4.910 1.00 32.61 87 VAL B N 1
ATOM 3084 C CA . VAL B 1 87 ? -5.511 -47.088 -3.568 1.00 33.53 87 VAL B CA 1
ATOM 3085 C C . VAL B 1 87 ? -4.811 -47.991 -2.527 1.00 33.87 87 VAL B C 1
ATOM 3086 O O . VAL B 1 87 ? -4.355 -49.071 -2.864 1.00 33.65 87 VAL B O 1
ATOM 3090 N N . PRO B 1 88 ? -4.703 -47.531 -1.265 1.00 34.78 88 PRO B N 1
ATOM 3091 C CA . PRO B 1 88 ? -4.183 -48.417 -0.207 1.00 35.71 88 PRO B CA 1
ATOM 3092 C C . PRO B 1 88 ? -5.113 -49.596 0.157 1.00 36.83 88 PRO B C 1
ATOM 3093 O O . PRO B 1 88 ? -6.333 -49.445 0.089 1.00 36.91 88 PRO B O 1
ATOM 3097 N N . SER B 1 89 ? -4.540 -50.762 0.493 1.00 37.92 89 SER B N 1
ATOM 3098 C CA . SER B 1 89 ? -5.299 -51.870 1.135 1.00 39.23 89 SER B CA 1
ATOM 3099 C C . SER B 1 89 ? -4.431 -53.069 1.503 1.00 40.26 89 SER B C 1
ATOM 3100 O O . SER B 1 89 ? -4.209 -53.961 0.669 1.00 41.05 89 SER B O 1
ATOM 3102 N N . ILE B 1 101 ? 0.142 -52.429 1.807 1.00 32.08 101 ILE B N 1
ATOM 3103 C CA . ILE B 1 101 ? -0.134 -52.714 0.402 1.00 31.68 101 ILE B CA 1
ATOM 3104 C C . ILE B 1 101 ? -0.865 -51.570 -0.310 1.00 31.43 101 ILE B C 1
ATOM 3105 O O . ILE B 1 101 ? -1.718 -50.896 0.277 1.00 32.19 101 ILE B O 1
ATOM 3115 N N . VAL B 1 103 ? -3.180 -51.283 -3.897 1.00 30.26 103 VAL B N 1
ATOM 3116 C CA . VAL B 1 103 ? -3.898 -52.048 -4.910 1.00 30.36 103 VAL B CA 1
ATOM 3117 C C . VAL B 1 103 ? -4.399 -51.228 -6.101 1.00 30.15 103 VAL B C 1
ATOM 3118 O O . VAL B 1 103 ? -4.675 -50.044 -5.985 1.00 30.47 103 VAL B O 1
ATOM 3122 N N . THR B 1 104 ? -4.520 -51.890 -7.243 1.00 30.09 104 THR B N 1
ATOM 3123 C CA . THR B 1 104 ? -5.201 -51.336 -8.397 1.00 29.76 104 THR B CA 1
ATOM 3124 C C . THR B 1 104 ? -6.673 -51.725 -8.401 1.00 30.17 104 THR B C 1
ATOM 3125 O O . THR B 1 104 ? -7.019 -52.892 -8.357 1.00 30.34 104 THR B O 1
ATOM 3129 N N . ARG B 1 105 ? -7.531 -50.719 -8.459 1.00 20.00 105 ARG B N 1
ATOM 3130 C CA . ARG B 1 105 ? -8.952 -50.866 -8.195 1.00 20.00 105 ARG B CA 1
ATOM 3131 C C . ARG B 1 105 ? -9.725 -50.107 -9.272 1.00 20.00 105 ARG B C 1
ATOM 3132 O O . ARG B 1 105 ? -9.267 -49.080 -9.741 1.00 30.57 105 ARG B O 1
ATOM 3140 N N . GLN B 1 106 ? -10.893 -50.600 -9.653 1.00 30.34 106 GLN B N 1
ATOM 3141 C CA . GLN B 1 106 ? -11.804 -49.798 -10.455 1.00 30.86 106 GLN B CA 1
ATOM 3142 C C . GLN B 1 106 ? -12.096 -48.436 -9.844 1.00 30.94 106 GLN B C 1
ATOM 3143 O O . GLN B 1 106 ? -12.324 -48.316 -8.654 1.00 31.41 106 GLN B O 1
ATOM 3149 N N . ARG B 1 107 ? -12.071 -47.416 -10.688 1.00 30.89 107 ARG B N 1
ATOM 3150 C CA . ARG B 1 107 ? -12.272 -46.035 -10.284 1.00 30.13 107 ARG B CA 1
ATOM 3151 C C . ARG B 1 107 ? -13.537 -45.873 -9.464 1.00 30.48 107 ARG B C 1
ATOM 3152 O O . ARG B 1 107 ? -14.559 -46.452 -9.777 1.00 30.91 107 ARG B O 1
ATOM 3160 N N . GLY B 1 108 ? -13.446 -45.066 -8.418 1.00 30.53 108 GLY B N 1
ATOM 3161 C CA . GLY B 1 108 ? -14.502 -44.974 -7.392 1.00 30.55 108 GLY B CA 1
ATOM 3162 C C . GLY B 1 108 ? -15.894 -44.555 -7.838 1.00 31.46 108 GLY B C 1
ATOM 3163 O O . GLY B 1 108 ? -16.885 -45.007 -7.261 1.00 31.80 108 GLY B O 1
ATOM 3164 N N . ASP B 1 109 ? -15.979 -43.682 -8.849 1.00 31.54 109 ASP B N 1
ATOM 3165 C CA . ASP B 1 109 ? -17.264 -43.284 -9.432 1.00 31.60 109 ASP B CA 1
ATOM 3166 C C . ASP B 1 109 ? -17.941 -44.386 -10.282 1.00 31.97 109 ASP B C 1
ATOM 3167 O O . ASP B 1 109 ? -19.123 -44.283 -10.593 1.00 32.21 109 ASP B O 1
ATOM 3172 N N . LEU B 1 110 ? -17.199 -45.441 -10.627 1.00 32.52 110 LEU B N 1
ATOM 3173 C CA . LEU B 1 110 ? -17.702 -46.568 -11.445 1.00 32.04 110 LEU B CA 1
ATOM 3174 C C . LEU B 1 110 ? -17.919 -47.833 -10.623 1.00 32.29 110 LEU B C 1
ATOM 3175 O O . LEU B 1 110 ? -18.806 -48.651 -10.910 1.00 31.83 110 LEU B O 1
ATOM 3180 N N . LEU B 1 111 ? -17.081 -47.987 -9.608 1.00 32.69 111 LEU B N 1
ATOM 3181 C CA . LEU B 1 111 ? -17.025 -49.184 -8.804 1.00 33.24 111 LEU B CA 1
ATOM 3182 C C . L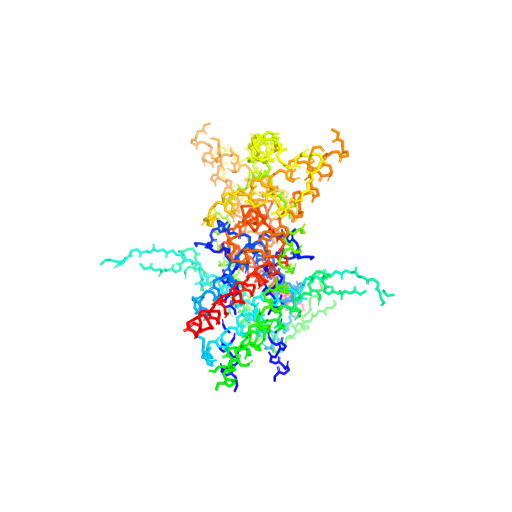EU B 1 111 ? -18.400 -49.669 -8.331 1.00 33.84 111 LEU B C 1
ATOM 3183 O O . LEU B 1 111 ? -18.721 -50.851 -8.492 1.00 34.06 111 LEU B O 1
ATOM 3201 N N . ASN B 1 113 ? -21.368 -47.581 -8.986 1.00 33.34 113 ASN B N 1
ATOM 3202 C CA . ASN B 1 113 ? -22.389 -47.052 -9.907 1.00 33.31 113 ASN B CA 1
ATOM 3203 C C . ASN B 1 113 ? -22.734 -47.927 -11.109 1.00 32.75 113 ASN B C 1
ATOM 3204 O O . ASN B 1 113 ? -23.896 -47.983 -11.503 1.00 32.46 113 ASN B O 1
ATOM 3209 N N . ILE B 1 114 ? -21.738 -48.557 -11.721 1.00 31.88 114 ILE B N 1
ATOM 3210 C CA . ILE B 1 114 ? -22.029 -49.408 -12.881 1.00 32.33 114 ILE B CA 1
ATOM 3211 C C . ILE B 1 114 ? -22.840 -50.648 -12.469 1.00 32.06 114 ILE B C 1
ATOM 3212 O O . ILE B 1 114 ? -23.876 -50.929 -13.082 1.00 32.54 114 ILE B O 1
ATOM 3217 N N . PRO B 1 115 ? -22.391 -51.389 -11.429 1.00 31.98 115 PRO B N 1
ATOM 3218 C CA . PRO B 1 115 ? -23.278 -52.434 -10.911 1.00 31.93 115 PRO B CA 1
ATOM 3219 C C . PRO B 1 115 ? -24.693 -51.931 -10.559 1.00 32.17 115 PRO B C 1
ATOM 3220 O O . PRO B 1 115 ? -25.672 -52.605 -10.874 1.00 32.57 115 PRO B O 1
ATOM 3224 N N . ALA B 1 116 ? -24.800 -50.761 -9.930 1.00 31.99 116 ALA B N 1
ATOM 3225 C CA . ALA B 1 116 ? -26.101 -50.224 -9.543 1.00 32.20 116 ALA B CA 1
ATOM 3226 C C . ALA B 1 116 ? -27.000 -50.011 -10.765 1.00 32.40 116 ALA B C 1
ATOM 3227 O O . ALA B 1 116 ? -28.188 -50.302 -10.708 1.00 33.05 116 ALA B O 1
ATOM 3229 N N . LEU B 1 117 ? -26.428 -49.513 -11.861 1.00 32.01 117 LEU B N 1
ATOM 3230 C CA . LEU B 1 117 ? -27.202 -49.206 -13.070 1.00 31.70 117 LEU B CA 1
ATOM 3231 C C . LEU B 1 117 ? -27.639 -50.463 -13.800 1.00 31.61 117 LEU B C 1
ATOM 3232 O O . LEU B 1 117 ? -28.736 -50.507 -14.343 1.00 31.94 117 LEU B O 1
ATOM 3237 N N . ARG B 1 118 ? -26.782 -51.478 -13.811 1.00 31.44 118 ARG B N 1
ATOM 3238 C CA . ARG B 1 118 ? -27.115 -52.757 -14.418 1.00 31.72 118 ARG B CA 1
ATOM 3239 C C . ARG B 1 118 ? -28.289 -53.425 -13.696 1.00 31.63 118 ARG B C 1
ATOM 3240 O O . ARG B 1 118 ? -29.131 -54.059 -14.327 1.00 31.37 118 ARG B O 1
ATOM 3248 N N . LYS B 1 119 ? -28.325 -53.268 -12.373 1.00 32.01 119 LYS B N 1
ATOM 3249 C CA . LYS B 1 119 ? -29.470 -53.644 -11.530 1.00 31.81 119 LYS B CA 1
ATOM 3250 C C . LYS B 1 119 ? -30.773 -52.975 -11.951 1.00 31.09 119 LYS B C 1
ATOM 3251 O O . LYS B 1 119 ? -31.759 -53.642 -12.183 1.00 31.43 119 LYS B O 1
ATOM 3257 N N . LEU B 1 120 ? -30.771 -51.650 -12.030 1.00 31.00 120 LEU B N 1
ATOM 3258 C CA . LEU B 1 120 ? -31.930 -50.879 -12.497 1.00 30.22 120 LEU B CA 1
ATOM 3259 C C . LEU B 1 120 ? -32.403 -51.326 -13.888 1.00 30.28 120 LEU B C 1
ATOM 3260 O O . LEU B 1 120 ? -33.610 -51.412 -14.148 1.00 30.04 120 LEU B O 1
ATOM 3265 N N . ASP B 1 121 ? -31.442 -51.594 -14.774 1.00 30.15 121 ASP B N 1
ATOM 3266 C CA . ASP B 1 121 ? -31.710 -52.138 -16.106 1.00 30.72 121 ASP B CA 1
ATOM 3267 C C . ASP B 1 121 ? -32.542 -53.430 -15.975 1.00 30.94 121 ASP B C 1
ATOM 3268 O O . ASP B 1 121 ? -33.638 -53.533 -16.528 1.00 30.77 121 ASP B O 1
ATOM 3273 N N . ALA B 1 122 ? -32.035 -54.385 -15.200 1.00 31.80 122 ALA B N 1
ATOM 3274 C CA . ALA B 1 122 ? -32.714 -55.670 -14.985 1.00 32.57 122 ALA B CA 1
ATOM 3275 C C . ALA B 1 122 ? -34.128 -55.525 -14.420 1.00 33.78 122 ALA B C 1
ATOM 3276 O O . ALA B 1 122 ? -35.032 -56.245 -14.836 1.00 33.80 122 ALA B O 1
ATOM 3286 N N . LEU B 1 124 ? -36.137 -53.028 -14.815 1.00 36.29 124 LEU B N 1
ATOM 3287 C CA . LEU B 1 124 ? -36.929 -52.471 -15.912 1.00 36.22 124 LEU B CA 1
ATOM 3288 C C . LEU B 1 124 ? -37.412 -53.581 -16.840 1.00 36.06 124 LEU B C 1
ATOM 3289 O O . LEU B 1 124 ? -38.595 -53.648 -17.189 1.00 36.25 124 LEU B O 1
ATOM 3294 N N . ILE B 1 125 ? -36.500 -54.459 -17.220 1.00 35.96 125 ILE B N 1
ATOM 3295 C CA . ILE B 1 125 ? -36.829 -55.529 -18.130 1.00 35.67 125 ILE B CA 1
ATOM 3296 C C . ILE B 1 125 ? -37.793 -56.493 -17.466 1.00 35.65 125 ILE B C 1
ATOM 3297 O O . ILE B 1 125 ? -38.693 -57.003 -18.101 1.00 35.85 125 ILE B O 1
ATOM 3302 N N . ASP B 1 126 ? -37.596 -56.732 -16.177 1.00 35.96 126 ASP B N 1
ATOM 3303 C CA . ASP B 1 126 ? -38.487 -57.553 -15.373 1.00 35.94 126 ASP B CA 1
ATOM 3304 C C . ASP B 1 126 ? -39.877 -56.984 -15.273 1.00 35.37 126 ASP B C 1
ATOM 3305 O O . ASP B 1 126 ? -40.858 -57.700 -15.354 1.00 35.11 126 ASP B O 1
ATOM 3310 N N . THR B 1 127 ? -39.956 -55.686 -15.060 1.00 35.10 127 THR B N 1
ATOM 3311 C CA . THR B 1 127 ? -41.245 -55.036 -14.974 1.00 34.57 127 THR B CA 1
ATOM 3312 C C . THR B 1 127 ? -42.048 -55.270 -16.240 1.00 34.87 127 THR B C 1
ATOM 3313 O O . THR B 1 127 ? -43.244 -55.507 -16.179 1.00 35.31 127 THR B O 1
ATOM 3317 N N . LEU B 1 128 ? -41.379 -55.216 -17.385 1.00 35.14 128 LEU B N 1
ATOM 3318 C CA . LEU B 1 128 ? -42.021 -55.443 -18.669 1.00 35.61 128 LEU B CA 1
ATOM 3319 C C . LEU B 1 128 ? -42.311 -56.916 -18.907 1.00 36.03 128 LEU B C 1
ATOM 3320 O O . LEU B 1 128 ? -43.208 -57.259 -19.648 1.00 36.22 128 LEU B O 1
ATOM 3325 N N . ASP B 1 129 ? -41.530 -57.784 -18.289 1.00 36.93 129 ASP B N 1
ATOM 3326 C CA . ASP B 1 129 ? -41.757 -59.210 -18.413 1.00 37.99 129 ASP B CA 1
ATOM 3327 C C . ASP B 1 129 ? -43.072 -59.610 -17.760 1.00 38.37 129 ASP B C 1
ATOM 3328 O O . ASP B 1 129 ? -43.692 -60.585 -18.150 1.00 38.52 129 ASP B O 1
ATOM 3333 N N . ASN B 1 130 ? -43.472 -58.840 -16.752 1.00 20.00 130 ASN B N 1
ATOM 3334 C CA . ASN B 1 130 ? -44.574 -59.183 -15.862 1.00 20.00 130 ASN B CA 1
ATOM 3335 C C . ASN B 1 130 ? -45.877 -58.800 -16.506 1.00 20.00 130 ASN B C 1
ATOM 3336 O O . ASN B 1 130 ? -46.942 -59.026 -15.945 1.00 20.00 130 ASN B O 1
ATOM 3341 N N . PHE B 1 131 ? -45.796 -58.187 -17.672 1.00 20.00 131 PHE B N 1
ATOM 3342 C CA . PHE B 1 131 ? -46.942 -58.123 -18.554 1.00 20.00 131 PHE B CA 1
ATOM 3343 C C . PHE B 1 131 ? -46.949 -59.295 -19.514 1.00 20.00 131 PHE B C 1
ATOM 3344 O O . PHE B 1 131 ? -47.427 -59.172 -20.634 1.00 37.65 131 PHE B O 1
ATOM 3352 N N . GLU B 1 173 ? -59.060 -57.863 -11.678 1.00 20.00 173 GLU B N 1
ATOM 3353 C CA . GLU B 1 173 ? -58.944 -56.474 -11.265 1.00 20.00 173 GLU B CA 1
ATOM 3354 C C . GLU B 1 173 ? -58.667 -56.298 -9.767 1.00 20.00 173 GLU B C 1
ATOM 3355 O O . GLU B 1 173 ? -59.186 -55.382 -9.146 1.00 20.00 173 GLU B O 1
ATOM 3357 N N . PRO B 1 174 ? -57.850 -57.178 -9.196 1.00 49.50 174 PRO B N 1
ATOM 3358 C CA . PRO B 1 174 ? -56.490 -56.833 -8.786 1.00 48.93 174 PRO B CA 1
ATOM 3359 C C . PRO B 1 174 ? -55.503 -56.779 -9.945 1.00 48.45 174 PRO B C 1
ATOM 3360 O O . PRO B 1 174 ? -54.309 -56.947 -9.729 1.00 48.28 174 PRO B O 1
ATOM 3364 N N . SER B 1 175 ? -55.992 -56.560 -11.154 1.00 47.79 175 SER B N 1
ATOM 3365 C CA . SER B 1 175 ? -55.209 -55.864 -12.150 1.00 47.21 175 SER B CA 1
ATOM 3366 C C . SER B 1 175 ? -54.662 -54.572 -11.559 1.00 46.65 175 SER B C 1
ATOM 3367 O O . SER B 1 175 ? -53.509 -54.224 -11.775 1.00 46.78 175 SER B O 1
ATOM 3370 N N . ARG B 1 176 ? -55.501 -53.867 -10.812 1.00 45.97 176 ARG B N 1
ATOM 3371 C CA . ARG B 1 176 ? -55.141 -52.567 -10.274 1.00 45.30 176 ARG B CA 1
ATOM 3372 C C . ARG B 1 176 ? -53.969 -52.686 -9.318 1.00 44.84 176 ARG B C 1
ATOM 3373 O O . ARG B 1 176 ? -53.116 -51.814 -9.272 1.00 44.85 176 ARG B O 1
ATOM 3375 N N . ARG B 1 177 ? -53.924 -53.774 -8.564 1.00 44.22 177 ARG B N 1
ATOM 3376 C CA . ARG B 1 177 ? -52.882 -53.956 -7.575 1.00 43.73 177 ARG B CA 1
ATOM 3377 C C . ARG B 1 177 ? -51.546 -54.284 -8.222 1.00 43.24 177 ARG B C 1
ATOM 3378 O O . ARG B 1 177 ? -50.520 -53.748 -7.837 1.00 43.09 177 ARG B O 1
ATOM 3394 N N . LEU B 1 179 ? -50.776 -53.385 -11.350 1.00 41.06 179 LEU B N 1
ATOM 3395 C CA . LEU B 1 179 ? -50.372 -52.141 -11.994 1.00 40.40 179 LEU B CA 1
ATOM 3396 C C . LEU B 1 179 ? -49.767 -51.158 -10.991 1.00 40.39 179 LEU B C 1
ATOM 3397 O O . LEU B 1 179 ? -48.733 -50.550 -11.276 1.00 40.37 179 LEU B O 1
ATOM 3402 N N . TYR B 1 180 ? -50.398 -51.018 -9.821 1.00 40.29 180 TYR B N 1
ATOM 3403 C CA . TYR B 1 180 ? -49.875 -50.151 -8.752 1.00 40.21 180 TYR B CA 1
ATOM 3404 C C . TYR B 1 180 ? -48.454 -50.570 -8.351 1.00 40.11 180 TYR B C 1
ATOM 3405 O O . TYR B 1 180 ? -47.545 -49.731 -8.284 1.00 39.52 180 TYR B O 1
ATOM 3407 N N . PHE B 1 181 ? -48.277 -51.872 -8.109 1.00 40.07 181 PHE B N 1
ATOM 3408 C CA . PHE B 1 181 ? -46.966 -52.467 -7.836 1.00 40.29 181 PHE B CA 1
ATOM 3409 C C . PHE B 1 181 ? -45.940 -52.039 -8.889 1.00 40.09 181 PHE B C 1
ATOM 3410 O O . PHE B 1 181 ? -44.835 -51.592 -8.555 1.00 40.22 181 PHE B O 1
ATOM 3418 N N . GLN B 1 182 ? -46.327 -52.179 -10.156 1.00 39.92 182 GLN B N 1
ATOM 3419 C CA . GLN B 1 182 ? -45.462 -51.892 -11.291 1.00 39.68 182 GLN B CA 1
ATOM 3420 C C . GLN B 1 182 ? -45.040 -50.444 -11.357 1.00 39.61 182 GLN B C 1
ATOM 3421 O O . GLN B 1 182 ? -43.885 -50.160 -11.636 1.00 39.31 182 GLN B O 1
ATOM 3427 N N . LYS B 1 183 ? -45.978 -49.531 -11.113 1.00 39.82 183 LYS B N 1
ATOM 3428 C CA . LYS B 1 183 ? -45.653 -48.112 -11.070 1.00 39.83 183 LYS B CA 1
ATOM 3429 C C . LYS B 1 183 ? -44.635 -47.849 -9.968 1.00 40.03 183 LYS B C 1
ATOM 3430 O O . LYS B 1 183 ? -43.659 -47.142 -10.199 1.00 39.63 183 LYS B O 1
ATOM 3432 N N . ASP B 1 184 ? -44.838 -48.448 -8.791 1.00 40.21 184 ASP B N 1
ATOM 3433 C CA . ASP B 1 184 ? -43.914 -48.241 -7.674 1.00 40.72 184 ASP B CA 1
ATOM 3434 C C . ASP B 1 184 ? -42.472 -48.604 -8.014 1.00 40.47 184 ASP B C 1
ATOM 3435 O O . ASP B 1 184 ? -41.571 -47.800 -7.767 1.00 40.47 184 ASP B O 1
ATOM 3440 N N . SER B 1 185 ? -42.256 -49.801 -8.567 1.00 40.06 185 SER B N 1
ATOM 3441 C CA . SER B 1 185 ? -40.899 -50.271 -8.830 1.00 39.38 185 SER B CA 1
ATOM 3442 C C . SER B 1 185 ? -40.272 -49.597 -10.043 1.00 39.11 185 SER B C 1
ATOM 3443 O O . SER B 1 185 ? -39.050 -49.499 -10.134 1.00 39.37 185 SER B O 1
ATOM 3446 N N . VAL B 1 186 ? -41.094 -49.120 -10.972 1.00 38.27 186 VAL B N 1
ATOM 3447 C CA . VAL B 1 186 ? -40.559 -48.333 -12.076 1.00 37.83 186 VAL B CA 1
ATOM 3448 C C . VAL B 1 186 ? -40.312 -46.889 -11.624 1.00 37.21 186 VAL B C 1
ATOM 3449 O O . VAL B 1 186 ? -39.425 -46.220 -12.147 1.00 36.97 186 VAL B O 1
ATOM 3453 N N . THR B 1 187 ? -41.074 -46.427 -10.631 1.00 36.93 187 THR B N 1
ATOM 3454 C CA . THR B 1 187 ? -40.811 -45.133 -9.996 1.00 37.38 187 THR B CA 1
ATOM 3455 C C . THR B 1 187 ? -39.472 -45.134 -9.221 1.00 37.13 187 THR B C 1
ATOM 3456 O O . THR B 1 187 ? -38.720 -44.156 -9.307 1.00 36.82 187 THR B O 1
ATOM 3460 N N . GLN B 1 188 ? -39.205 -46.216 -8.467 1.00 36.82 188 GLN B N 1
ATOM 3461 C CA . GLN B 1 188 ? -37.881 -46.497 -7.873 1.00 37.22 188 GLN B CA 1
ATOM 3462 C C . GLN B 1 188 ? -36.745 -46.377 -8.901 1.00 36.64 188 GLN B C 1
ATOM 3463 O O . GLN B 1 188 ? -35.692 -45.800 -8.612 1.00 36.64 188 GLN B O 1
ATOM 3469 N N . VAL B 1 189 ? -36.953 -46.950 -10.093 1.00 35.98 189 VAL B N 1
ATOM 3470 C CA . VAL B 1 189 ? -35.930 -46.944 -11.151 1.00 34.93 189 VAL B CA 1
ATOM 3471 C C . VAL B 1 189 ? -35.715 -45.532 -11.662 1.00 34.53 189 VAL B C 1
ATOM 3472 O O . VAL B 1 189 ? -34.580 -45.072 -11.735 1.00 34.65 189 VAL B O 1
ATOM 3476 N N . GLN B 1 190 ? -36.802 -44.833 -11.978 1.00 34.14 190 GLN B N 1
ATOM 3477 C CA . GLN B 1 190 ? -36.705 -43.475 -12.500 1.00 34.04 190 GLN B CA 1
ATOM 3478 C C . GLN B 1 190 ? -35.895 -42.572 -11.567 1.00 33.86 190 GLN B C 1
ATOM 3479 O O . GLN B 1 190 ? -35.022 -41.857 -12.020 1.00 33.82 190 GLN B O 1
ATOM 3485 N N . LYS B 1 191 ? -36.187 -42.631 -10.269 1.00 33.78 191 LYS B N 1
ATOM 3486 C CA . LYS B 1 191 ? -35.560 -41.749 -9.295 1.00 33.74 191 LYS B CA 1
ATOM 3487 C C . LYS B 1 191 ? -34.108 -42.109 -8.986 1.00 33.39 191 LYS B C 1
ATOM 3488 O O . LYS B 1 191 ? -33.297 -41.230 -8.730 1.00 32.53 191 LYS B O 1
ATOM 3494 N N . ALA B 1 192 ? -33.813 -43.408 -8.960 1.00 33.34 192 ALA B N 1
ATOM 3495 C CA . ALA B 1 192 ? -32.472 -43.899 -8.699 1.00 33.55 192 ALA B CA 1
ATOM 3496 C C . ALA B 1 192 ? -31.542 -43.571 -9.872 1.00 33.96 192 ALA B C 1
ATOM 3497 O O . ALA B 1 192 ? -30.453 -43.023 -9.672 1.00 34.08 192 ALA B O 1
ATOM 3499 N N . ALA B 1 193 ? -31.983 -43.860 -11.096 1.00 34.76 193 ALA B N 1
ATOM 3500 C CA . ALA B 1 193 ? -31.222 -43.465 -12.312 1.00 35.06 193 ALA B CA 1
ATOM 3501 C C . ALA B 1 193 ? -31.015 -41.954 -12.427 1.00 35.17 193 ALA B C 1
ATOM 3502 O O . ALA B 1 193 ? -29.933 -41.500 -12.841 1.00 35.98 193 ALA B O 1
ATOM 3517 N N . ALA B 1 195 ? -30.839 -39.738 -9.933 1.00 34.33 195 ALA B N 1
ATOM 3518 C CA . ALA B 1 195 ? -29.846 -39.351 -8.928 1.00 33.93 195 ALA B CA 1
ATOM 3519 C C . ALA B 1 195 ? -28.424 -39.587 -9.458 1.00 33.50 195 ALA B C 1
ATOM 3520 O O . ALA B 1 195 ? -27.566 -38.711 -9.349 1.00 33.59 195 ALA B O 1
ATOM 3522 N N . ILE B 1 196 ? -28.191 -40.752 -10.059 1.00 33.14 196 ILE B N 1
ATOM 3523 C CA . ILE B 1 196 ? -26.869 -41.088 -10.614 1.00 32.32 196 ILE B CA 1
ATOM 3524 C C . ILE B 1 196 ? -26.543 -40.161 -11.774 1.00 32.47 196 ILE B C 1
ATOM 3525 O O . ILE B 1 196 ? -25.450 -39.601 -11.817 1.00 33.62 196 ILE B O 1
ATOM 3530 N N . ASN B 1 197 ? -27.506 -39.960 -12.674 1.00 31.76 197 ASN B N 1
ATOM 3531 C CA . ASN B 1 197 ? -27.343 -39.055 -13.795 1.00 31.72 197 ASN B CA 1
ATOM 3532 C C . ASN B 1 197 ? -26.999 -37.646 -13.356 1.00 32.15 197 ASN B C 1
ATOM 3533 O O . ASN B 1 197 ? -26.091 -37.024 -13.909 1.00 31.63 197 ASN B O 1
ATOM 3538 N N . ALA B 1 198 ? -27.752 -37.137 -12.378 1.00 31.88 198 ALA B N 1
ATOM 3539 C CA . ALA B 1 198 ? -27.530 -35.793 -11.880 1.00 32.41 198 ALA B CA 1
ATOM 3540 C C . ALA B 1 198 ? -26.159 -35.683 -11.183 1.00 32.51 198 ALA B C 1
ATOM 3541 O O . ALA B 1 198 ? -25.455 -34.681 -11.346 1.00 32.55 198 ALA B O 1
ATOM 3543 N N . GLN B 1 199 ? -25.775 -36.717 -10.439 1.00 32.92 199 GLN B N 1
ATOM 3544 C CA . GLN B 1 199 ? -24.470 -36.730 -9.775 1.00 33.94 199 GLN B CA 1
ATOM 3545 C C . GLN B 1 199 ? -23.294 -36.698 -10.763 1.00 33.71 199 GLN B C 1
ATOM 3546 O O . GLN B 1 199 ? -22.377 -35.896 -10.604 1.00 34.67 199 GLN B O 1
ATOM 3552 N N . VAL B 1 200 ? -23.325 -37.557 -11.777 1.00 33.12 200 VAL B N 1
ATOM 3553 C CA . VAL B 1 200 ? -22.262 -37.586 -12.784 1.00 33.15 200 VAL B CA 1
ATOM 3554 C C . VAL B 1 200 ? -22.136 -36.242 -13.524 1.00 32.68 200 VAL B C 1
ATOM 3555 O O . VAL B 1 200 ? -21.027 -35.754 -13.724 1.00 32.56 200 VAL B O 1
ATOM 3559 N N . LEU B 1 201 ? -23.266 -35.635 -13.879 1.00 32.04 201 LEU B N 1
ATOM 3560 C CA . LEU B 1 201 ? -23.250 -34.328 -14.532 1.00 32.52 201 LEU B CA 1
ATOM 3561 C C . LEU B 1 201 ? -22.651 -33.221 -13.651 1.00 32.65 201 LEU B C 1
ATOM 3562 O O . LEU B 1 201 ? -22.072 -32.275 -14.159 1.00 32.70 201 LEU B O 1
ATOM 3567 N N . SER B 1 202 ? -22.823 -33.320 -12.335 1.00 32.88 202 SER B N 1
ATOM 3568 C CA . SER B 1 202 ? -22.252 -32.329 -11.411 1.00 32.89 202 SER B CA 1
ATOM 3569 C C . SER B 1 202 ? -20.721 -32.467 -11.341 1.00 33.21 202 SER B C 1
ATOM 3570 O O . SER B 1 202 ? -20.044 -31.537 -10.922 1.00 33.13 202 SER B O 1
ATOM 3573 N N . GLU B 1 203 ? -20.199 -33.629 -11.766 1.00 33.65 203 GLU B N 1
ATOM 3574 C CA . GLU B 1 203 ? -18.752 -33.931 -11.765 1.00 33.71 203 GLU B CA 1
ATOM 3575 C C . GLU B 1 203 ? -18.060 -33.668 -13.103 1.00 34.54 203 GLU B C 1
ATOM 3576 O O . GLU B 1 203 ? -16.848 -33.810 -13.220 1.00 34.18 203 GLU B O 1
ATOM 3590 N N . GLU B 1 205 ? -16.965 -31.339 -16.435 1.00 36.04 205 GLU B N 1
ATOM 3591 C CA . GLU B 1 205 ? -16.396 -30.000 -16.589 1.00 35.98 205 GLU B CA 1
ATOM 3592 C C . GLU B 1 205 ? -17.293 -29.086 -17.418 1.00 35.26 205 GLU B C 1
ATOM 3593 O O . GLU B 1 205 ? -17.910 -29.510 -18.382 1.00 34.48 205 GLU B O 1
ATOM 3599 N N . ILE B 1 206 ? -17.369 -27.820 -17.035 1.00 35.74 206 ILE B N 1
ATOM 3600 C CA . ILE B 1 206 ? -18.149 -26.852 -17.789 1.00 35.65 206 ILE B CA 1
ATOM 3601 C C . ILE B 1 206 ? -17.224 -26.334 -18.884 1.00 35.93 206 ILE B C 1
ATOM 3602 O O . ILE B 1 206 ? -16.131 -25.864 -18.584 1.00 35.97 206 ILE B O 1
ATOM 3607 N N . PRO B 1 207 ? -17.639 -26.465 -20.163 1.00 36.17 207 PRO B N 1
ATOM 3608 C CA . PRO B 1 207 ? -16.833 -26.042 -21.311 1.00 35.45 207 PRO B CA 1
ATOM 3609 C C . PRO B 1 207 ? -16.688 -24.536 -21.392 1.00 35.54 207 PRO B C 1
ATOM 3610 O O . PRO B 1 207 ? -17.624 -23.810 -21.019 1.00 34.39 207 PRO B O 1
ATOM 3614 N N . GLU B 1 208 ? -15.538 -24.083 -21.905 1.00 35.04 208 GLU B N 1
ATOM 3615 C CA . GLU B 1 208 ? -15.255 -22.666 -22.121 1.00 34.87 208 GLU B CA 1
ATOM 3616 C C . GLU B 1 208 ? -16.262 -22.033 -23.060 1.00 34.75 208 GLU B C 1
ATOM 3617 O O . GLU B 1 208 ? -16.628 -20.870 -22.885 1.00 35.49 208 GLU B O 1
ATOM 3619 N N . SER B 1 209 ? -16.712 -22.806 -24.045 1.00 34.78 209 SER B N 1
ATOM 3620 C CA . SER B 1 209 ? -17.746 -22.367 -24.981 1.00 34.67 209 SER B CA 1
ATOM 3621 C C . SER B 1 209 ? -19.029 -21.945 -24.258 1.00 34.56 209 SER B C 1
ATOM 3622 O O . SER B 1 209 ? -19.622 -20.914 -24.601 1.00 34.49 209 SER B O 1
ATOM 3625 N N . TYR B 1 210 ? -19.436 -22.729 -23.250 1.00 34.28 210 TYR B N 1
ATOM 3626 C CA . TYR B 1 210 ? -20.593 -22.395 -22.415 1.00 34.15 210 TYR B CA 1
ATOM 3627 C C . TYR B 1 210 ? -20.364 -21.098 -21.649 1.00 34.69 210 TYR B C 1
ATOM 3628 O O . TYR B 1 210 ? -21.214 -20.218 -21.643 1.00 35.07 210 TYR B O 1
ATOM 3637 N N . ILE B 1 211 ? -19.217 -20.991 -20.993 1.00 35.29 211 ILE B N 1
ATOM 3638 C CA . ILE B 1 211 ? -18.875 -19.790 -20.243 1.00 36.11 211 ILE B CA 1
ATOM 3639 C C . ILE B 1 211 ? -18.864 -18.538 -21.123 1.00 36.28 211 ILE B C 1
ATOM 3640 O O . ILE B 1 211 ? -19.401 -17.504 -20.744 1.00 36.01 211 ILE B O 1
ATOM 3645 N N . ASP B 1 212 ? -18.261 -18.644 -22.309 1.00 37.20 212 ASP B N 1
ATOM 3646 C CA . ASP B 1 212 ? -18.227 -17.543 -23.275 1.00 37.86 212 ASP B CA 1
ATOM 3647 C C . ASP B 1 212 ? -19.625 -17.098 -23.702 1.00 37.75 212 ASP B C 1
ATOM 3648 O O . ASP B 1 212 ? -19.828 -15.929 -24.039 1.00 37.62 212 ASP B O 1
ATOM 3653 N N . SER B 1 213 ? -20.567 -18.043 -23.703 1.00 37.74 213 SER B N 1
ATOM 3654 C CA . SER B 1 213 ? -21.965 -17.798 -24.083 1.00 37.72 213 SER B CA 1
ATOM 3655 C C . SER B 1 213 ? -22.770 -17.052 -23.015 1.00 37.02 213 SER B C 1
ATOM 3656 O O . SER B 1 213 ? -23.856 -16.556 -23.292 1.00 37.02 213 SER B O 1
ATOM 3659 N N . LEU B 1 214 ? -22.240 -16.993 -21.798 1.00 36.82 214 LEU B N 1
ATOM 3660 C CA . LEU B 1 214 ? -23.001 -16.522 -20.636 1.00 36.37 214 LEU B CA 1
ATOM 3661 C C . LEU B 1 214 ? -23.312 -15.031 -20.649 1.00 36.39 214 LEU B C 1
ATOM 3662 O O . LEU B 1 214 ? -22.495 -14.231 -21.100 1.00 36.77 214 LEU B O 1
ATOM 3667 N N . PRO B 1 215 ? -24.507 -14.655 -20.152 1.00 36.59 215 PRO B N 1
ATOM 3668 C CA . PRO B 1 215 ? -24.905 -13.268 -19.936 1.00 36.16 215 PRO B CA 1
ATOM 3669 C C . PRO B 1 215 ? -23.960 -12.513 -18.998 1.00 35.98 215 PRO B C 1
ATOM 3670 O O . PRO B 1 215 ? -23.162 -13.128 -18.299 1.00 35.55 215 PRO B O 1
ATOM 3674 N N . LYS B 1 216 ? -24.083 -11.186 -18.974 1.00 36.24 216 LYS B N 1
ATOM 3675 C CA . LYS B 1 216 ? -23.239 -10.332 -18.138 1.00 36.10 216 LYS B CA 1
ATOM 3676 C C . LYS B 1 216 ? -23.316 -10.690 -16.643 1.00 35.94 216 LYS B C 1
ATOM 3677 O O . LYS B 1 216 ? -22.306 -10.728 -15.953 1.00 36.14 216 LYS B O 1
ATOM 3679 N N . ASN B 1 217 ? -24.517 -10.971 -16.152 1.00 35.56 217 ASN B N 1
ATOM 3680 C CA . ASN B 1 217 ? -24.720 -11.194 -14.724 1.00 34.92 217 ASN B CA 1
ATOM 3681 C C . ASN B 1 217 ? -26.018 -11.940 -14.477 1.00 34.51 217 ASN B C 1
ATOM 3682 O O . ASN B 1 217 ? -26.758 -12.214 -15.423 1.00 33.87 217 ASN B O 1
ATOM 3687 N N . GLY B 1 218 ? -26.293 -12.255 -13.212 1.00 34.42 218 GLY B N 1
ATOM 3688 C CA . GLY B 1 218 ? -27.477 -13.026 -12.845 1.00 34.54 218 GLY B CA 1
ATOM 3689 C C . GLY B 1 218 ? -28.779 -12.317 -13.154 1.00 34.91 218 GLY B C 1
ATOM 3690 O O . GLY B 1 218 ? -29.775 -12.956 -13.482 1.00 35.01 218 GLY B O 1
ATOM 3691 N N . ARG B 1 219 ? -28.793 -10.992 -13.056 1.00 35.68 219 ARG B N 1
ATOM 3692 C CA . ARG B 1 219 ? -30.004 -10.250 -13.382 1.00 36.25 219 ARG B CA 1
ATOM 3693 C C . ARG B 1 219 ? -30.298 -10.398 -14.870 1.00 36.17 219 ARG B C 1
ATOM 3694 O O . ARG B 1 219 ? -31.412 -10.753 -15.245 1.00 36.64 219 ARG B O 1
ATOM 3702 N N . ALA B 1 220 ? -29.289 -10.139 -15.704 1.00 35.98 220 ALA B N 1
ATOM 3703 C CA . ALA B 1 220 ? -29.396 -10.277 -17.163 1.00 35.85 220 ALA B CA 1
ATOM 3704 C C . ALA B 1 220 ? -29.860 -11.679 -17.589 1.00 35.46 220 ALA B C 1
ATOM 3705 O O . ALA B 1 220 ? -30.670 -11.828 -18.511 1.00 35.48 220 ALA B O 1
ATOM 3707 N N . SER B 1 221 ? -29.339 -12.689 -16.898 1.00 34.43 221 SER B N 1
ATOM 3708 C CA . SER B 1 221 ? -29.648 -14.083 -17.175 1.00 33.90 221 SER B CA 1
ATOM 3709 C C . SER B 1 221 ? -31.086 -14.485 -16.848 1.00 33.51 221 SER B C 1
ATOM 3710 O O . SER B 1 221 ? -31.708 -15.201 -17.632 1.00 33.37 221 SER B O 1
ATOM 3713 N N . LEU B 1 222 ? -31.602 -14.024 -15.705 1.00 32.45 222 LEU B N 1
ATOM 3714 C CA . LEU B 1 222 ? -32.951 -14.380 -15.247 1.00 31.80 222 LEU B CA 1
ATOM 3715 C C . LEU B 1 222 ? -34.061 -13.512 -15.814 1.00 31.65 222 LEU B C 1
ATOM 3716 O O . LEU B 1 222 ? -35.172 -13.986 -16.004 1.00 31.61 222 LEU B O 1
ATOM 3721 N N . GLY B 1 223 ? -33.743 -12.254 -16.110 1.00 31.49 223 GLY B N 1
ATOM 3722 C CA . GLY B 1 223 ? -34.738 -11.234 -16.400 1.00 31.38 223 GLY B CA 1
ATOM 3723 C C . GLY B 1 223 ? -34.997 -10.520 -15.088 1.00 31.52 223 GLY B C 1
ATOM 3724 O O . GLY B 1 223 ? -34.755 -11.099 -14.030 1.00 31.48 223 GLY B O 1
ATOM 3725 N N . ASP B 1 224 ? -35.488 -9.281 -15.143 1.00 30.90 224 ASP B N 1
ATOM 3726 C CA . ASP B 1 224 ? -35.673 -8.460 -13.947 1.00 31.25 224 ASP B CA 1
ATOM 3727 C C . ASP B 1 224 ? -36.692 -9.018 -12.948 1.00 31.04 224 ASP B C 1
ATOM 3728 O O . ASP B 1 224 ? -36.501 -8.891 -11.741 1.00 30.68 224 ASP B O 1
ATOM 3733 N N . SER B 1 225 ? -37.792 -9.568 -13.463 1.00 30.61 225 SER B N 1
ATOM 3734 C CA . SER B 1 225 ? -38.884 -10.072 -12.642 1.00 30.64 225 SER B CA 1
ATOM 3735 C C . SER B 1 225 ? -38.459 -11.312 -11.854 1.00 30.28 225 SER B C 1
ATOM 3736 O O . SER B 1 225 ? -38.624 -11.368 -10.639 1.00 30.13 225 SER B O 1
ATOM 3739 N N . ILE B 1 226 ? -37.882 -12.286 -12.547 1.00 29.89 226 ILE B N 1
ATOM 3740 C CA . ILE B 1 226 ? -37.400 -13.509 -11.897 1.00 29.73 226 ILE B CA 1
ATOM 3741 C C . ILE B 1 226 ? -36.227 -13.205 -10.936 1.00 29.14 226 ILE B C 1
ATOM 3742 O O . ILE B 1 226 ? -36.168 -13.749 -9.847 1.00 28.47 226 ILE B O 1
ATOM 3747 N N . TYR B 1 227 ? -35.308 -12.330 -11.344 1.00 29.25 227 TYR B N 1
ATOM 3748 C CA . TYR B 1 227 ? -34.215 -11.908 -10.466 1.00 29.42 227 TYR B CA 1
ATOM 3749 C C . TYR B 1 227 ? -34.772 -11.281 -9.188 1.00 29.32 227 TYR B C 1
ATOM 3750 O O . TYR B 1 227 ? -34.289 -11.564 -8.099 1.00 29.61 227 TYR B O 1
ATOM 3759 N N . LYS B 1 228 ? -35.789 -10.441 -9.327 1.00 29.48 228 LYS B N 1
ATOM 3760 C CA . LYS B 1 228 ? -36.400 -9.777 -8.174 1.00 29.69 228 LYS B CA 1
ATOM 3761 C C . LYS B 1 228 ? -37.053 -10.771 -7.185 1.00 29.96 228 LYS B C 1
ATOM 3762 O O . LYS B 1 228 ? -36.951 -10.593 -5.965 1.00 30.40 228 LYS B O 1
ATOM 3764 N N . SER B 1 229 ? -37.711 -11.799 -7.724 1.00 29.78 229 SER B N 1
ATOM 3765 C CA . SER B 1 229 ? -38.334 -12.870 -6.928 1.00 29.73 229 SER B CA 1
ATOM 3766 C C . SER B 1 229 ? -37.322 -13.742 -6.225 1.00 29.57 229 SER B C 1
ATOM 3767 O O . SER B 1 229 ? -37.491 -14.028 -5.059 1.00 30.18 229 SER B O 1
ATOM 3770 N N . ILE B 1 230 ? -36.285 -14.184 -6.930 1.00 29.38 230 ILE B N 1
ATOM 3771 C CA . ILE B 1 230 ? -35.291 -15.082 -6.319 1.00 29.70 230 ILE B CA 1
ATOM 3772 C C . ILE B 1 230 ? -34.402 -14.387 -5.268 1.00 29.39 230 ILE B C 1
ATOM 3773 O O . ILE B 1 230 ? -33.797 -15.043 -4.423 1.00 29.01 230 ILE B O 1
ATOM 3778 N N . THR B 1 231 ? -34.325 -13.060 -5.336 1.00 29.47 231 THR B N 1
ATOM 3779 C CA . THR B 1 231 ? -33.477 -12.300 -4.417 1.00 29.84 231 THR B CA 1
ATOM 3780 C C . THR B 1 231 ? -34.317 -11.672 -3.308 1.00 30.43 231 THR B C 1
ATOM 3781 O O . THR B 1 231 ? -33.826 -10.862 -2.520 1.00 31.07 231 THR B O 1
ATOM 3785 N N . GLU B 1 232 ? -35.583 -12.076 -3.258 1.00 30.81 232 GLU B N 1
ATOM 3786 C CA . GLU B 1 232 ? -36.569 -11.570 -2.311 1.00 31.37 232 GLU B CA 1
ATOM 3787 C C . GLU B 1 232 ? -36.074 -11.840 -0.910 1.00 30.76 232 GLU B C 1
ATOM 3788 O O . GLU B 1 232 ? -35.193 -12.669 -0.692 1.00 30.74 232 GLU B O 1
ATOM 3794 N N . GLU B 1 233 ? -36.624 -11.146 0.066 1.00 30.28 233 GLU B N 1
ATOM 3795 C CA . GLU B 1 233 ? -36.054 -11.275 1.378 1.00 29.85 233 GLU B CA 1
ATOM 3796 C C . GLU B 1 233 ? -36.456 -12.458 2.258 1.00 29.36 233 GLU B C 1
ATOM 3797 O O . GLU B 1 233 ? -35.597 -13.166 2.783 1.00 28.98 233 GLU B O 1
ATOM 3803 N N . TRP B 1 234 ? -37.742 -12.796 2.276 1.00 29.75 234 TRP B N 1
ATOM 3804 C CA . TRP B 1 234 ? -38.279 -14.155 2.110 1.00 29.32 234 TRP B CA 1
ATOM 3805 C C . TRP B 1 234 ? -38.681 -14.862 0.836 1.00 29.03 234 TRP B C 1
ATOM 3806 O O . TRP B 1 234 ? -39.298 -14.299 -0.062 1.00 29.24 234 TRP B O 1
ATOM 3817 N N . PHE B 1 235 ? -38.386 -16.159 0.866 1.00 28.89 235 PHE B N 1
ATOM 3818 C CA . PHE B 1 235 ? -38.431 -17.057 -0.278 1.00 29.01 235 PHE B CA 1
ATOM 3819 C C . PHE B 1 235 ? -38.941 -18.471 0.075 1.00 29.37 235 PHE B C 1
ATOM 3820 O O . PHE B 1 235 ? -38.515 -19.091 1.061 1.00 28.87 235 PHE B O 1
ATOM 3828 N N . ASP B 1 236 ? -39.834 -18.963 -0.778 1.00 29.41 236 ASP B N 1
ATOM 3829 C CA . ASP B 1 236 ? -40.294 -20.348 -0.785 1.00 29.30 236 ASP B CA 1
ATOM 3830 C C . ASP B 1 236 ? -40.233 -20.775 -2.261 1.00 29.12 236 ASP B C 1
ATOM 3831 O O . ASP B 1 236 ? -40.827 -20.129 -3.109 1.00 28.59 236 ASP B O 1
ATOM 3836 N N . PRO B 1 237 ? -39.494 -21.853 -2.573 1.00 29.41 237 PRO B N 1
ATOM 3837 C CA . PRO B 1 237 ? -39.410 -22.213 -3.987 1.00 29.64 237 PRO B CA 1
ATOM 3838 C C . PRO B 1 237 ? -40.753 -22.670 -4.583 1.00 30.36 237 PRO B C 1
ATOM 3839 O O . PRO B 1 237 ? -40.982 -22.438 -5.769 1.00 30.34 237 PRO B O 1
ATOM 3843 N N . GLU B 1 238 ? -41.602 -23.303 -3.796 1.00 31.69 238 GLU B N 1
ATOM 3844 C CA . GLU B 1 238 ? -42.860 -23.789 -4.314 1.00 33.58 238 GLU B CA 1
ATOM 3845 C C . GLU B 1 238 ? -43.696 -22.623 -4.792 1.00 34.48 238 GLU B C 1
ATOM 3846 O O . GLU B 1 238 ? -44.555 -22.771 -5.640 1.00 36.09 238 GLU B O 1
ATOM 3852 N N . GLN B 1 239 ? -43.420 -21.452 -4.248 1.00 35.58 239 GLN B N 1
ATOM 3853 C CA . GLN B 1 239 ? -44.330 -20.341 -4.356 1.00 34.94 239 GLN B CA 1
ATOM 3854 C C . GLN B 1 239 ? -43.875 -19.424 -5.463 1.00 34.78 239 GLN B C 1
ATOM 3855 O O . GLN B 1 239 ? -44.678 -18.934 -6.236 1.00 35.05 239 GLN B O 1
ATOM 3861 N N . PHE B 1 240 ? -42.571 -19.200 -5.513 1.00 34.63 240 PHE B N 1
ATOM 3862 C CA . PHE B 1 240 ? -41.830 -18.900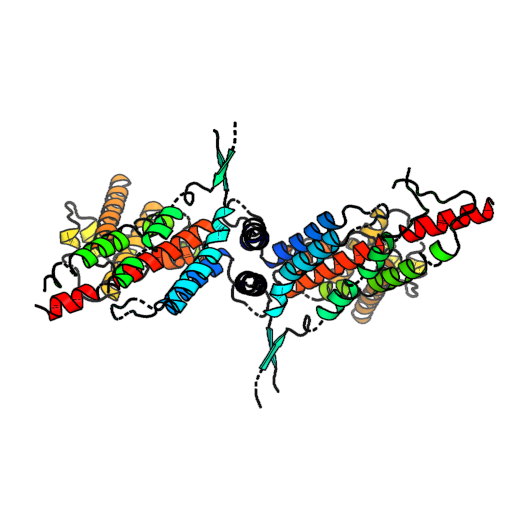 -6.731 1.00 34.26 240 PHE B CA 1
ATOM 3863 C C . PHE B 1 240 ? -42.366 -19.537 -8.007 1.00 34.03 240 PHE B C 1
ATOM 3864 O O . PHE B 1 240 ? -42.788 -18.842 -8.907 1.00 34.10 240 PHE B O 1
ATOM 3872 N N . LEU B 1 241 ? -42.359 -20.857 -8.078 1.00 33.75 241 LEU B N 1
ATOM 3873 C CA . LEU B 1 241 ? -42.775 -21.554 -9.286 1.00 33.73 241 LEU B CA 1
ATOM 3874 C C . LEU B 1 241 ? -44.259 -21.385 -9.583 1.00 34.39 241 LEU B C 1
ATOM 3875 O O . LEU B 1 241 ? -44.671 -21.398 -10.730 1.00 34.87 241 LEU B O 1
ATOM 3880 N N . ALA B 1 242 ? -45.057 -21.235 -8.537 1.00 35.23 242 ALA B N 1
ATOM 3881 C CA . ALA B 1 242 ? -46.503 -21.199 -8.674 1.00 36.51 242 ALA B CA 1
ATOM 3882 C C . ALA B 1 242 ? -46.960 -19.927 -9.362 1.00 36.91 242 ALA B C 1
ATOM 3883 O O . ALA B 1 242 ? -47.987 -19.907 -10.016 1.00 36.80 242 ALA B O 1
ATOM 3901 N N . LEU B 1 244 ? -45.149 -18.490 -11.803 1.00 36.62 244 LEU B N 1
ATOM 3902 C CA . LEU B 1 244 ? -44.641 -18.536 -13.182 1.00 35.55 244 LEU B CA 1
ATOM 3903 C C . LEU B 1 244 ? -45.569 -19.316 -14.112 1.00 34.91 244 LEU B C 1
ATOM 3904 O O . LEU B 1 244 ? -46.370 -20.135 -13.659 1.00 34.51 244 LEU B O 1
ATOM 3909 N N . ASP B 1 245 ? -45.455 -19.037 -15.410 1.00 34.38 245 ASP B N 1
ATOM 3910 C CA . ASP B 1 245 ? -46.151 -19.788 -16.460 1.00 34.16 245 ASP B CA 1
ATOM 3911 C C . ASP B 1 245 ? -45.333 -21.033 -16.809 1.00 33.53 245 ASP B C 1
ATOM 3912 O O . ASP B 1 245 ? -44.296 -20.955 -17.497 1.00 32.94 245 ASP B O 1
ATOM 3925 N N . SER B 1 247 ? -46.635 -23.827 -18.305 1.00 31.58 247 SER B N 1
ATOM 3926 C CA . SER B 1 247 ? -47.630 -24.554 -19.078 1.00 31.08 247 SER B CA 1
ATOM 3927 C C . SER B 1 247 ? -47.096 -25.289 -20.306 1.00 30.78 247 SER B C 1
ATOM 3928 O O . SER B 1 247 ? -47.815 -26.108 -20.883 1.00 30.97 247 SER B O 1
ATOM 3931 N N . THR B 1 248 ? -45.859 -24.997 -20.714 1.00 30.25 248 THR B N 1
ATOM 3932 C CA . THR B 1 248 ? -45.242 -25.712 -21.834 1.00 30.04 248 THR B CA 1
ATOM 3933 C C . THR B 1 248 ? -43.839 -26.182 -21.503 1.00 29.90 248 THR B C 1
ATOM 3934 O O . THR B 1 248 ? -43.163 -25.611 -20.651 1.00 30.62 248 THR B O 1
ATOM 3938 N N . GLU B 1 249 ? -43.400 -27.229 -22.185 1.00 29.73 249 GLU B N 1
ATOM 3939 C CA . GLU B 1 249 ? -42.050 -27.751 -22.013 1.00 29.85 249 GLU B CA 1
ATOM 3940 C C . GLU B 1 249 ? -40.955 -26.693 -22.202 1.00 29.50 249 GLU B C 1
ATOM 3941 O O . GLU B 1 249 ? -40.039 -26.596 -21.396 1.00 30.10 249 GLU B O 1
ATOM 3947 N N . HIS B 1 250 ? -41.047 -25.898 -23.259 1.00 29.41 250 HIS B N 1
ATOM 3948 C CA . HIS B 1 250 ? -40.072 -24.824 -23.458 1.00 29.35 250 HIS B CA 1
ATOM 3949 C C . HIS B 1 250 ? -40.033 -23.799 -22.311 1.00 29.68 250 HIS B C 1
ATOM 3950 O O . HIS B 1 250 ? -38.948 -23.327 -21.945 1.00 30.10 250 HIS B O 1
ATOM 3957 N N . LYS B 1 251 ? -41.197 -23.431 -21.779 1.00 28.80 251 LYS B N 1
ATOM 3958 C CA . LYS B 1 251 ? -41.244 -22.519 -20.636 1.00 29.32 251 LYS B CA 1
ATOM 3959 C C . LYS B 1 251 ? -40.517 -23.103 -19.418 1.00 29.61 251 LYS B C 1
ATOM 3960 O O . LYS B 1 251 ? -39.715 -22.424 -18.782 1.00 30.19 251 LYS B O 1
ATOM 3966 N N . VAL B 1 252 ? -40.783 -24.368 -19.105 1.00 29.96 252 VAL B N 1
ATOM 3967 C CA . VAL B 1 252 ? -40.040 -25.059 -18.041 1.00 29.91 252 VAL B CA 1
ATOM 3968 C C . VAL B 1 252 ? -38.539 -25.145 -18.331 1.00 30.17 252 VAL B C 1
ATOM 3969 O O . VAL B 1 252 ? -37.717 -24.818 -17.468 1.00 31.21 252 VAL B O 1
ATOM 3973 N N . LEU B 1 253 ? -38.184 -25.577 -19.540 1.00 30.70 253 LEU B N 1
ATOM 3974 C CA . LEU B 1 253 ? -36.786 -25.695 -19.978 1.00 30.28 253 LEU B CA 1
ATOM 3975 C C . LEU B 1 253 ? -36.033 -24.365 -20.022 1.00 30.29 253 LEU B C 1
ATOM 3976 O O . LEU B 1 253 ? -34.874 -24.290 -19.635 1.00 29.90 253 LEU B O 1
ATOM 3981 N N . ASP B 1 254 ? -36.670 -23.324 -20.545 1.00 30.39 254 ASP B N 1
ATOM 3982 C CA . ASP B 1 254 ? -36.058 -21.998 -20.535 1.00 30.54 254 ASP B CA 1
ATOM 3983 C C . ASP B 1 254 ? -35.723 -21.511 -19.109 1.00 30.30 254 ASP B C 1
ATOM 3984 O O . ASP B 1 254 ? -34.648 -20.951 -18.885 1.00 30.51 254 ASP B O 1
ATOM 3989 N N . LEU B 1 255 ? -36.624 -21.753 -18.163 1.00 29.52 255 LEU B N 1
ATOM 3990 C CA . LEU B 1 255 ? -36.384 -21.470 -16.743 1.00 30.47 255 LEU B CA 1
ATOM 3991 C C . LEU B 1 255 ? -35.152 -22.194 -16.175 1.00 30.30 255 LEU B C 1
ATOM 3992 O O . LEU B 1 255 ? -34.318 -21.576 -15.530 1.00 29.91 255 LEU B O 1
ATOM 3997 N N . LYS B 1 256 ? -35.065 -23.499 -16.388 1.00 30.49 256 LYS B N 1
ATOM 3998 C CA . LYS B 1 256 ? -33.906 -24.274 -15.975 1.00 30.35 256 LYS B CA 1
ATOM 3999 C C . LYS B 1 256 ? -32.613 -23.714 -16.537 1.00 29.90 256 LYS B C 1
ATOM 4000 O O . LYS B 1 256 ? -31.672 -23.477 -15.814 1.00 29.65 256 LYS B O 1
ATOM 4006 N N . ASN B 1 257 ? -32.592 -23.501 -17.842 1.00 30.34 257 ASN B N 1
ATOM 4007 C CA . ASN B 1 257 ? -31.433 -22.928 -18.533 1.00 30.46 257 ASN B CA 1
ATOM 4008 C C . ASN B 1 257 ? -31.001 -21.565 -17.949 1.00 30.64 257 ASN B C 1
ATOM 4009 O O . ASN B 1 257 ? -29.825 -21.326 -17.701 1.00 30.85 257 ASN B O 1
ATOM 4014 N N . ARG B 1 258 ? -31.964 -20.684 -17.728 1.00 30.57 258 ARG B N 1
ATOM 4015 C CA . ARG B 1 258 ? -31.701 -19.367 -17.131 1.00 31.16 258 ARG B CA 1
ATOM 4016 C C . ARG B 1 258 ? -31.179 -19.474 -15.698 1.00 31.26 258 ARG B C 1
ATOM 4017 O O . ARG B 1 258 ? -30.219 -18.775 -15.307 1.00 31.25 258 ARG B O 1
ATOM 4025 N N . ILE B 1 259 ? -31.784 -20.375 -14.932 1.00 30.55 259 ILE B N 1
ATOM 4026 C CA . ILE B 1 259 ? -31.336 -20.649 -13.573 1.00 30.93 259 ILE B CA 1
ATOM 4027 C C . ILE B 1 259 ? -29.956 -21.324 -13.503 1.00 31.00 259 ILE B C 1
ATOM 4028 O O . ILE B 1 259 ? -29.128 -20.953 -12.678 1.00 31.36 259 ILE B O 1
ATOM 4033 N N . GLU B 1 260 ? -29.696 -22.295 -14.365 1.00 31.29 260 GLU B N 1
ATOM 4034 C CA . GLU B 1 260 ? -28.381 -22.933 -14.384 1.00 31.73 260 GLU B CA 1
ATOM 4035 C C . GLU B 1 260 ? -27.274 -21.954 -14.760 1.00 31.27 260 GLU B C 1
ATOM 4036 O O . GLU B 1 260 ? -26.183 -22.043 -14.208 1.00 31.81 260 GLU B O 1
ATOM 4042 N N . ALA B 1 261 ? -27.566 -21.037 -15.693 1.00 30.28 261 ALA B N 1
ATOM 4043 C CA . ALA B 1 261 ? -26.638 -19.972 -16.086 1.00 30.51 261 ALA B CA 1
ATOM 4044 C C . ALA B 1 261 ? -26.343 -18.982 -14.961 1.00 30.59 261 ALA B C 1
ATOM 4045 O O . ALA B 1 261 ? -25.208 -18.556 -14.808 1.00 31.63 261 ALA B O 1
ATOM 4047 N N . SER B 1 262 ? -27.355 -18.621 -14.178 1.00 30.93 262 SER B N 1
ATOM 4048 C CA . SER B 1 262 ? -27.167 -17.738 -13.026 1.00 31.23 262 SER B CA 1
ATOM 4049 C C . SER B 1 262 ? -26.240 -18.387 -12.002 1.00 31.00 262 SER B C 1
ATOM 4050 O O . SER B 1 262 ? -25.328 -17.743 -11.509 1.00 30.98 262 SER B O 1
ATOM 4053 N N . VAL B 1 263 ? -26.479 -19.661 -11.709 1.00 30.81 263 VAL B N 1
ATOM 4054 C CA . VAL B 1 263 ? -25.624 -20.439 -10.817 1.00 31.53 263 VAL B CA 1
ATOM 4055 C C . VAL B 1 263 ? -24.141 -20.384 -11.243 1.00 32.00 263 VAL B C 1
ATOM 4056 O O . VAL B 1 263 ? -23.285 -20.068 -10.422 1.00 32.25 263 VAL B O 1
ATOM 4060 N N . VAL B 1 264 ? -23.845 -20.657 -12.519 1.00 32.49 264 VAL B N 1
ATOM 4061 C CA . VAL B 1 264 ? -22.459 -20.593 -13.034 1.00 32.29 264 VAL B CA 1
ATOM 4062 C C . VAL B 1 264 ? -21.904 -19.160 -12.952 1.00 33.09 264 VAL B C 1
ATOM 4063 O O . VAL B 1 264 ? -20.737 -18.947 -12.586 1.00 32.87 264 VAL B O 1
ATOM 4067 N N . ILE B 1 265 ? -22.733 -18.181 -13.315 1.00 33.50 265 ILE B N 1
ATOM 4068 C CA . ILE B 1 265 ? -22.344 -16.771 -13.206 1.00 33.93 265 ILE B CA 1
ATOM 4069 C C . ILE B 1 265 ? -21.963 -16.424 -11.763 1.00 34.38 265 ILE B C 1
ATOM 4070 O O . ILE B 1 265 ? -20.900 -15.839 -11.523 1.00 34.42 265 ILE B O 1
ATOM 4075 N N . TRP B 1 266 ? -22.817 -16.805 -10.817 1.00 34.18 266 TRP B N 1
ATOM 4076 C CA . TRP B 1 266 ? -22.611 -16.466 -9.408 1.00 34.57 266 TRP B CA 1
ATOM 4077 C C . TRP B 1 266 ? -21.404 -17.169 -8.820 1.00 35.43 266 TRP B C 1
ATOM 4078 O O . TRP B 1 266 ? -20.712 -16.617 -7.974 1.00 35.76 266 TRP B O 1
ATOM 4089 N N . LYS B 1 267 ? -21.166 -18.398 -9.260 1.00 36.73 267 LYS B N 1
ATOM 4090 C CA . LYS B 1 267 ? -20.095 -19.206 -8.704 1.00 38.29 267 LYS B CA 1
ATOM 4091 C C . LYS B 1 267 ? -18.716 -18.787 -9.235 1.00 39.26 267 LYS B C 1
ATOM 4092 O O . LYS B 1 267 ? -17.707 -18.937 -8.550 1.00 39.09 267 LYS B O 1
ATOM 4098 N N . ARG B 1 268 ? -18.694 -18.226 -10.441 1.00 40.47 268 ARG B N 1
ATOM 4099 C CA . ARG B 1 268 ? -17.458 -17.831 -11.098 1.00 41.76 268 ARG B CA 1
ATOM 4100 C C . ARG B 1 268 ? -17.018 -16.416 -10.717 1.00 42.80 268 ARG B C 1
ATOM 4101 O O . ARG B 1 268 ? -15.872 -16.035 -10.992 1.00 43.36 268 ARG B O 1
ATOM 4103 N N . LYS B 1 269 ? -17.921 -15.656 -10.083 1.00 43.50 269 LYS B N 1
ATOM 4104 C CA . LYS B 1 269 ? -17.664 -14.274 -9.653 1.00 44.57 269 LYS B CA 1
ATOM 4105 C C . LYS B 1 269 ? -16.729 -14.182 -8.438 1.00 45.18 269 LYS B C 1
ATOM 4106 O O . LYS B 1 269 ? -16.597 -15.152 -7.662 1.00 46.11 269 LYS B O 1
ATOM 4108 N N . SER B 1 284 ? -22.960 -8.658 -2.223 1.00 42.51 284 SER B N 1
ATOM 4109 C CA . SER B 1 284 ? -22.384 -9.367 -1.071 1.00 42.41 284 SER B CA 1
ATOM 4110 C C . SER B 1 284 ? -22.121 -10.844 -1.381 1.00 42.10 284 SER B C 1
ATOM 4111 O O . SER B 1 284 ? -22.745 -11.412 -2.283 1.00 42.13 284 SER B O 1
ATOM 4114 N N . LEU B 1 285 ? -21.200 -11.453 -0.628 1.00 42.01 285 LEU B N 1
ATOM 4115 C CA . LEU B 1 285 ? -20.854 -12.870 -0.793 1.00 41.88 285 LEU B CA 1
ATOM 4116 C C . LEU B 1 285 ? -21.944 -13.743 -0.173 1.00 41.79 285 LEU B C 1
ATOM 4117 O O . LEU B 1 285 ? -22.396 -14.705 -0.798 1.00 41.67 285 LEU B O 1
ATOM 4122 N N . GLU B 1 286 ? -22.363 -13.402 1.043 1.00 20.00 286 GLU B N 1
ATOM 4123 C CA . GLU B 1 286 ? -23.498 -14.021 1.716 1.00 20.00 286 GLU B CA 1
ATOM 4124 C C . GLU B 1 286 ? -24.723 -14.059 0.808 1.00 20.00 286 GLU B C 1
ATOM 4125 O O . GLU B 1 286 ? -25.395 -15.104 0.724 1.00 41.05 286 GLU B O 1
ATOM 4127 N N . LYS B 1 287 ? -24.995 -12.947 0.168 1.00 20.00 287 LYS B N 1
ATOM 4128 C CA . LYS B 1 287 ? -26.152 -12.845 -0.634 1.00 20.00 287 LYS B CA 1
ATOM 4129 C C . LYS B 1 287 ? -26.065 -13.751 -1.822 1.00 20.00 287 LYS B C 1
ATOM 4130 O O . LYS B 1 287 ? -26.952 -14.513 -2.041 1.00 39.01 287 LYS B O 1
ATOM 4136 N N . ARG B 1 288 ? -24.969 -13.694 -2.560 1.00 38.98 288 ARG B N 1
ATOM 4137 C CA . ARG B 1 288 ? -24.781 -14.565 -3.724 1.00 38.66 288 ARG B CA 1
ATOM 4138 C C . ARG B 1 288 ? -24.843 -16.048 -3.381 1.00 37.97 288 ARG B C 1
ATOM 4139 O O . ARG B 1 288 ? -25.338 -16.854 -4.173 1.00 38.05 288 ARG B O 1
ATOM 4147 N N . GLU B 1 289 ? -24.341 -16.413 -2.210 1.00 36.96 289 GLU B N 1
ATOM 4148 C CA . GLU B 1 289 ? -24.403 -17.792 -1.756 1.00 36.37 289 GLU B CA 1
ATOM 4149 C C . GLU B 1 289 ? -25.835 -18.226 -1.459 1.00 35.30 289 GLU B C 1
ATOM 4150 O O . GLU B 1 289 ? -26.231 -19.335 -1.780 1.00 34.53 289 GLU B O 1
ATOM 4156 N N . LEU B 1 290 ? -26.599 -17.334 -0.844 1.00 33.64 290 LEU B N 1
ATOM 4157 C CA . LEU B 1 290 ? -28.030 -17.554 -0.626 1.00 33.35 290 LEU B CA 1
ATOM 4158 C C . LEU B 1 290 ? -28.762 -17.745 -1.957 1.00 32.92 290 LEU B C 1
ATOM 4159 O O . LEU B 1 290 ? -29.536 -18.687 -2.111 1.00 32.66 290 LEU B O 1
ATOM 4164 N N . PHE B 1 291 ? -28.529 -16.820 -2.888 1.00 32.39 291 PHE B N 1
ATOM 4165 C CA . PHE B 1 291 ? -29.174 -16.842 -4.201 1.00 32.18 291 PHE B CA 1
ATOM 4166 C C . PHE B 1 291 ? -28.847 -18.123 -4.938 1.00 31.97 291 PHE B C 1
ATOM 4167 O O . PHE B 1 291 ? -29.738 -18.726 -5.538 1.00 31.87 291 PHE B O 1
ATOM 4175 N N . GLU B 1 292 ? -27.577 -18.532 -4.891 1.00 31.95 292 GLU B N 1
ATOM 4176 C CA . GLU B 1 292 ? -27.133 -19.793 -5.499 1.00 32.56 292 GLU B CA 1
ATOM 4177 C C . GLU B 1 292 ? -27.853 -20.977 -4.896 1.00 32.56 292 GLU B C 1
ATOM 4178 O O . GLU B 1 292 ? -28.268 -21.885 -5.609 1.00 32.57 292 GLU B O 1
ATOM 4184 N N . GLU B 1 293 ? -27.978 -20.986 -3.579 1.00 32.37 293 GLU B N 1
ATOM 4185 C CA . GLU B 1 293 ? -28.633 -22.072 -2.876 1.00 33.22 293 GLU B CA 1
ATOM 4186 C C . GLU B 1 293 ? -30.118 -22.138 -3.191 1.00 32.16 293 GLU B C 1
ATOM 4187 O O . GLU B 1 293 ? -30.659 -23.209 -3.363 1.00 32.29 293 GLU B O 1
ATOM 4193 N N . ARG B 1 294 ? -30.762 -20.982 -3.267 1.00 31.12 294 ARG B N 1
ATOM 4194 C CA . ARG B 1 294 ? -32.162 -20.899 -3.666 1.00 30.24 294 ARG B CA 1
ATOM 4195 C C . ARG B 1 294 ? -32.366 -21.417 -5.085 1.00 30.72 294 ARG B C 1
ATOM 4196 O O . ARG B 1 294 ? -33.299 -22.175 -5.334 1.00 30.16 294 ARG B O 1
ATOM 4204 N N . ALA B 1 295 ? -31.494 -20.997 -6.008 1.00 31.07 295 ALA B N 1
ATOM 4205 C CA . ALA B 1 295 ? -31.475 -21.513 -7.389 1.00 31.50 295 ALA B CA 1
ATOM 4206 C C . ALA B 1 295 ? -31.409 -23.045 -7.417 1.00 32.27 295 ALA B C 1
ATOM 4207 O O . ALA B 1 295 ? -32.163 -23.705 -8.131 1.00 32.58 295 ALA B O 1
ATOM 4209 N N . GLU B 1 296 ? -30.576 -23.596 -6.588 1.00 20.00 296 GLU B N 1
ATOM 4210 C CA . GLU B 1 296 ? -30.413 -25.044 -6.524 1.00 20.00 296 GLU B CA 1
ATOM 4211 C C . GLU B 1 296 ? -31.673 -25.717 -5.990 1.00 20.00 296 GLU B C 1
ATOM 4212 O O . GLU B 1 296 ? -32.041 -26.763 -6.540 1.00 33.28 296 GLU B O 1
ATOM 4214 N N . THR B 1 297 ? -32.265 -25.231 -4.942 1.00 33.30 297 THR B N 1
ATOM 4215 C CA . THR B 1 297 ? -33.519 -25.839 -4.492 1.00 32.74 297 THR B CA 1
ATOM 4216 C C . THR B 1 297 ? -34.604 -25.804 -5.599 1.00 32.37 297 THR B C 1
ATOM 4217 O O . THR B 1 297 ? -35.365 -26.755 -5.753 1.00 32.84 297 THR B O 1
ATOM 4221 N N . ILE B 1 298 ? -34.661 -24.733 -6.382 1.00 31.57 298 ILE B N 1
ATOM 4222 C CA . ILE B 1 298 ? -35.617 -24.649 -7.500 1.00 31.09 298 ILE B CA 1
ATOM 4223 C C . ILE B 1 298 ? -35.338 -25.741 -8.573 1.00 31.15 298 ILE B C 1
ATOM 4224 O O . ILE B 1 298 ? -36.258 -26.360 -9.097 1.00 31.08 298 ILE B O 1
ATOM 4229 N N . LEU B 1 299 ? -34.067 -25.974 -8.881 1.00 31.04 299 LEU B N 1
ATOM 4230 C CA . LEU B 1 299 ? -33.686 -26.993 -9.849 1.00 31.64 299 LEU B CA 1
ATOM 4231 C C . LEU B 1 299 ? -34.035 -28.412 -9.377 1.00 31.95 299 LEU B C 1
ATOM 4232 O O . LEU B 1 299 ? -34.414 -29.248 -10.183 1.00 32.06 299 LEU B O 1
ATOM 4237 N N . VAL B 1 300 ? -33.911 -28.663 -8.069 1.00 32.01 300 VAL B N 1
ATOM 4238 C CA . VAL B 1 300 ? -34.360 -29.901 -7.454 1.00 31.87 300 VAL B CA 1
ATOM 4239 C C . VAL B 1 300 ? -35.887 -30.044 -7.570 1.00 31.56 300 VAL B C 1
ATOM 4240 O O . VAL B 1 300 ? -36.390 -31.109 -7.896 1.00 31.96 300 VAL B O 1
ATOM 4244 N N . LEU B 1 301 ? -36.628 -28.971 -7.339 1.00 31.47 301 LEU B N 1
ATOM 4245 C CA . LEU B 1 301 ? -38.085 -29.028 -7.498 1.00 31.53 301 LEU B CA 1
ATOM 4246 C C . LEU B 1 301 ? -38.522 -29.328 -8.927 1.00 31.80 301 LEU B C 1
ATOM 4247 O O . LEU B 1 301 ? -39.493 -30.052 -9.140 1.00 31.88 301 LEU B O 1
ATOM 4252 N N . LEU B 1 302 ? -37.821 -28.752 -9.900 1.00 32.16 302 LEU B N 1
ATOM 4253 C CA . LEU B 1 302 ? -38.141 -28.954 -11.315 1.00 32.89 302 LEU B CA 1
ATOM 4254 C C . LEU B 1 302 ? -37.918 -30.406 -11.763 1.00 33.97 302 LEU B C 1
ATOM 4255 O O . LEU B 1 302 ? -38.730 -30.959 -12.500 1.00 34.10 302 LEU B O 1
ATOM 4260 N N . LYS B 1 303 ? -36.832 -31.007 -11.298 1.00 34.90 303 LYS B N 1
ATOM 4261 C CA . LYS B 1 303 ? -36.535 -32.409 -11.536 1.00 36.04 303 LYS B CA 1
ATOM 4262 C C . LYS B 1 303 ? -37.637 -33.338 -11.079 1.00 36.59 303 LYS B C 1
ATOM 4263 O O . LYS B 1 303 ? -37.940 -34.322 -11.733 1.00 36.97 303 LYS B O 1
ATOM 4269 N N . GLN B 1 304 ? -38.226 -33.025 -9.936 1.00 36.85 304 GLN B N 1
ATOM 4270 C CA . GLN B 1 304 ? -39.311 -33.852 -9.407 1.00 37.17 304 GLN B CA 1
ATOM 4271 C C . GLN B 1 304 ? -40.722 -33.532 -9.931 1.00 36.51 304 GLN B C 1
ATOM 4272 O O . GLN B 1 304 ? -41.590 -34.406 -9.951 1.00 36.89 304 GLN B O 1
ATOM 4278 N N . LYS B 1 305 ? -40.949 -32.297 -10.365 1.00 35.87 305 LYS B N 1
ATOM 4279 C CA . LYS B 1 305 ? -42.239 -31.919 -10.938 1.00 34.92 305 LYS B CA 1
ATOM 4280 C C . LYS B 1 305 ? -42.339 -32.310 -12.413 1.00 34.60 305 LYS B C 1
ATOM 4281 O O . LYS B 1 305 ? -43.437 -32.609 -12.905 1.00 34.76 305 LYS B O 1
ATOM 4287 N N . PHE B 1 306 ? -41.193 -32.287 -13.103 1.00 33.46 306 PHE B N 1
ATOM 4288 C CA . PHE B 1 306 ? -41.097 -32.550 -14.538 1.00 33.01 306 PHE B CA 1
ATOM 4289 C C . PHE B 1 306 ? -39.987 -33.595 -14.835 1.00 33.01 306 PHE B C 1
ATOM 4290 O O . PHE B 1 306 ? -38.913 -33.260 -15.360 1.00 31.98 306 PHE B 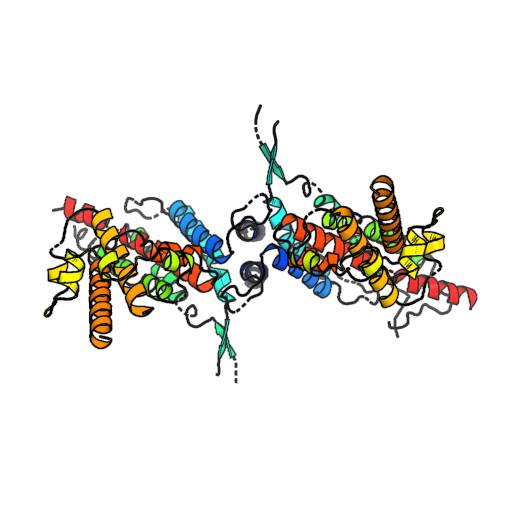O 1
ATOM 4298 N N . PRO B 1 307 ? -40.250 -34.875 -14.492 1.00 33.10 307 PRO B N 1
ATOM 4299 C CA . PRO B 1 307 ? -39.243 -35.929 -14.682 1.00 33.42 307 PRO B CA 1
ATOM 4300 C C . PRO B 1 307 ? -39.000 -36.216 -16.167 1.00 33.24 307 PRO B C 1
ATOM 4301 O O . PRO B 1 307 ? -38.030 -36.883 -16.521 1.00 33.62 307 PRO B O 1
ATOM 4305 N N . GLY B 1 308 ? -39.881 -35.717 -17.026 1.00 32.81 308 GLY B N 1
ATOM 4306 C CA . GLY B 1 308 ? -39.752 -35.961 -18.447 1.00 32.96 308 GLY B CA 1
ATOM 4307 C C . GLY B 1 308 ? -39.065 -34.837 -19.186 1.00 32.80 308 GLY B C 1
ATOM 4308 O O . GLY B 1 308 ? -38.936 -34.884 -20.407 1.00 32.19 308 GLY B O 1
ATOM 4309 N N . LEU B 1 309 ? -38.635 -33.820 -18.443 1.00 33.05 309 LEU B N 1
ATOM 4310 C CA . LEU B 1 309 ? -38.012 -32.640 -19.034 1.00 33.72 309 LEU B CA 1
ATOM 4311 C C . LEU B 1 309 ? -36.788 -33.077 -19.827 1.00 34.05 309 LEU B C 1
ATOM 4312 O O . LEU B 1 309 ? -36.000 -33.856 -19.312 1.00 34.34 309 LEU B O 1
ATOM 4317 N N . PRO B 1 310 ? -36.635 -32.595 -21.085 1.00 34.35 310 PRO B N 1
ATOM 4318 C CA . PRO B 1 310 ? -35.397 -32.832 -21.833 1.00 34.26 310 PRO B CA 1
ATOM 4319 C C . PRO B 1 310 ? -34.184 -32.214 -21.140 1.00 34.62 310 PRO B C 1
ATOM 4320 O O . PRO B 1 310 ? -34.356 -31.410 -20.209 1.00 34.48 310 PRO B O 1
ATOM 4324 N N . GLN B 1 311 ? -32.990 -32.569 -21.602 1.00 34.57 311 GLN B N 1
ATOM 4325 C CA . GLN B 1 311 ? -31.734 -32.093 -21.033 1.00 35.12 311 GLN B CA 1
ATOM 4326 C C . GLN B 1 311 ? -31.568 -30.591 -21.160 1.00 34.44 311 GLN B C 1
ATOM 4327 O O . GLN B 1 311 ? -32.024 -30.002 -22.125 1.00 34.67 311 GLN B O 1
ATOM 4333 N N . SER B 1 312 ? -30.884 -29.973 -20.207 1.00 33.88 312 SER B N 1
ATOM 4334 C CA . SER B 1 312 ? -30.636 -28.543 -20.310 1.00 33.59 312 SER B CA 1
ATOM 4335 C C . SER B 1 312 ? -29.496 -28.313 -21.295 1.00 33.25 312 SER B C 1
ATOM 4336 O O . SER B 1 312 ? -28.772 -29.263 -21.645 1.00 32.78 312 SER B O 1
ATOM 4339 N N . SER B 1 313 ? -29.318 -27.065 -21.724 1.00 31.93 313 SER B N 1
ATOM 4340 C CA . SER B 1 313 ? -28.202 -26.726 -22.592 1.00 32.70 313 SER B CA 1
ATOM 4341 C C . SER B 1 313 ? -26.837 -26.865 -21.926 1.00 32.13 313 SER B C 1
ATOM 4342 O O . SER B 1 313 ? -25.858 -27.087 -22.619 1.00 31.81 313 SER B O 1
ATOM 4345 N N . LEU B 1 314 ? -26.770 -26.705 -20.599 1.00 32.24 314 LEU B N 1
ATOM 4346 C CA . LEU B 1 314 ? -25.534 -26.946 -19.850 1.00 31.70 314 LEU B CA 1
ATOM 4347 C C . LEU B 1 314 ? -25.221 -28.442 -19.835 1.00 31.27 314 LEU B C 1
ATOM 4348 O O . LEU B 1 314 ? -24.073 -28.822 -20.020 1.00 30.82 314 LEU B O 1
ATOM 4353 N N . ASP B 1 315 ? -26.249 -29.264 -19.637 1.00 31.49 315 ASP B N 1
ATOM 4354 C CA . ASP B 1 315 ? -26.143 -30.725 -19.760 1.00 32.30 315 ASP B CA 1
ATOM 4355 C C . ASP B 1 315 ? -25.555 -31.090 -21.119 1.00 32.77 315 ASP B C 1
ATOM 4356 O O . ASP B 1 315 ? -24.559 -31.775 -21.191 1.00 33.34 315 ASP B O 1
ATOM 4361 N N . ILE B 1 316 ? -26.193 -30.633 -22.191 1.00 33.01 316 ILE B N 1
ATOM 4362 C CA . ILE B 1 316 ? -25.774 -30.969 -23.544 1.00 34.22 316 ILE B CA 1
ATOM 4363 C C . ILE B 1 316 ? -24.357 -30.491 -23.822 1.00 34.45 316 ILE B C 1
ATOM 4364 O O . ILE B 1 316 ? -23.561 -31.220 -24.390 1.00 34.64 316 ILE B O 1
ATOM 4369 N N . SER B 1 317 ? -24.036 -29.283 -23.375 1.00 34.77 317 SER B N 1
ATOM 4370 C CA . SER B 1 317 ? -22.676 -28.736 -23.499 1.00 35.26 317 SER B CA 1
ATOM 4371 C C . SER B 1 317 ? -21.603 -29.600 -22.798 1.00 34.58 317 SER B C 1
ATOM 4372 O O . SER B 1 317 ? -20.582 -29.924 -23.389 1.00 34.15 317 SER B O 1
ATOM 4375 N N . LYS B 1 318 ? -21.861 -29.993 -21.549 1.00 34.54 318 LYS B N 1
ATOM 4376 C CA . LYS B 1 318 ? -20.981 -30.883 -20.790 1.00 34.02 318 LYS B CA 1
ATOM 4377 C C . LYS B 1 318 ? -20.748 -32.195 -21.515 1.00 34.17 318 LYS B C 1
ATOM 4378 O O . LYS B 1 318 ? -19.623 -32.680 -21.547 1.00 34.53 318 LYS B O 1
ATOM 4384 N N . ILE B 1 319 ? -21.807 -32.785 -22.067 1.00 33.43 319 ILE B N 1
ATOM 4385 C CA . ILE B 1 319 ? -21.676 -34.073 -22.771 1.00 33.27 319 ILE B CA 1
ATOM 4386 C C . ILE B 1 319 ? -20.837 -33.960 -24.040 1.00 33.30 319 ILE B C 1
ATOM 4387 O O . ILE B 1 319 ? -20.004 -34.826 -24.329 1.00 33.05 319 ILE B O 1
ATOM 4392 N N . GLN B 1 320 ? -21.068 -32.897 -24.802 1.00 33.35 320 GLN B N 1
ATOM 4393 C CA . GLN B 1 320 ? -20.399 -32.715 -26.079 1.00 33.89 320 GLN B CA 1
ATOM 4394 C C . GLN B 1 320 ? -18.907 -32.561 -25.873 1.00 33.56 320 GLN B C 1
ATOM 4395 O O . GLN B 1 320 ? -18.108 -32.963 -26.704 1.00 33.77 320 GLN B O 1
ATOM 4401 N N . PHE B 1 321 ? -18.549 -31.997 -24.736 1.00 33.75 321 PHE B N 1
ATOM 4402 C CA . PHE B 1 321 ? -17.182 -31.579 -24.442 1.00 33.70 321 PHE B CA 1
ATOM 4403 C C . PHE B 1 321 ? -16.427 -32.579 -23.576 1.00 32.97 321 PHE B C 1
ATOM 4404 O O . PHE B 1 321 ? -15.201 -32.562 -23.561 1.00 32.88 321 PHE B O 1
ATOM 4412 N N . ASN B 1 322 ? -17.148 -33.431 -22.851 1.00 32.33 322 ASN B N 1
ATOM 4413 C CA . ASN B 1 322 ? -16.531 -34.425 -21.963 1.00 31.99 322 ASN B CA 1
ATOM 4414 C C . ASN B 1 322 ? -15.643 -35.430 -22.703 1.00 32.24 322 ASN B C 1
ATOM 4415 O O . ASN B 1 322 ? -16.070 -36.069 -23.676 1.00 32.27 322 ASN B O 1
ATOM 4420 N N . LYS B 1 323 ? -14.408 -35.576 -22.237 1.00 32.87 323 LYS B N 1
ATOM 4421 C CA . LYS B 1 323 ? -13.479 -36.545 -22.823 1.00 32.94 323 LYS B CA 1
ATOM 4422 C C . LYS B 1 323 ? -13.313 -37.748 -21.908 1.00 32.48 323 LYS B C 1
ATOM 4423 O O . LYS B 1 323 ? -12.678 -38.732 -22.273 1.00 32.69 323 LYS B O 1
ATOM 4429 N N . ASP B 1 324 ? -13.892 -37.666 -20.717 1.00 32.15 324 ASP B N 1
ATOM 4430 C CA . ASP B 1 324 ? -13.828 -38.750 -19.745 1.00 31.56 324 ASP B CA 1
ATOM 4431 C C . ASP B 1 324 ? -14.792 -39.879 -20.131 1.00 31.55 324 ASP B C 1
ATOM 4432 O O . ASP B 1 324 ? -16.025 -39.723 -20.080 1.00 30.89 324 ASP B O 1
ATOM 4437 N N . VAL B 1 325 ? -14.197 -41.011 -20.519 1.00 30.88 325 VAL B N 1
ATOM 4438 C CA . VAL B 1 325 ? -14.924 -42.201 -20.940 1.00 30.49 325 VAL B CA 1
ATOM 4439 C C . VAL B 1 325 ? -15.819 -42.781 -19.838 1.00 30.72 325 VAL B C 1
ATOM 4440 O O . VAL B 1 325 ? -16.944 -43.166 -20.118 1.00 31.45 325 VAL B O 1
ATOM 4444 N N . GLY B 1 326 ? -15.340 -42.834 -18.599 1.00 30.38 326 GLY B N 1
ATOM 4445 C CA . GLY B 1 326 ? -16.152 -43.335 -17.503 1.00 30.31 326 GLY B CA 1
ATOM 4446 C C . GLY B 1 326 ? -17.420 -42.520 -17.253 1.00 30.98 326 GLY B C 1
ATOM 4447 O O . GLY B 1 326 ? -18.521 -43.077 -17.156 1.00 30.42 326 GLY B O 1
ATOM 4448 N N . GLN B 1 327 ? -17.257 -41.203 -17.136 1.00 31.06 327 GLN B N 1
ATOM 4449 C CA . GLN B 1 327 ? -18.390 -40.262 -16.969 1.00 31.37 327 GLN B CA 1
ATOM 4450 C C . GLN B 1 327 ? -19.340 -40.275 -18.166 1.00 31.39 327 GLN B C 1
ATOM 4451 O O . GLN B 1 327 ? -20.558 -40.229 -17.985 1.00 32.16 327 GLN B O 1
ATOM 4457 N N . ALA B 1 328 ? -18.792 -40.375 -19.377 1.00 31.40 328 ALA B N 1
ATOM 4458 C CA . ALA B 1 328 ? -19.612 -40.528 -20.602 1.00 31.77 328 ALA B CA 1
ATOM 4459 C C . ALA B 1 328 ? -20.568 -41.735 -20.584 1.00 31.43 328 ALA B C 1
ATOM 4460 O O . ALA B 1 328 ? -21.743 -41.631 -20.978 1.00 31.26 328 ALA B O 1
ATOM 4462 N N . VAL B 1 329 ? -20.040 -42.883 -20.162 1.00 30.86 329 VAL B N 1
ATOM 4463 C CA . VAL B 1 329 ? -20.789 -44.115 -20.102 1.00 30.63 329 VAL B CA 1
ATOM 4464 C C . VAL B 1 329 ? -21.802 -44.043 -18.961 1.00 31.31 329 VAL B C 1
ATOM 4465 O O . VAL B 1 329 ? -22.953 -44.427 -19.143 1.00 31.25 329 VAL B O 1
ATOM 4469 N N . LEU B 1 330 ? -21.365 -43.543 -17.801 1.00 31.33 330 LEU B N 1
ATOM 4470 C CA . LEU B 1 330 ? -22.231 -43.327 -16.644 1.00 32.23 330 LEU B CA 1
ATOM 4471 C C . LEU B 1 330 ? -23.395 -42.415 -16.961 1.00 32.21 330 LEU B C 1
ATOM 4472 O O . LEU B 1 330 ? -24.514 -42.705 -16.565 1.00 33.71 330 LEU B O 1
ATOM 4477 N N . GLU B 1 331 ? -23.115 -41.292 -17.614 1.00 31.96 331 GLU B N 1
ATOM 4478 C CA . GLU B 1 331 ? -24.131 -40.289 -17.880 1.00 32.08 331 GLU B CA 1
ATOM 4479 C C . GLU B 1 331 ? -25.156 -40.825 -18.857 1.00 32.12 331 GLU B C 1
ATOM 4480 O O . GLU B 1 331 ? -26.341 -40.710 -18.627 1.00 32.30 331 GLU B O 1
ATOM 4486 N N . SER B 1 332 ? -24.677 -41.444 -19.929 1.00 32.08 332 SER B N 1
ATOM 4487 C CA . SER B 1 332 ? -25.539 -41.930 -20.995 1.00 31.26 332 SER B CA 1
ATOM 4488 C C . SER B 1 332 ? -26.435 -43.090 -20.577 1.00 31.11 332 SER B C 1
ATOM 4489 O O . SER B 1 332 ? -27.622 -43.108 -20.912 1.00 30.87 332 SER B O 1
ATOM 4492 N N . TYR B 1 333 ? -25.850 -44.072 -19.885 1.00 30.62 333 TYR B N 1
ATOM 4493 C CA . TYR B 1 333 ? -26.586 -45.263 -19.415 1.00 30.19 333 TYR B CA 1
ATOM 4494 C C . TYR B 1 333 ? -27.608 -44.862 -18.348 1.00 30.28 333 TYR B C 1
ATOM 4495 O O . TYR B 1 333 ? -28.741 -45.326 -18.383 1.00 30.68 333 TYR B O 1
ATOM 4504 N N . SER B 1 334 ? -27.203 -44.015 -17.397 1.00 30.40 334 SER B N 1
ATOM 4505 C CA . SER B 1 334 ? -28.124 -43.545 -16.371 1.00 31.12 334 SER B CA 1
ATOM 4506 C C . SER B 1 334 ? -29.276 -42.752 -17.020 1.00 31.61 334 SER B C 1
ATOM 4507 O O . SER B 1 334 ? -30.420 -42.921 -16.626 1.00 32.24 334 SER B O 1
ATOM 4510 N N . ARG B 1 335 ? -28.964 -41.955 -18.047 1.00 31.62 335 ARG B N 1
ATOM 4511 C CA . ARG B 1 335 ? -29.955 -41.146 -18.759 1.00 32.23 335 ARG B CA 1
ATOM 4512 C C . ARG B 1 335 ? -30.994 -41.960 -19.512 1.00 32.14 335 ARG B C 1
ATOM 4513 O O . ARG B 1 335 ? -32.182 -41.657 -19.430 1.00 32.21 335 ARG B O 1
ATOM 4521 N N . ILE B 1 336 ? -30.558 -42.984 -20.249 1.00 32.29 336 ILE B N 1
ATOM 4522 C CA . ILE B 1 336 ? -31.501 -43.821 -20.997 1.00 32.05 336 ILE B CA 1
ATOM 4523 C C . ILE B 1 336 ? -32.374 -44.650 -20.049 1.00 32.00 336 ILE B C 1
ATOM 4524 O O . ILE B 1 336 ? -33.516 -44.938 -20.364 1.00 31.95 336 ILE B O 1
ATOM 4529 N N . LEU B 1 337 ? -31.830 -45.032 -18.892 1.00 31.96 337 LEU B N 1
ATOM 4530 C CA . LEU B 1 337 ? -32.597 -45.786 -17.893 1.00 31.50 337 LEU B CA 1
ATOM 4531 C C . LEU B 1 337 ? -33.631 -44.902 -17.186 1.00 32.20 337 LEU B C 1
ATOM 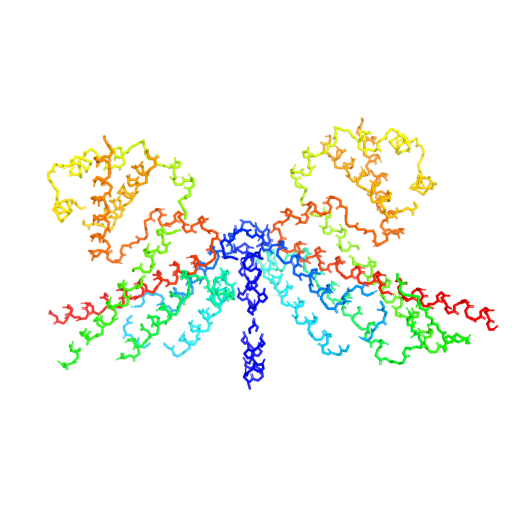4532 O O . LEU B 1 337 ? -34.758 -45.334 -16.973 1.00 31.65 337 LEU B O 1
ATOM 4537 N N . GLU B 1 338 ? -33.259 -43.657 -16.862 1.00 32.91 338 GLU B N 1
ATOM 4538 C CA . GLU B 1 338 ? -34.218 -42.672 -16.336 1.00 33.29 338 GLU B CA 1
ATOM 4539 C C . GLU B 1 338 ? -35.392 -42.489 -17.299 1.00 33.27 338 GLU B C 1
ATOM 4540 O O . GLU B 1 338 ? -36.553 -42.538 -16.876 1.00 32.86 338 GLU B O 1
ATOM 4546 N N . SER B 1 339 ? -35.108 -42.249 -18.578 1.00 32.98 339 SER B N 1
ATOM 4547 C CA . SER B 1 339 ? -36.197 -41.915 -19.514 1.00 33.59 339 SER B CA 1
ATOM 4548 C C . SER B 1 339 ? -37.053 -43.120 -19.876 1.00 33.49 339 SER B C 1
ATOM 4549 O O . SER B 1 339 ? -38.280 -43.012 -19.991 1.00 33.46 339 SER B O 1
ATOM 4552 N N . LEU B 1 340 ? -36.408 -44.274 -20.024 1.00 33.28 340 LEU B N 1
ATOM 4553 C CA . LEU B 1 340 ? -37.129 -45.532 -20.193 1.00 33.29 340 LEU B CA 1
ATOM 4554 C C . LEU B 1 340 ? -38.085 -45.782 -19.028 1.00 32.67 340 LEU B C 1
ATOM 4555 O O . LEU B 1 340 ? -39.237 -46.184 -19.225 1.00 32.05 340 LEU B O 1
ATOM 4560 N N . ALA B 1 341 ? -37.574 -45.565 -17.817 1.00 32.20 341 ALA B N 1
ATOM 4561 C CA . ALA B 1 341 ? -38.349 -45.704 -16.597 1.00 32.01 341 ALA B CA 1
ATOM 4562 C C . ALA B 1 341 ? -39.507 -44.721 -16.637 1.00 31.78 341 ALA B C 1
ATOM 4563 O O . ALA B 1 341 ? -40.637 -45.107 -16.399 1.00 30.89 341 ALA B O 1
ATOM 4565 N N . TYR B 1 342 ? -39.215 -43.458 -16.956 1.00 32.40 342 TYR B N 1
ATOM 4566 C CA . TYR B 1 342 ? -40.247 -42.438 -17.038 1.00 33.30 342 TYR B CA 1
ATOM 4567 C C . TYR B 1 342 ? -41.369 -42.845 -18.003 1.00 33.44 342 TYR B C 1
ATOM 4568 O O . TYR B 1 342 ? -42.544 -42.709 -17.668 1.00 33.30 342 TYR B O 1
ATOM 4577 N N . THR B 1 343 ? -41.009 -43.358 -19.180 1.00 33.55 343 THR B N 1
ATOM 4578 C CA . THR B 1 343 ? -42.010 -43.695 -20.202 1.00 33.69 343 THR B CA 1
ATOM 4579 C C . THR B 1 343 ? -42.951 -44.818 -19.742 1.00 33.80 343 THR B C 1
ATOM 4580 O O . THR B 1 343 ? -44.158 -44.717 -19.911 1.00 33.91 343 THR B O 1
ATOM 4584 N N . VAL B 1 344 ? -42.384 -45.879 -19.167 1.00 33.88 344 VAL B N 1
ATOM 4585 C CA . VAL B 1 344 ? -43.154 -47.008 -18.631 1.00 33.58 344 VAL B CA 1
ATOM 4586 C C . VAL B 1 344 ? -44.073 -46.565 -17.486 1.00 34.19 344 VAL B C 1
ATOM 4587 O O . VAL B 1 344 ? -45.197 -47.052 -17.385 1.00 33.54 344 VAL B O 1
ATOM 4604 N N . SER B 1 346 ? -45.276 -43.450 -17.207 1.00 35.94 346 SER B N 1
ATOM 4605 C CA . SER B 1 346 ? -46.244 -42.623 -17.911 1.00 36.93 346 SER B CA 1
ATOM 4606 C C . SER B 1 346 ? -47.294 -43.473 -18.624 1.00 37.33 346 SER B C 1
ATOM 4607 O O . SER B 1 346 ? -48.494 -43.203 -18.527 1.00 37.74 346 SER B O 1
ATOM 4610 N N . ARG B 1 347 ? -46.848 -44.527 -19.281 1.00 20.00 347 ARG B N 1
ATOM 4611 C CA . ARG B 1 347 ? -47.717 -45.463 -19.984 1.00 20.00 347 ARG B CA 1
ATOM 4612 C C . ARG B 1 347 ? -48.592 -46.243 -19.008 1.00 20.00 347 ARG B C 1
ATOM 4613 O O . ARG B 1 347 ? -49.740 -46.658 -19.387 1.00 38.65 347 ARG B O 1
ATOM 4615 N N . ILE B 1 348 ? -48.148 -46.524 -17.794 1.00 39.54 348 ILE B N 1
ATOM 4616 C CA . ILE B 1 348 ? -49.005 -47.131 -16.756 1.00 40.36 348 ILE B CA 1
ATOM 4617 C C . ILE B 1 348 ? -50.043 -46.119 -16.255 1.00 41.08 348 ILE B C 1
ATOM 4618 O O . ILE B 1 348 ? -51.202 -46.475 -15.998 1.00 41.05 348 ILE B O 1
ATOM 4623 N N . GLU B 1 349 ? -49.625 -44.860 -16.125 1.00 42.03 349 GLU B N 1
ATOM 4624 C CA . GLU B 1 349 ? -50.534 -43.788 -15.706 1.00 43.19 349 GLU B CA 1
ATOM 4625 C C . GLU B 1 349 ? -51.718 -43.590 -16.666 1.00 42.87 349 GLU B C 1
ATOM 4626 O O . GLU B 1 349 ? -52.808 -43.215 -16.226 1.00 43.05 349 GLU B O 1
ATOM 4632 N N . ASP B 1 350 ? -51.503 -43.852 -17.960 1.00 42.66 350 ASP B N 1
ATOM 4633 C CA . ASP B 1 350 ? -52.555 -43.727 -18.977 1.00 42.51 350 ASP B CA 1
ATOM 4634 C C . ASP B 1 350 ? -53.659 -44.751 -18.734 1.00 42.41 350 ASP B C 1
ATOM 4635 O O . ASP B 1 350 ? -54.830 -44.392 -18.686 1.00 42.54 350 ASP B O 1
ATOM 4640 N N . VAL B 1 351 ? -53.272 -46.018 -18.582 1.00 42.37 351 VAL B N 1
ATOM 4641 C CA . VAL B 1 351 ? -54.212 -47.106 -18.306 1.00 42.25 351 VAL B CA 1
ATOM 4642 C C . VAL B 1 351 ? -54.979 -46.877 -17.005 1.00 42.10 351 VAL B C 1
ATOM 4643 O O . VAL B 1 351 ? -56.194 -47.075 -16.954 1.00 42.10 351 VAL B O 1
ATOM 4645 N N . LEU B 1 352 ? -54.272 -46.445 -15.964 1.00 42.03 352 LEU B N 1
ATOM 4646 C CA . LEU B 1 352 ? -54.901 -46.124 -14.678 1.00 42.19 352 LEU B CA 1
ATOM 4647 C C . LEU B 1 352 ? -55.867 -44.927 -14.745 1.00 42.23 352 LEU B C 1
ATOM 4648 O O . LEU B 1 352 ? -56.879 -44.912 -14.046 1.00 42.14 352 LEU B O 1
ATOM 4653 N N . TYR B 1 353 ? -55.546 -43.933 -15.578 1.00 42.50 353 TYR B N 1
ATOM 4654 C CA . TYR B 1 353 ? -56.437 -42.790 -15.814 1.00 42.77 353 TYR B CA 1
ATOM 4655 C C . TYR B 1 353 ? -57.592 -43.204 -16.704 1.00 43.03 353 TYR B C 1
ATOM 4656 O O . TYR B 1 353 ? -58.744 -42.868 -16.416 1.00 42.97 353 TYR B O 1
ATOM 4658 N N . THR B 1 354 ? -57.278 -43.930 -17.783 1.00 43.25 354 THR B N 1
ATOM 4659 C CA . THR B 1 354 ? -58.296 -44.499 -18.685 1.00 43.48 354 THR B CA 1
ATOM 4660 C C . THR B 1 354 ? -59.273 -45.391 -17.911 1.00 43.31 354 THR B C 1
ATOM 4661 O O . THR B 1 354 ? -60.452 -45.504 -18.261 1.00 43.63 354 THR B O 1
ATOM 4663 N N . ASP B 1 355 ? -58.758 -45.995 -16.843 1.00 43.27 355 ASP B N 1
ATOM 4664 C CA . ASP B 1 355 ? -59.538 -46.753 -15.866 1.00 43.12 355 ASP B CA 1
ATOM 4665 C C . ASP B 1 355 ? -60.494 -45.839 -15.091 1.00 42.99 355 ASP B C 1
ATOM 4666 O O . ASP B 1 355 ? -61.661 -46.173 -14.916 1.00 42.72 355 ASP B O 1
ATOM 4671 N N . THR B 1 356 ? -59.986 -44.695 -14.628 1.00 43.04 356 THR B N 1
ATOM 4672 C CA . THR B 1 356 ? -60.795 -43.695 -13.922 1.00 42.84 356 THR B CA 1
ATOM 4673 C C . THR B 1 356 ? -61.709 -42.922 -14.879 1.00 42.85 356 THR B C 1
ATOM 4674 O O . THR B 1 356 ? -62.701 -43.454 -15.389 1.00 42.67 356 THR B O 1
#

GO terms:
  GO:0005085 guanyl-nucleotide exchange factor activity (F, IDA)
  GO:0005515 protein binding (F, IPI)
  GO:0042802 identical protein binding (F, IPI)

B-factor: mean 33.43, std 4.99, range [20.0, 58.25]

Organism: Arabidopsis thaliana (NCBI:txid3702)

InterPro domains:
  IPR005512 PRONE domain [PF03759] (85-433)
  IPR005512 PRONE domain [PS51334] (76-440)
  IPR038937 Rop guanine nucleotide exchange factor [PTHR33101] (24-470)

Radius of gyration: 32.14 Å; Cα contacts (8 Å, |Δi|>4): 650; chains: 2; bounding box: 99×70×64 Å

Foldseek 3Di:
DVVVVVVPVPLVVCLVLQVHVRPPPHAFSLLSLLVQLLVVLCVLQNPDPQAADPVSVVVVVVSLCVSCVVQVVQWDDDPPVPDIDRDPLCVLVVVLVVLVVLVVLSNVRPDDDQWDWPVGAIAHPLQFDDPVNLVLVVSLVSLVVSLVVLVLLVVLLVVDFDPVLVVPADQALCVLQPVVLVCQLLDPDHDLVVSVVPDPDLVRLLSNLQSLVSRLVNLVPDVPVRSVSSNVSSVVNNVVCCVVPVQRDDHPRSVNCSRPDNDNSSSSSNSSSNSRSNSSVSSVSSVSRSVNSVVSNVVD/DVVVVVVLPCVLVVVLVLQPHVSPNPHAFSLLSLLVVLVVLLCVLQPQDQQAADPVSVVVVVSVLCVSCVVQVVQWDDDDPVDIGRDPLCVLVVVLVVLVVLNVLSHPGVVVVCLVVSLVSLVVQLVVLVLLVVLLVVDFDPVNVVVADPALCRLQPVVLVCQLLDPDDDLVVSVVQDPDLVSLQSNLQSLVSNLVRLVVDVVVSSVSSNVSSVVNNVVSCVVCVQRDDHPSSVNCSRPDNDNSSSSSNSSSVSSNNSSVSSCSSVVVVVVVD

CATH classification: 1.20.58.2010 (+1 more: 1.20.58.1310)